Protein AF-0000000075208944 (afdb_homodimer)

Structure (mmCIF, N/CA/C/O backbone):
data_AF-0000000075208944-model_v1
#
loop_
_entity.id
_entity.type
_entity.pdbx_description
1 polymer 'Probable nitronate monooxygenase'
#
loop_
_atom_site.group_PDB
_atom_site.id
_atom_site.type_symbol
_atom_site.label_atom_id
_atom_site.label_alt_id
_atom_site.label_comp_id
_atom_site.label_asym_id
_atom_site.label_entity_id
_atom_site.label_seq_id
_atom_site.pdbx_PDB_ins_code
_atom_site.Cartn_x
_atom_site.Cartn_y
_atom_site.Cartn_z
_atom_site.occupancy
_atom_site.B_iso_or_equiv
_atom_site.auth_seq_id
_atom_site.auth_comp_id
_atom_site.auth_asym_id
_atom_site.auth_atom_id
_atom_site.pdbx_PDB_model_num
ATOM 1 N N . MET A 1 1 ? 24.641 7.109 12.969 1 78.06 1 MET A N 1
ATOM 2 C CA . MET A 1 1 ? 24.5 7.164 11.516 1 78.06 1 MET A CA 1
ATOM 3 C C . MET A 1 1 ? 23.312 8.039 11.125 1 78.06 1 MET A C 1
ATOM 5 O O . MET A 1 1 ? 22.25 7.973 11.75 1 78.06 1 MET A O 1
ATOM 9 N N . ARG A 1 2 ? 23.594 9.031 10.32 1 89.81 2 ARG A N 1
ATOM 10 C CA . ARG A 1 2 ? 22.594 9.977 9.844 1 89.81 2 ARG A CA 1
ATOM 11 C C . ARG A 1 2 ? 22.109 9.609 8.445 1 89.81 2 ARG A C 1
ATOM 13 O O . ARG A 1 2 ? 22.906 9.18 7.605 1 89.81 2 ARG A O 1
ATOM 20 N N . ILE A 1 3 ? 20.812 9.68 8.211 1 97.31 3 ILE A N 1
ATOM 21 C CA . ILE A 1 3 ? 20.219 9.469 6.887 1 97.31 3 ILE A CA 1
ATOM 22 C C . ILE A 1 3 ? 20.078 10.812 6.168 1 97.31 3 ILE A C 1
ATOM 24 O O . ILE A 1 3 ? 19.297 11.664 6.582 1 97.31 3 ILE A O 1
ATOM 28 N N . VAL A 1 4 ? 20.812 11.055 5.105 1 97.5 4 VAL A N 1
ATOM 29 C CA . VAL A 1 4 ? 20.828 12.328 4.402 1 97.5 4 VAL A CA 1
ATOM 30 C C . VAL A 1 4 ? 19.953 12.234 3.15 1 97.5 4 VAL A C 1
ATOM 32 O O . VAL A 1 4 ? 20.172 11.359 2.307 1 97.5 4 VAL A O 1
ATOM 35 N N . THR A 1 5 ? 18.984 13.047 3.039 1 98.25 5 THR A N 1
ATOM 36 C CA . THR A 1 5 ? 18.094 13.141 1.894 1 98.25 5 THR A CA 1
ATOM 37 C C . THR A 1 5 ? 17.812 14.602 1.541 1 98.25 5 THR A C 1
ATOM 39 O O . THR A 1 5 ? 18.234 15.508 2.262 1 98.25 5 THR A O 1
ATOM 42 N N . LYS A 1 6 ? 17.078 14.875 0.447 1 98.56 6 LYS A N 1
ATOM 43 C CA . LYS A 1 6 ? 16.672 16.219 0.082 1 98.56 6 LYS A CA 1
ATOM 44 C C . LYS A 1 6 ? 15.734 16.812 1.136 1 98.56 6 LYS A C 1
ATOM 46 O O . LYS A 1 6 ? 15.68 18.031 1.305 1 98.56 6 LYS A O 1
ATOM 51 N N . VAL A 1 7 ? 15.039 15.945 1.846 1 98.75 7 VAL A N 1
ATOM 52 C CA . VAL A 1 7 ? 14.117 16.391 2.885 1 98.75 7 VAL A CA 1
ATOM 53 C C . VAL A 1 7 ? 14.914 16.859 4.105 1 98.75 7 VAL A C 1
ATOM 55 O O . VAL A 1 7 ? 14.633 17.922 4.668 1 98.75 7 VAL A O 1
ATOM 58 N N . THR A 1 8 ? 15.898 16.047 4.516 1 98.5 8 THR A N 1
ATOM 59 C CA . THR A 1 8 ? 16.688 16.453 5.664 1 98.5 8 THR A CA 1
ATOM 60 C C . THR A 1 8 ? 17.469 17.734 5.348 1 98.5 8 THR A C 1
ATOM 62 O O . THR A 1 8 ? 17.516 18.656 6.164 1 98.5 8 THR A O 1
ATOM 65 N N . GLU A 1 9 ? 18 17.859 4.152 1 98.06 9 GLU A N 1
ATOM 66 C CA . GLU A 1 9 ? 18.766 19.047 3.75 1 98.06 9 GLU A CA 1
ATOM 67 C C . GLU A 1 9 ? 17.844 20.234 3.535 1 98.06 9 GLU A C 1
ATOM 69 O O . GLU A 1 9 ? 18.141 21.344 4.023 1 98.06 9 GLU A O 1
ATOM 74 N N . GLY A 1 10 ? 16.766 20.016 2.867 1 98.5 10 GLY A N 1
ATOM 75 C CA . GLY A 1 10 ? 15.875 21.094 2.479 1 98.5 10 GLY A CA 1
ATOM 76 C C . GLY A 1 10 ? 15.117 21.688 3.648 1 98.5 10 GLY A C 1
ATOM 77 O O . GLY A 1 10 ? 14.805 22.891 3.65 1 98.5 10 GLY A O 1
ATOM 78 N N . LEU A 1 11 ? 14.812 20.844 4.652 1 98.75 11 LEU A N 1
ATOM 79 C CA . LEU A 1 11 ? 14 21.312 5.773 1 98.75 11 LEU A CA 1
ATOM 80 C C . LEU A 1 11 ? 14.859 21.531 7.012 1 98.75 11 LEU A C 1
ATOM 82 O O . LEU A 1 11 ? 14.375 22.047 8.023 1 98.75 11 LEU A O 1
ATOM 86 N N . GLY A 1 12 ? 16.125 21.156 6.934 1 98.31 12 GLY A N 1
ATOM 87 C CA . GLY A 1 12 ? 17.047 21.344 8.047 1 98.31 12 GLY A CA 1
ATOM 88 C C . GLY A 1 12 ? 16.75 20.438 9.227 1 98.31 12 GLY A C 1
ATOM 89 O O . GLY A 1 12 ? 16.844 20.875 10.383 1 98.31 12 GLY A O 1
ATOM 90 N N . ILE A 1 13 ? 16.391 19.203 8.953 1 98.56 13 ILE A N 1
ATOM 91 C CA . ILE A 1 13 ? 16.078 18.281 10.031 1 98.56 13 ILE A CA 1
ATOM 92 C C . ILE A 1 13 ? 17.047 17.094 9.992 1 98.56 13 ILE A C 1
ATOM 94 O O . ILE A 1 13 ? 17.766 16.922 9.008 1 98.56 13 ILE A O 1
ATOM 98 N N . GLN A 1 14 ? 17.047 16.344 11.039 1 97.56 14 GLN A N 1
ATOM 99 C CA . GLN A 1 14 ? 18.016 15.273 11.188 1 97.56 14 GLN A CA 1
ATOM 100 C C . GLN A 1 14 ? 17.484 13.961 10.633 1 97.56 14 GLN A C 1
ATOM 102 O O . GLN A 1 14 ? 18.203 13.219 9.961 1 97.56 14 GLN A O 1
ATOM 107 N N . VAL A 1 15 ? 16.281 13.625 11.016 1 98.25 15 VAL A N 1
ATOM 108 C CA . VAL A 1 15 ? 15.594 12.414 10.562 1 98.25 15 VAL A CA 1
ATOM 109 C C . VAL A 1 15 ? 14.516 12.789 9.547 1 98.25 15 VAL A C 1
ATOM 111 O O . VAL A 1 15 ? 13.711 13.695 9.789 1 98.25 15 VAL A O 1
ATOM 114 N N . PRO A 1 16 ? 14.5 12.164 8.367 1 98.81 16 PRO A N 1
ATOM 115 C CA . PRO A 1 16 ? 13.516 12.555 7.352 1 98.81 16 PRO A CA 1
ATOM 116 C C . PRO A 1 16 ? 12.102 12.086 7.691 1 98.81 16 PRO A C 1
ATOM 118 O O . PRO A 1 16 ? 11.484 11.367 6.902 1 98.81 16 PRO A O 1
ATOM 121 N N . VAL A 1 17 ? 11.641 12.531 8.836 1 98.94 17 VAL A N 1
ATOM 122 C CA . VAL A 1 17 ? 10.32 12.195 9.352 1 98.94 17 VAL A CA 1
ATOM 123 C C . VAL A 1 17 ? 9.539 13.477 9.648 1 98.94 17 VAL A C 1
ATOM 125 O O . VAL A 1 17 ? 10.016 14.359 10.367 1 98.94 17 VAL A O 1
ATOM 128 N N . ILE A 1 18 ? 8.359 13.555 9.055 1 98.94 18 ILE A N 1
ATOM 129 C CA . ILE A 1 18 ? 7.461 14.688 9.242 1 98.94 18 ILE A CA 1
ATOM 130 C C . ILE A 1 18 ? 6.234 14.25 10.039 1 98.94 18 ILE A C 1
ATOM 132 O O . ILE A 1 18 ? 5.598 13.25 9.711 1 98.94 18 ILE A O 1
ATOM 136 N N . GLN A 1 19 ? 5.992 14.953 11.133 1 98.88 19 GLN A N 1
ATOM 137 C CA . GLN A 1 19 ? 4.723 14.805 11.836 1 98.88 19 GLN A CA 1
ATOM 138 C C . GLN A 1 19 ? 3.578 15.438 11.039 1 98.88 19 GLN A C 1
ATOM 140 O O . GLN A 1 19 ? 3.572 16.641 10.805 1 98.88 19 GLN A O 1
ATOM 145 N N . GLY A 1 20 ? 2.672 14.617 10.586 1 97.62 20 GLY A N 1
ATOM 146 C CA . GLY A 1 20 ? 1.553 15.117 9.805 1 97.62 20 GLY A CA 1
ATOM 147 C C . GLY A 1 20 ? 0.617 16 10.602 1 97.62 20 GLY A C 1
ATOM 148 O O . GLY A 1 20 ? 0.708 16.062 11.828 1 97.62 20 GLY A O 1
ATOM 149 N N . GLY A 1 21 ? -0.213 16.75 9.867 1 95 21 GLY A N 1
ATOM 150 C CA . GLY A 1 21 ? -1.278 17.453 10.547 1 95 21 GLY A CA 1
ATOM 151 C C . GLY A 1 21 ? -2.234 16.547 11.289 1 95 21 GLY A C 1
ATOM 152 O O . GLY A 1 21 ? -2.67 15.523 10.742 1 95 21 GLY A O 1
ATOM 153 N N . LEU A 1 22 ? -2.447 16.844 12.5 1 97.31 22 LEU A N 1
ATOM 154 C CA . LEU A 1 22 ? -3.389 16.125 13.336 1 97.31 22 LEU A CA 1
ATOM 155 C C . LEU A 1 22 ? -4.484 17.047 13.859 1 97.31 22 LEU A C 1
ATOM 157 O O . LEU A 1 22 ? -4.312 17.703 14.891 1 97.31 22 LEU A O 1
ATOM 161 N N . ALA A 1 23 ? -5.602 17.016 13.18 1 95.69 23 ALA A N 1
ATOM 162 C CA . ALA A 1 23 ? -6.703 17.906 13.539 1 95.69 23 ALA A CA 1
ATOM 163 C C . ALA A 1 23 ? -7.02 17.797 15.031 1 95.69 23 ALA A C 1
ATOM 165 O O . ALA A 1 23 ? -7.211 16.703 15.555 1 95.69 23 ALA A O 1
ATOM 166 N N . TYR A 1 24 ? -6.977 18.922 15.703 1 97.62 24 TYR A N 1
ATOM 167 C CA . TYR A 1 24 ? -7.391 19.094 17.094 1 97.62 24 TYR A CA 1
ATOM 168 C C . TYR A 1 24 ? -6.371 18.5 18.047 1 97.62 24 TYR A C 1
ATOM 170 O O . TYR A 1 24 ? -6.574 18.484 19.266 1 97.62 24 TYR A O 1
ATOM 178 N N . LEU A 1 25 ? -5.227 17.969 17.484 1 98.62 25 LEU A N 1
ATOM 179 C CA . LEU A 1 25 ? -4.359 17.219 18.375 1 98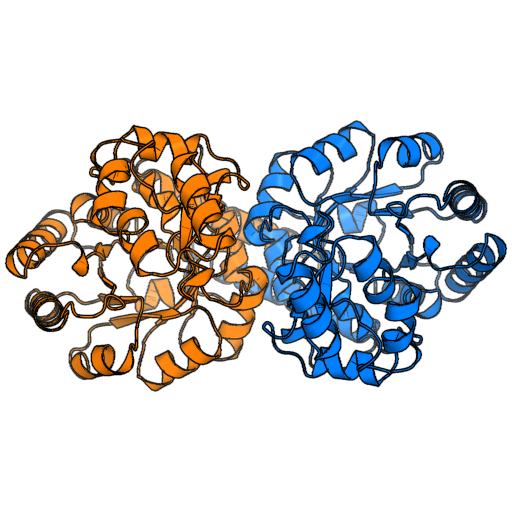.62 25 LEU A CA 1
ATOM 180 C C . LEU A 1 25 ? -2.936 17.766 18.344 1 98.62 25 LEU A C 1
ATOM 182 O O . LEU A 1 25 ? -2.174 17.562 19.297 1 98.62 25 LEU A O 1
ATOM 186 N N . ALA A 1 26 ? -2.492 18.344 17.266 1 98.38 26 ALA A N 1
ATOM 187 C CA . ALA A 1 26 ? -1.089 18.703 17.094 1 98.38 26 ALA A CA 1
ATOM 188 C C . ALA A 1 26 ? -0.86 20.172 17.469 1 98.38 26 ALA A C 1
ATOM 190 O O . ALA A 1 26 ? -1.249 21.078 16.719 1 98.38 26 ALA A O 1
ATOM 191 N N . TYR A 1 27 ? -0.219 20.422 18.562 1 98.38 27 TYR A N 1
ATOM 192 C CA . TYR A 1 27 ? 0.09 21.766 19.047 1 98.38 27 TYR A CA 1
ATOM 193 C C . TYR A 1 27 ? 1.53 21.844 19.547 1 98.38 27 TYR A C 1
ATOM 195 O O . TYR A 1 27 ? 2.393 21.094 19.094 1 98.38 27 TYR A O 1
ATOM 203 N N . SER A 1 28 ? 1.846 22.875 20.328 1 98.62 28 SER A N 1
ATOM 204 C CA . SER A 1 28 ? 3.221 23.281 20.609 1 98.62 28 SER A CA 1
ATOM 205 C C . SER A 1 28 ? 4.012 22.141 21.25 1 98.62 28 SER A C 1
ATOM 207 O O . SER A 1 28 ? 5.156 21.875 20.859 1 98.62 28 SER A O 1
ATOM 209 N N . ARG A 1 29 ? 3.479 21.391 22.188 1 98.56 29 ARG A N 1
ATOM 210 C CA . ARG A 1 29 ? 4.227 20.391 22.922 1 98.56 29 ARG A CA 1
ATOM 211 C C . ARG A 1 29 ? 4.621 19.219 22.016 1 98.56 29 ARG A C 1
ATOM 213 O O . ARG A 1 29 ? 5.77 18.781 22.031 1 98.56 29 ARG A O 1
ATOM 220 N N . LEU A 1 30 ? 3.68 18.734 21.266 1 98.88 30 LEU A N 1
ATOM 221 C CA . LEU A 1 30 ? 3.992 17.641 20.344 1 98.88 30 LEU A CA 1
ATOM 222 C C . LEU A 1 30 ? 4.957 18.109 19.25 1 98.88 30 LEU A C 1
ATOM 224 O O . LEU A 1 30 ? 5.953 17.453 18.969 1 98.88 30 LEU A O 1
ATOM 228 N N . ALA A 1 31 ? 4.668 19.234 18.625 1 98.88 31 ALA A N 1
ATOM 229 C CA . ALA A 1 31 ? 5.5 19.766 17.547 1 98.88 31 ALA A CA 1
ATOM 230 C C . ALA A 1 31 ? 6.945 19.938 18 1 98.88 31 ALA A C 1
ATOM 232 O O . ALA A 1 31 ? 7.875 19.5 17.328 1 98.88 31 ALA A O 1
ATOM 233 N N . ALA A 1 32 ? 7.062 20.562 19.172 1 98.94 32 ALA A N 1
ATOM 234 C CA . ALA A 1 32 ? 8.398 20.812 19.703 1 98.94 32 ALA A CA 1
ATOM 235 C C . ALA A 1 32 ? 9.117 19.5 20 1 98.94 32 ALA A C 1
ATOM 237 O O . ALA A 1 32 ? 10.312 19.359 19.75 1 98.94 32 ALA A O 1
ATOM 238 N N . ALA A 1 33 ? 8.406 18.516 20.594 1 98.94 33 ALA A N 1
ATOM 239 C CA . ALA A 1 33 ? 9 17.234 20.953 1 98.94 33 ALA A CA 1
ATOM 240 C C . ALA A 1 33 ? 9.516 16.516 19.703 1 98.94 33 ALA A C 1
ATOM 242 O O . ALA A 1 33 ? 10.617 15.953 19.719 1 98.94 33 ALA A O 1
ATOM 243 N N . VAL A 1 34 ? 8.773 16.516 18.609 1 98.94 34 VAL A N 1
ATOM 244 C CA . VAL A 1 34 ? 9.164 15.875 17.359 1 98.94 34 VAL A CA 1
ATOM 245 C C . VAL A 1 34 ? 10.383 16.594 16.766 1 98.94 34 VAL A C 1
ATOM 247 O O . VAL A 1 34 ? 11.344 15.953 16.344 1 98.94 34 VAL A O 1
ATOM 250 N N . SER A 1 35 ? 10.328 17.938 16.797 1 98.94 35 SER A N 1
ATOM 251 C CA . SER A 1 35 ? 11.445 18.719 16.281 1 98.94 35 SER A CA 1
ATOM 252 C C . SER A 1 35 ? 12.711 18.484 17.094 1 98.94 35 SER A C 1
ATOM 254 O O . SER A 1 35 ? 13.789 18.297 16.531 1 98.94 35 SER A O 1
ATOM 256 N N . ASN A 1 36 ? 12.531 18.5 18.391 1 98.88 36 ASN A N 1
ATOM 257 C CA . ASN A 1 36 ? 13.68 18.25 19.266 1 98.88 36 ASN A CA 1
ATOM 258 C C . ASN A 1 36 ? 14.281 16.875 19 1 98.88 36 ASN A C 1
ATOM 260 O O . ASN A 1 36 ? 15.492 16.688 19.125 1 98.88 36 ASN A O 1
ATOM 264 N N . ALA A 1 37 ? 13.461 15.914 18.609 1 98.75 37 ALA A N 1
ATOM 265 C CA . ALA A 1 37 ? 13.906 14.547 18.344 1 98.75 37 ALA A CA 1
ATOM 266 C C . ALA A 1 37 ? 14.547 14.438 16.953 1 98.75 37 ALA A C 1
ATOM 268 O O . ALA A 1 37 ? 15.07 13.383 16.594 1 98.75 37 ALA A O 1
ATOM 269 N N . GLY A 1 38 ? 14.523 15.508 16.188 1 98.62 38 GLY A N 1
ATOM 270 C CA . GLY A 1 38 ? 15.242 15.539 14.922 1 98.62 38 GLY A CA 1
ATOM 271 C C . GLY A 1 38 ? 14.328 15.5 13.711 1 98.62 38 GLY A C 1
ATOM 272 O O . GLY A 1 38 ? 14.797 15.594 12.578 1 98.62 38 GLY A O 1
ATOM 273 N N . GLY A 1 39 ? 13 15.312 13.914 1 98.88 39 GLY A N 1
ATOM 274 C CA . GLY A 1 39 ? 12.039 15.375 12.828 1 98.88 39 GLY A CA 1
ATOM 275 C C . GLY A 1 39 ? 11.461 16.766 12.617 1 98.88 39 GLY A C 1
ATOM 276 O O . GLY A 1 39 ? 12.008 17.75 13.109 1 98.88 39 GLY A O 1
ATOM 277 N N . LEU A 1 40 ? 10.453 16.859 11.805 1 98.94 40 LEU A N 1
ATOM 278 C CA . LEU A 1 40 ? 9.711 18.109 11.625 1 98.94 40 LEU A CA 1
ATOM 279 C C . LEU A 1 40 ? 8.375 18.062 12.352 1 98.94 40 LEU A C 1
ATOM 281 O O . LEU A 1 40 ? 7.41 17.484 11.852 1 98.94 40 LEU A O 1
ATOM 285 N N . GLY A 1 41 ? 8.336 18.672 13.484 1 98.94 41 GLY A N 1
ATOM 286 C CA . GLY A 1 41 ? 7.059 18.844 14.156 1 98.94 41 GLY A CA 1
ATOM 287 C C . GLY A 1 41 ? 6.184 19.906 13.516 1 98.94 41 GLY A C 1
ATOM 288 O O . GLY A 1 41 ? 6.691 20.875 12.938 1 98.94 41 GLY A O 1
ATOM 289 N N . GLN A 1 42 ? 4.844 19.719 13.641 1 98.88 42 GLN A N 1
ATOM 290 C CA . GLN A 1 42 ? 3.93 20.688 13.055 1 98.88 42 GLN A CA 1
ATOM 291 C C . GLN A 1 42 ? 2.789 21.016 14.016 1 98.88 42 GLN A C 1
ATOM 293 O O . GLN A 1 42 ? 2.277 20.141 14.703 1 98.88 42 GLN A O 1
ATOM 298 N N . ILE A 1 43 ? 2.389 22.281 13.992 1 98.56 43 ILE A N 1
ATOM 299 C CA . ILE A 1 43 ? 1.139 22.719 14.602 1 98.56 43 ILE A CA 1
ATOM 300 C C . ILE A 1 43 ? 0.018 22.688 13.562 1 98.56 43 ILE A C 1
ATOM 302 O O . ILE A 1 43 ? 0.225 23.047 12.406 1 98.56 43 ILE A O 1
ATOM 306 N N . THR A 1 44 ? -1.121 22.266 13.992 1 98 44 THR A N 1
ATOM 307 C CA . THR A 1 44 ? -2.277 22.359 13.109 1 98 44 THR A CA 1
ATOM 308 C C . THR A 1 44 ? -3.027 23.656 13.336 1 98 44 THR A C 1
ATOM 310 O O . THR A 1 44 ? -3.656 23.859 14.375 1 98 44 THR A O 1
ATOM 313 N N . ALA A 1 45 ? -3.131 24.484 12.367 1 98 45 ALA A N 1
ATOM 314 C CA . ALA A 1 45 ? -3.596 25.859 12.516 1 98 45 ALA A CA 1
ATOM 315 C C . ALA A 1 45 ? -5.121 25.922 12.523 1 98 45 ALA A C 1
ATOM 317 O O . ALA A 1 45 ? -5.711 26.641 13.336 1 98 45 ALA A O 1
ATOM 318 N N . MET A 1 46 ? -5.746 25.094 11.672 1 96 46 MET A N 1
ATOM 319 C CA . MET A 1 46 ? -7.16 25.328 11.375 1 96 46 MET A CA 1
ATOM 320 C C . MET A 1 46 ? -8.047 24.719 12.461 1 96 46 MET A C 1
ATOM 322 O O . MET A 1 46 ? -9.258 24.922 12.461 1 96 46 MET A O 1
ATOM 326 N N . SER A 1 47 ? -7.434 24.016 13.414 1 95.31 47 SER A N 1
ATOM 327 C CA . SER A 1 47 ? -8.172 23.531 14.57 1 95.31 47 SER A CA 1
ATOM 328 C C . SER A 1 47 ? -8.188 24.562 15.695 1 95.31 47 SER A C 1
ATOM 330 O O . SER A 1 47 ? -8.914 24.391 16.688 1 95.31 47 SER A O 1
ATOM 332 N N . LEU A 1 48 ? -7.367 25.625 15.578 1 97 48 LEU A N 1
ATOM 333 C CA . LEU A 1 48 ? -7.328 26.703 16.547 1 97 48 LEU A CA 1
ATOM 334 C C . LEU A 1 48 ? -8.438 27.719 16.281 1 97 48 LEU A C 1
ATOM 336 O O . LEU A 1 48 ? -8.844 27.906 15.133 1 97 48 LEU A O 1
ATOM 340 N N . PRO A 1 49 ? -8.898 28.375 17.281 1 95.81 49 PRO A N 1
ATOM 341 C CA . PRO A 1 49 ? -10.078 29.234 17.125 1 95.81 49 PRO A CA 1
ATOM 342 C C . PRO A 1 49 ? -9.773 30.516 16.359 1 95.81 49 PRO A C 1
ATOM 344 O O . PRO A 1 49 ? -10.656 31.078 15.695 1 95.81 49 PRO A O 1
ATOM 347 N N . ASP A 1 50 ? -8.508 31.016 16.5 1 97.12 50 ASP A N 1
ATOM 348 C CA . ASP A 1 50 ? -8.219 32.312 15.898 1 97.12 50 ASP A CA 1
ATOM 349 C C . ASP A 1 50 ? -6.711 32.562 15.797 1 97.12 50 ASP A C 1
ATOM 351 O O . ASP A 1 50 ? -5.914 31.672 16.141 1 97.12 50 ASP A O 1
ATOM 355 N N . GLU A 1 51 ? -6.375 33.688 15.305 1 98.06 51 GLU A N 1
ATOM 356 C CA . GLU A 1 51 ? -4.988 34.094 15.062 1 98.06 51 GLU A CA 1
ATOM 357 C C . GLU A 1 51 ? -4.195 34.156 16.359 1 98.06 51 GLU A C 1
ATOM 359 O O . GLU A 1 51 ? -3.027 33.75 16.406 1 98.06 51 GLU A O 1
ATOM 364 N N . GLU A 1 52 ? -4.852 34.625 17.375 1 98.62 52 GLU A N 1
ATOM 365 C CA . GLU A 1 52 ? -4.152 34.781 18.656 1 98.62 52 GLU A CA 1
ATOM 366 C C . GLU A 1 52 ? -3.764 33.438 19.234 1 98.62 52 GLU A C 1
ATOM 368 O O . GLU A 1 52 ? -2.682 33.281 19.812 1 98.62 52 GLU A O 1
ATOM 373 N N . ALA A 1 53 ? -4.637 32.5 19.109 1 98.62 53 ALA A N 1
ATOM 374 C CA . ALA A 1 53 ? -4.32 31.156 19.547 1 98.62 53 ALA A CA 1
ATOM 375 C C . ALA A 1 53 ? -3.158 30.562 18.75 1 98.62 53 ALA A C 1
ATOM 377 O O . ALA A 1 53 ? -2.285 29.906 19.312 1 98.62 53 ALA A O 1
ATOM 378 N N . LEU A 1 54 ? -3.143 30.828 17.469 1 98.81 54 LEU A N 1
ATOM 379 C CA . LEU A 1 54 ? -2.051 30.344 16.625 1 98.81 54 LEU A CA 1
ATOM 380 C C . LEU A 1 54 ? -0.732 31 17.016 1 98.81 54 LEU A C 1
ATOM 382 O O . LEU A 1 54 ? 0.29 30.328 17.156 1 98.81 54 LEU A O 1
ATOM 386 N N . ARG A 1 55 ? -0.8 32.312 17.234 1 98.75 55 ARG A N 1
ATOM 387 C CA . ARG A 1 55 ? 0.383 33.062 17.672 1 98.75 55 ARG A CA 1
ATOM 388 C C . ARG A 1 55 ? 0.942 32.469 18.953 1 98.75 55 ARG A C 1
ATOM 390 O O . ARG A 1 55 ? 2.152 32.281 19.078 1 98.75 55 ARG A O 1
ATOM 397 N N . SER A 1 56 ? 0.052 32.219 19.859 1 98.75 56 SER A N 1
ATOM 398 C CA . SER A 1 56 ? 0.453 31.688 21.156 1 98.75 56 SER A CA 1
ATOM 399 C C . SER A 1 56 ? 1.12 30.312 20.984 1 98.75 56 SER A C 1
ATOM 401 O O . SER A 1 56 ? 2.146 30.047 21.609 1 98.75 56 SER A O 1
ATOM 403 N N . GLU A 1 57 ? 0.563 29.469 20.188 1 98.75 57 GLU A N 1
ATOM 404 C CA . GLU A 1 57 ? 1.133 28.141 19.953 1 98.75 57 GLU A CA 1
ATOM 405 C C . GLU A 1 57 ? 2.508 28.25 19.297 1 98.75 57 GLU A C 1
ATOM 407 O O . GLU A 1 57 ? 3.434 27.531 19.672 1 98.75 57 GLU A O 1
ATOM 412 N N . ILE A 1 58 ? 2.652 29.109 18.312 1 98.88 58 ILE A N 1
ATOM 413 C CA . ILE A 1 58 ? 3.92 29.297 17.609 1 98.88 58 ILE A CA 1
ATOM 414 C C . ILE A 1 58 ? 4.988 29.781 18.578 1 98.88 58 ILE A C 1
ATOM 416 O O . ILE A 1 58 ? 6.102 29.25 18.609 1 98.88 58 ILE A O 1
ATOM 420 N N . ARG A 1 59 ? 4.652 30.75 19.391 1 98.81 59 ARG A N 1
ATOM 421 C CA . ARG A 1 59 ? 5.594 31.297 20.375 1 98.81 59 ARG A CA 1
ATOM 422 C C . ARG A 1 59 ? 5.98 30.266 21.406 1 98.81 59 ARG A C 1
ATOM 424 O O . ARG A 1 59 ? 7.129 30.219 21.859 1 98.81 59 ARG A O 1
ATOM 431 N N . GLU A 1 60 ? 4.98 29.469 21.781 1 98.75 60 GLU A N 1
ATOM 432 C CA . GLU A 1 60 ? 5.285 28.391 22.719 1 98.75 60 GLU A CA 1
ATOM 433 C C . GLU A 1 60 ? 6.277 27.406 22.109 1 98.75 60 GLU A C 1
ATOM 435 O O . GLU A 1 60 ? 7.176 26.922 22.797 1 98.75 60 GLU A O 1
ATOM 440 N N . VAL A 1 61 ? 6.16 27.031 20.828 1 98.81 61 VAL A N 1
ATOM 441 C CA . VAL A 1 61 ? 7.113 26.141 20.172 1 98.81 61 VAL A CA 1
ATOM 442 C C . VAL A 1 61 ? 8.508 26.75 20.203 1 98.81 61 VAL A C 1
ATOM 444 O O . VAL A 1 61 ? 9.484 26.062 20.516 1 98.81 61 VAL A O 1
ATOM 447 N N . HIS A 1 62 ? 8.594 28.062 19.953 1 98.38 62 HIS A N 1
ATOM 448 C CA . HIS A 1 62 ? 9.883 28.75 19.938 1 98.38 62 HIS A CA 1
ATOM 449 C C . HIS A 1 62 ? 10.547 28.672 21.312 1 98.38 62 HIS A C 1
ATOM 451 O O . HIS A 1 62 ? 11.773 28.625 21.406 1 98.38 62 HIS A O 1
ATOM 457 N N . LYS A 1 63 ? 9.734 28.656 22.328 1 98.56 63 LYS A N 1
ATOM 458 C CA . LYS A 1 63 ? 10.273 28.547 23.672 1 98.56 63 LYS A CA 1
ATOM 459 C C . LYS A 1 63 ? 10.812 27.141 23.922 1 98.56 63 LYS A C 1
ATOM 461 O O . LYS A 1 63 ? 11.766 26.953 24.688 1 98.56 63 LYS A O 1
ATOM 466 N N . LEU A 1 64 ? 10.234 26.172 23.281 1 98.62 64 LEU A N 1
ATOM 467 C CA . LEU A 1 64 ? 10.492 24.781 23.609 1 98.62 64 LEU A CA 1
ATOM 468 C C . LEU A 1 64 ? 11.586 24.203 22.719 1 98.62 64 LEU A C 1
ATOM 470 O O . LEU A 1 64 ? 12.156 23.156 23.016 1 98.62 64 LEU A O 1
ATOM 474 N N . THR A 1 65 ? 11.875 24.891 21.594 1 98.5 65 THR A N 1
ATOM 475 C CA . THR A 1 65 ? 12.867 24.344 20.672 1 98.5 65 THR A CA 1
ATOM 476 C C . THR A 1 65 ? 13.438 25.438 19.781 1 98.5 65 THR A C 1
ATOM 478 O O . THR A 1 65 ? 12.766 26.422 19.484 1 98.5 65 THR A O 1
ATOM 481 N N . GLU A 1 66 ? 14.617 25.281 19.312 1 98.12 66 GLU A N 1
ATOM 482 C CA . GLU A 1 66 ? 15.25 26.125 18.312 1 98.12 66 GLU A CA 1
ATOM 483 C C . GLU A 1 66 ? 15.305 25.422 16.953 1 98.12 66 GLU A C 1
ATOM 485 O O . GLU A 1 66 ? 15.797 25.969 15.977 1 98.12 66 GLU A O 1
ATOM 490 N N . LYS A 1 67 ? 14.82 24.172 16.969 1 98.62 67 LYS A N 1
ATOM 491 C CA . LYS A 1 67 ? 14.844 23.359 15.75 1 98.62 67 LYS A CA 1
ATOM 492 C C . LYS A 1 67 ? 13.703 23.75 14.812 1 98.62 67 LYS A C 1
ATOM 494 O O . LYS A 1 67 ? 12.734 24.375 15.227 1 98.62 67 LYS A O 1
ATOM 499 N N . PRO A 1 68 ? 13.859 23.391 13.531 1 98.75 68 PRO A N 1
ATOM 500 C CA . PRO A 1 68 ? 12.789 23.703 12.578 1 98.75 68 PRO A CA 1
ATOM 501 C C . PRO A 1 68 ? 11.469 23.047 12.945 1 98.75 68 PRO A C 1
ATOM 503 O O . PRO A 1 68 ? 11.453 21.906 13.414 1 98.75 68 PRO A O 1
ATOM 506 N N . PHE A 1 69 ? 10.398 23.734 12.727 1 98.88 69 PHE A N 1
ATOM 507 C CA . PHE A 1 69 ? 9.039 23.219 12.828 1 98.88 69 PHE A CA 1
ATOM 508 C C . PHE A 1 69 ? 8.141 23.844 11.758 1 98.88 69 PHE A C 1
ATOM 510 O O . PHE A 1 69 ? 8.539 24.797 11.094 1 98.88 69 PHE A O 1
ATOM 517 N N . GLY A 1 70 ? 6.988 23.188 11.531 1 98.88 70 GLY A N 1
ATOM 518 C CA . GLY A 1 70 ? 6.055 23.688 10.539 1 98.88 70 GLY A CA 1
ATOM 519 C C . GLY A 1 70 ? 4.684 24 11.117 1 98.88 70 GLY A C 1
ATOM 520 O O . GLY A 1 70 ? 4.426 23.75 12.297 1 98.88 70 GLY A O 1
ATOM 521 N N . VAL A 1 71 ? 3.891 24.656 10.305 1 98.88 71 VAL A N 1
ATOM 522 C CA . VAL A 1 71 ? 2.473 24.875 10.586 1 98.88 71 VAL A CA 1
ATOM 523 C C . VAL A 1 71 ? 1.636 24.297 9.445 1 98.88 71 VAL A C 1
ATOM 525 O O . VAL A 1 71 ? 1.846 24.641 8.273 1 98.88 71 VAL A O 1
ATOM 528 N N . ASN A 1 72 ? 0.756 23.406 9.805 1 98.69 72 ASN A N 1
ATOM 529 C CA . ASN A 1 72 ? -0.123 22.766 8.828 1 98.69 72 ASN A CA 1
ATOM 530 C C . ASN A 1 72 ? -1.451 23.516 8.703 1 98.69 72 ASN A C 1
ATOM 532 O O . ASN A 1 72 ? -2.041 23.922 9.703 1 98.69 72 ASN A O 1
ATOM 536 N N . PHE A 1 73 ? -1.897 23.672 7.457 1 98.06 73 PHE A N 1
ATOM 537 C CA . PHE A 1 73 ? -3.178 24.297 7.156 1 98.06 73 PHE A CA 1
ATOM 538 C C . PHE A 1 73 ? -4.082 23.344 6.383 1 98.06 73 PHE A C 1
ATOM 540 O O . PHE A 1 73 ? -3.91 23.156 5.176 1 98.06 73 PHE A O 1
ATOM 547 N N . ALA A 1 74 ? -5.082 22.766 7.055 1 95.44 74 ALA A N 1
ATOM 548 C CA . ALA A 1 74 ? -6.125 22 6.383 1 95.44 74 ALA A CA 1
ATOM 549 C C . ALA A 1 74 ? -7.207 22.906 5.82 1 95.44 74 ALA A C 1
ATOM 551 O O . ALA A 1 74 ? -8.094 23.359 6.555 1 95.44 74 ALA A O 1
ATOM 552 N N . ILE A 1 75 ? -7.262 23.156 4.523 1 92.44 75 ILE A N 1
ATOM 553 C CA . ILE A 1 75 ? -8.086 24.234 3.99 1 92.44 75 ILE A CA 1
ATOM 554 C C . ILE A 1 75 ? -9.289 23.641 3.256 1 92.44 75 ILE A C 1
ATOM 556 O O . ILE A 1 75 ? -10.008 24.359 2.549 1 92.44 75 ILE A O 1
ATOM 560 N N . GLY A 1 76 ? -9.547 22.375 3.318 1 79.56 76 GLY A N 1
ATOM 561 C CA . GLY A 1 76 ? -10.641 21.734 2.6 1 79.56 76 GLY A CA 1
ATOM 562 C C . GLY A 1 76 ? -12 22.031 3.207 1 79.56 76 GLY A C 1
ATOM 563 O O . GLY A 1 76 ? -13.031 21.672 2.629 1 79.56 76 GLY A O 1
ATOM 564 N N . GLN A 1 77 ? -12.039 22.688 4.297 1 66.06 77 GLN A N 1
ATOM 565 C CA . GLN A 1 77 ? -13.312 22.953 4.949 1 66.06 77 GLN A CA 1
ATOM 566 C C . GLN A 1 77 ? -14 24.172 4.324 1 66.06 77 GLN A C 1
ATOM 568 O O . GLN A 1 77 ? -13.469 25.281 4.367 1 66.06 77 GLN A O 1
ATOM 573 N N . HIS A 1 78 ? -15 23.859 3.652 1 63.94 78 HIS A N 1
ATOM 574 C CA . HIS A 1 78 ? -15.742 24.922 2.98 1 63.94 78 HIS A CA 1
ATOM 575 C C . HIS A 1 78 ? -16.156 26.016 3.963 1 63.94 78 HIS A C 1
ATOM 577 O O . HIS A 1 78 ? -16.656 25.719 5.047 1 63.94 78 HIS A O 1
ATOM 583 N N . GLY A 1 79 ? -15.758 27.094 3.578 1 67.56 79 GLY A N 1
ATOM 584 C CA . GLY A 1 79 ? -16.281 28.266 4.27 1 67.56 79 GLY A CA 1
ATOM 585 C C . GLY A 1 79 ? -15.344 28.797 5.336 1 67.56 79 GLY A C 1
ATOM 586 O O . GLY A 1 79 ? -15.547 29.906 5.852 1 67.56 79 GLY A O 1
ATOM 587 N N . ARG A 1 80 ? -14.367 27.922 5.707 1 82.44 80 ARG A N 1
ATOM 588 C CA . ARG A 1 80 ? -13.461 28.453 6.719 1 82.44 80 ARG A CA 1
ATOM 589 C C . ARG A 1 80 ? -12.266 29.141 6.074 1 82.44 80 ARG A C 1
ATOM 591 O O . ARG A 1 80 ? -11.438 28.5 5.438 1 82.44 80 ARG A O 1
ATOM 598 N N . GLN A 1 81 ? -12.18 30.391 6.34 1 91.31 81 GLN A N 1
ATOM 599 C CA . GLN A 1 81 ? -11.086 31.172 5.793 1 91.31 81 GLN A CA 1
ATOM 600 C C . GLN A 1 81 ? -9.766 30.844 6.492 1 91.31 81 GLN A C 1
ATOM 602 O O . GLN A 1 81 ? -9.742 30.625 7.703 1 91.31 81 GLN A O 1
ATOM 607 N N . TYR A 1 82 ? -8.672 30.734 5.781 1 95.81 82 TYR A N 1
ATOM 608 C CA . TYR A 1 82 ? -7.379 30.375 6.348 1 95.81 82 TYR A CA 1
ATOM 609 C C . TYR A 1 82 ? -6.383 31.516 6.219 1 95.81 82 TYR A C 1
ATOM 611 O O . TYR A 1 82 ? -5.309 31.484 6.824 1 95.81 82 TYR A O 1
ATOM 619 N N . GLU A 1 83 ? -6.742 32.562 5.418 1 96.38 83 GLU A N 1
ATOM 620 C CA . GLU A 1 83 ? -5.797 33.625 5.035 1 96.38 83 GLU A CA 1
ATOM 621 C C . GLU A 1 83 ? -5.238 34.344 6.262 1 96.38 83 GLU A C 1
ATOM 623 O O . GLU A 1 83 ? -4.031 34.562 6.363 1 96.38 83 GLU A O 1
ATOM 628 N N . HIS A 1 84 ? -6.141 34.688 7.168 1 97.31 84 HIS A N 1
ATOM 629 C CA . HIS A 1 84 ? -5.719 35.406 8.367 1 97.31 84 HIS A CA 1
ATOM 630 C C . HIS A 1 84 ? -4.797 34.562 9.227 1 97.31 84 HIS A C 1
ATOM 632 O O . HIS A 1 84 ? -3.861 35.062 9.844 1 97.31 84 HIS A O 1
ATOM 638 N N . MET A 1 85 ? -5.008 33.25 9.25 1 98.12 85 MET A N 1
ATOM 639 C CA . MET A 1 85 ? -4.152 32.312 9.977 1 98.12 85 MET A CA 1
ATOM 640 C C . MET A 1 85 ? -2.781 32.188 9.32 1 98.12 85 MET A C 1
ATOM 642 O O . MET A 1 85 ? -1.76 32.188 10.008 1 98.12 85 MET A O 1
ATOM 646 N N . LEU A 1 86 ? -2.799 32.125 7.996 1 98.25 86 LEU A N 1
ATOM 647 C CA . LEU A 1 86 ? -1.554 32.031 7.242 1 98.25 86 LEU A CA 1
ATOM 648 C C . LEU A 1 86 ? -0.696 33.281 7.438 1 98.25 86 LEU A C 1
ATOM 650 O O . LEU A 1 86 ? 0.514 33.156 7.652 1 98.25 86 LEU A O 1
ATOM 654 N N . GLU A 1 87 ? -1.343 34.406 7.355 1 97.81 87 GLU A N 1
ATOM 655 C CA . GLU A 1 87 ? -0.639 35.688 7.57 1 97.81 87 GLU A CA 1
ATOM 656 C C . GLU A 1 87 ? -0.011 35.719 8.961 1 97.81 87 GLU A C 1
ATOM 658 O O . GLU A 1 87 ? 1.121 36.188 9.117 1 97.81 87 GLU A O 1
ATOM 663 N N . THR A 1 88 ? -0.741 35.25 9.922 1 98.5 88 THR A N 1
ATOM 664 C CA . THR A 1 88 ? -0.248 35.219 11.297 1 98.5 88 THR A CA 1
ATOM 665 C C . THR A 1 88 ? 1 34.344 11.391 1 98.5 88 THR A C 1
ATOM 667 O O . THR A 1 88 ? 1.979 34.719 12.039 1 98.5 88 THR A O 1
ATOM 670 N N . ALA A 1 89 ? 0.991 33.156 10.758 1 98.69 89 ALA A N 1
ATOM 671 C CA . ALA A 1 89 ? 2.139 32.25 10.781 1 98.69 89 ALA A CA 1
ATOM 672 C C . ALA A 1 89 ? 3.371 32.906 10.172 1 98.69 89 ALA A C 1
ATOM 674 O O . ALA A 1 89 ? 4.465 32.844 10.734 1 98.69 89 ALA A O 1
ATOM 675 N N . VAL A 1 90 ? 3.186 33.594 9.055 1 98.12 90 VAL A N 1
ATOM 676 C CA . VAL A 1 90 ? 4.285 34.25 8.359 1 98.12 90 VAL A CA 1
ATOM 677 C C . VAL A 1 90 ? 4.836 35.375 9.234 1 98.12 90 VAL A C 1
ATOM 679 O O . VAL A 1 90 ? 6.055 35.531 9.367 1 98.12 90 VAL A O 1
ATOM 682 N N . GLU A 1 91 ? 3.936 36.125 9.828 1 97.81 91 GLU A N 1
ATOM 683 C CA . GLU A 1 91 ? 4.324 37.25 10.695 1 97.81 91 GLU A CA 1
ATOM 684 C C . GLU A 1 91 ? 5.145 36.75 11.883 1 97.81 91 GLU A C 1
ATOM 686 O O . GLU A 1 91 ? 6.059 37.438 12.344 1 97.81 91 GLU A O 1
ATOM 691 N N . GLU A 1 92 ? 4.812 35.594 12.383 1 98.19 92 GLU A N 1
ATOM 692 C CA . GLU A 1 92 ? 5.477 35.031 13.562 1 98.19 92 GLU A CA 1
ATOM 693 C C . GLU A 1 92 ? 6.777 34.312 13.18 1 98.19 92 GLU A C 1
ATOM 695 O O . GLU A 1 92 ? 7.445 33.75 14.031 1 98.19 92 GLU A O 1
ATOM 700 N N . GLY A 1 93 ? 7.098 34.344 11.875 1 96.88 93 GLY A N 1
ATOM 701 C CA . GLY A 1 93 ? 8.406 33.875 11.445 1 96.88 93 GLY A CA 1
ATOM 702 C C . GLY A 1 93 ? 8.453 32.406 11.117 1 96.88 93 GLY A C 1
ATOM 703 O O . GLY A 1 93 ? 9.523 31.797 11.086 1 96.88 93 GLY A O 1
ATOM 704 N N . VAL A 1 94 ? 7.328 31.797 10.945 1 98.56 94 VAL A N 1
ATOM 705 C CA . VAL A 1 94 ? 7.289 30.391 10.547 1 98.56 94 VAL A CA 1
ATOM 706 C C . VAL A 1 94 ? 7.961 30.219 9.188 1 98.56 94 VAL A C 1
ATOM 708 O O . VAL A 1 94 ? 7.684 30.984 8.25 1 98.56 94 VAL A O 1
ATOM 711 N N . LYS A 1 95 ? 8.789 29.188 9.07 1 98.56 95 LYS A N 1
ATOM 712 C CA . LYS A 1 95 ? 9.602 29.047 7.867 1 98.56 95 LYS A CA 1
ATOM 713 C C . LYS A 1 95 ? 9.117 27.891 7.008 1 98.56 95 LYS A C 1
ATOM 715 O O . LYS A 1 95 ? 9.516 27.766 5.848 1 98.56 95 LYS A O 1
ATOM 720 N N . ILE A 1 96 ? 8.328 27.031 7.531 1 98.94 96 ILE A N 1
ATOM 721 C CA . ILE A 1 96 ? 7.82 25.859 6.836 1 98.94 96 ILE A CA 1
ATOM 722 C C . ILE A 1 96 ? 6.309 25.75 7.035 1 98.94 96 ILE A C 1
ATOM 724 O O . ILE A 1 96 ? 5.82 25.828 8.164 1 98.94 96 ILE A O 1
ATOM 728 N N . VAL A 1 97 ? 5.547 25.641 5.957 1 98.81 97 VAL A N 1
ATOM 729 C CA . VAL A 1 97 ? 4.102 25.469 6.039 1 98.81 97 VAL A CA 1
ATOM 730 C C . VAL A 1 97 ? 3.668 24.281 5.172 1 98.81 97 VAL A C 1
ATOM 732 O O . VAL A 1 97 ? 4.246 24.047 4.109 1 98.81 97 VAL A O 1
ATOM 735 N N . SER A 1 98 ? 2.73 23.531 5.656 1 98.75 98 SER A N 1
ATOM 736 C CA . SER A 1 98 ? 2.107 22.484 4.852 1 98.75 98 SER A CA 1
ATOM 737 C C . SER A 1 98 ? 0.619 22.75 4.652 1 98.75 98 SER A C 1
ATOM 739 O O . SER A 1 98 ? -0.02 23.391 5.496 1 98.75 98 SER A O 1
ATOM 741 N N . VAL A 1 99 ? 0.125 22.359 3.486 1 98.06 99 VAL A N 1
ATOM 742 C CA . VAL A 1 99 ? -1.295 22.547 3.205 1 98.06 99 VAL A CA 1
ATOM 743 C C . VAL A 1 99 ? -1.918 21.219 2.793 1 98.06 99 VAL A C 1
ATOM 745 O O . VAL A 1 99 ? -1.297 20.438 2.074 1 98.06 99 VAL A O 1
ATOM 748 N N . THR A 1 100 ? -3.031 20.922 3.35 1 95.75 100 THR A N 1
ATOM 749 C CA . THR A 1 100 ? -3.807 19.734 3.059 1 95.75 100 THR A CA 1
ATOM 750 C C . THR A 1 100 ? -5.246 20.094 2.695 1 95.75 100 THR A C 1
ATOM 752 O O . THR A 1 100 ? -5.762 21.109 3.137 1 95.75 100 THR A O 1
ATOM 755 N N . GLY A 1 101 ? -5.711 19.281 1.871 1 90.31 101 GLY A N 1
ATOM 756 C CA . GLY A 1 101 ? -7.086 19.5 1.452 1 90.31 101 GLY A CA 1
ATOM 757 C C . GLY A 1 101 ? -7.234 20.672 0.499 1 90.31 101 GLY A C 1
ATOM 758 O O . GLY A 1 101 ? -6.336 21.516 0.386 1 90.31 101 GLY A O 1
ATOM 759 N N . GLY A 1 102 ? -8.188 20.719 -0.371 1 86.69 102 GLY A N 1
ATOM 760 C CA . GLY A 1 102 ? -8.562 21.844 -1.215 1 86.69 102 GLY A CA 1
ATOM 761 C C . GLY A 1 102 ? -7.57 22.109 -2.324 1 86.69 102 GLY A C 1
ATOM 762 O O . GLY A 1 102 ? -6.664 21.312 -2.564 1 86.69 102 GLY A O 1
ATOM 763 N N . ASN A 1 103 ? -7.742 23.281 -2.924 1 91.56 103 ASN A N 1
ATOM 764 C CA . ASN A 1 103 ? -6.855 23.766 -3.977 1 91.56 103 ASN A CA 1
ATOM 765 C C . ASN A 1 103 ? -5.668 24.531 -3.4 1 91.56 103 ASN A C 1
ATOM 767 O O . ASN A 1 103 ? -5.84 25.578 -2.797 1 91.56 103 ASN A O 1
ATOM 771 N N . PRO A 1 104 ? -4.473 24 -3.678 1 95.38 104 PRO A N 1
ATOM 772 C CA . PRO A 1 104 ? -3.312 24.625 -3.051 1 95.38 104 PRO A CA 1
ATOM 773 C C . PRO A 1 104 ? -2.889 25.922 -3.76 1 95.38 104 PRO A C 1
ATOM 775 O O . PRO A 1 104 ? -2.064 26.672 -3.238 1 95.38 104 PRO A O 1
ATOM 778 N N . ALA A 1 105 ? -3.381 26.203 -4.93 1 96.56 105 ALA A N 1
ATOM 779 C CA . ALA A 1 105 ? -2.877 27.281 -5.777 1 96.56 105 ALA A CA 1
ATOM 780 C C . ALA A 1 105 ? -2.984 28.625 -5.074 1 96.56 105 ALA A C 1
ATOM 782 O O . ALA A 1 105 ? -1.992 29.344 -4.945 1 96.56 105 ALA A O 1
ATOM 783 N N . PRO A 1 106 ? -4.203 29.031 -4.594 1 96 106 PRO A N 1
ATOM 784 C CA . PRO A 1 106 ? -4.277 30.328 -3.906 1 96 106 PRO A CA 1
ATOM 785 C C . PRO A 1 106 ? -3.408 30.375 -2.65 1 96 106 PRO A C 1
ATOM 787 O O . PRO A 1 106 ? -2.867 31.438 -2.312 1 96 106 PRO A O 1
ATOM 790 N N . PHE A 1 107 ? -3.303 29.297 -1.996 1 97.06 107 PHE A N 1
ATOM 791 C CA . PHE A 1 107 ? -2.496 29.188 -0.786 1 97.06 107 PHE A CA 1
ATOM 792 C C . PHE A 1 107 ? -1.026 29.453 -1.088 1 97.06 107 PHE A C 1
ATOM 794 O O . PHE A 1 107 ? -0.385 30.266 -0.414 1 97.06 107 PHE A O 1
ATOM 801 N N . LEU A 1 108 ? -0.511 28.812 -2.105 1 98.12 108 LEU A N 1
ATOM 802 C CA . LEU A 1 108 ? 0.889 28.922 -2.496 1 98.12 108 LEU A CA 1
ATOM 803 C C . LEU A 1 108 ? 1.177 30.312 -3.057 1 98.12 108 LEU A C 1
ATOM 805 O O . LEU A 1 108 ? 2.256 30.875 -2.83 1 98.12 108 LEU A O 1
ATOM 809 N N . LYS A 1 109 ? 0.229 30.859 -3.76 1 97.62 109 LYS A N 1
ATOM 810 C CA . LYS A 1 109 ? 0.389 32.188 -4.316 1 97.62 109 LYS A CA 1
ATOM 811 C C . LYS A 1 109 ? 0.626 33.219 -3.217 1 97.62 109 LYS A C 1
ATOM 813 O O . LYS A 1 109 ? 1.438 34.125 -3.379 1 97.62 109 LYS A O 1
ATOM 818 N N . ARG A 1 110 ? -0.022 33.062 -2.104 1 97 110 ARG A N 1
ATOM 819 C CA . ARG A 1 110 ? 0.081 34 -0.987 1 97 110 ARG A CA 1
ATOM 820 C C . ARG A 1 110 ? 1.465 33.938 -0.349 1 97 110 ARG A C 1
ATOM 822 O O . ARG A 1 110 ? 1.879 34.875 0.337 1 97 110 ARG A O 1
ATOM 829 N N . LEU A 1 111 ? 2.139 32.875 -0.595 1 98.19 111 LEU A N 1
ATOM 830 C CA . LEU A 1 111 ? 3.428 32.656 0.056 1 98.19 111 LEU A CA 1
ATOM 831 C C . LEU A 1 111 ? 4.574 33.031 -0.885 1 98.19 111 LEU A C 1
ATOM 833 O O . LEU A 1 111 ? 5.746 32.938 -0.511 1 98.19 111 LEU A O 1
ATOM 837 N N . GLU A 1 112 ? 4.238 33.406 -2.117 1 96.5 112 GLU A N 1
ATOM 838 C CA . GLU A 1 112 ? 5.273 33.812 -3.064 1 96.5 112 GLU A CA 1
ATOM 839 C C . GLU A 1 112 ? 6.109 34.969 -2.514 1 96.5 112 GLU A C 1
ATOM 841 O O . GLU A 1 112 ? 5.566 35.938 -1.991 1 96.5 112 GLU A O 1
ATOM 846 N N . GLY A 1 113 ? 7.449 34.781 -2.596 1 94.56 113 GLY A N 1
ATOM 847 C CA . GLY A 1 113 ? 8.352 35.844 -2.203 1 94.56 113 GLY A CA 1
ATOM 848 C C . GLY A 1 113 ? 8.641 35.875 -0.714 1 94.56 113 GLY A C 1
ATOM 849 O O . GLY A 1 113 ? 9.453 36.656 -0.245 1 94.56 113 GLY A O 1
ATOM 850 N N . THR A 1 114 ? 7.988 35.031 0.108 1 96.06 114 THR A N 1
ATOM 851 C CA . THR A 1 114 ? 8.164 35.062 1.557 1 96.06 114 THR A CA 1
ATOM 852 C C . THR A 1 114 ? 9.375 34.219 1.964 1 96.06 114 THR A C 1
ATOM 854 O O . THR A 1 114 ? 9.883 34.344 3.08 1 96.06 114 THR A O 1
ATOM 857 N N . GLY A 1 115 ? 9.781 33.281 1.089 1 96.38 115 GLY A N 1
ATOM 858 C CA . GLY A 1 115 ? 10.875 32.375 1.433 1 96.38 115 GLY A 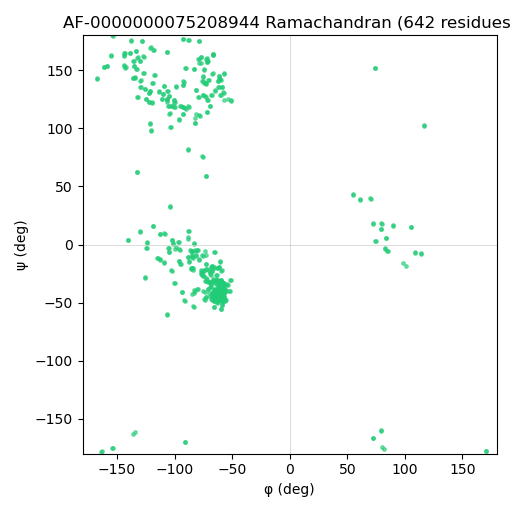CA 1
ATOM 859 C C . GLY A 1 115 ? 10.43 31.188 2.275 1 96.38 115 GLY A C 1
ATOM 860 O O . GLY A 1 115 ? 11.227 30.312 2.6 1 96.38 115 GLY A O 1
ATOM 861 N N . VAL A 1 116 ? 9.188 31.125 2.656 1 98.5 116 VAL A N 1
ATOM 862 C CA . VAL A 1 116 ? 8.633 30.031 3.428 1 98.5 116 VAL A CA 1
ATOM 863 C C . VAL A 1 116 ? 8.609 28.766 2.572 1 98.5 116 VAL A C 1
ATOM 865 O O . VAL A 1 116 ? 8.172 28.797 1.419 1 98.5 116 VAL A O 1
ATOM 868 N N . LYS A 1 117 ? 9.156 27.641 3.107 1 98.75 117 LYS A N 1
ATOM 869 C CA . LYS A 1 117 ? 9.094 26.359 2.42 1 98.75 117 LYS A CA 1
ATOM 870 C C . LYS A 1 117 ? 7.695 25.75 2.508 1 98.75 117 LYS A C 1
ATOM 872 O O . LYS A 1 117 ? 7.043 25.828 3.553 1 98.75 117 LYS A O 1
ATOM 877 N N . THR A 1 118 ? 7.258 25.172 1.387 1 98.88 118 THR A N 1
ATOM 878 C CA . THR A 1 118 ? 5.875 24.719 1.317 1 98.88 118 THR A CA 1
ATOM 879 C C . THR A 1 118 ? 5.812 23.219 1.026 1 98.88 118 THR A C 1
ATOM 881 O O . THR A 1 118 ? 6.547 22.719 0.17 1 98.88 118 THR A O 1
ATOM 884 N N . LEU A 1 119 ? 5.016 22.531 1.796 1 98.88 119 LEU A N 1
ATOM 885 C CA . LEU A 1 119 ? 4.676 21.125 1.582 1 98.88 119 LEU A CA 1
ATOM 886 C C . LEU A 1 119 ? 3.199 20.969 1.231 1 98.88 119 LEU A C 1
ATOM 888 O O . LEU A 1 119 ? 2.336 21.547 1.901 1 98.88 119 LEU A O 1
ATOM 892 N N . VAL A 1 120 ? 2.854 20.203 0.163 1 98.88 120 VAL A N 1
ATOM 893 C CA . VAL A 1 120 ? 1.466 20.016 -0.241 1 98.88 120 VAL A CA 1
ATOM 894 C C . VAL A 1 120 ? 1.11 18.531 -0.17 1 98.88 120 VAL A C 1
ATOM 896 O O . VAL A 1 120 ? 1.79 17.688 -0.771 1 98.88 120 VAL A O 1
ATOM 899 N N . LEU A 1 121 ? 0.119 18.25 0.602 1 98.62 121 LEU A N 1
ATOM 900 C CA . LEU A 1 121 ? -0.374 16.875 0.625 1 98.62 121 LEU A CA 1
ATOM 901 C C . LEU A 1 121 ? -1.184 16.562 -0.629 1 98.62 121 LEU A C 1
ATOM 903 O O . LEU A 1 121 ? -2.082 17.328 -0.996 1 98.62 121 LEU A O 1
ATOM 907 N N . VAL A 1 122 ? -0.876 15.508 -1.303 1 98.56 122 VAL A N 1
ATOM 908 C CA . VAL A 1 122 ? -1.542 15.078 -2.527 1 98.56 122 VAL A CA 1
ATOM 909 C C . VAL A 1 122 ? -1.884 13.586 -2.436 1 98.56 122 VAL A C 1
ATOM 911 O O . VAL A 1 122 ? -1.331 12.867 -1.601 1 98.56 122 VAL A O 1
ATOM 914 N N . ALA A 1 123 ? -2.832 13.117 -3.289 1 98.19 123 ALA A N 1
ATOM 915 C CA . ALA A 1 123 ? -3.217 11.711 -3.275 1 98.19 123 ALA A CA 1
ATOM 916 C C . ALA A 1 123 ? -3.193 11.125 -4.684 1 98.19 123 ALA A C 1
ATOM 918 O O . ALA A 1 123 ? -3.736 10.047 -4.922 1 98.19 123 ALA A O 1
ATOM 919 N N . SER A 1 124 ? -2.613 11.891 -5.652 1 98.19 124 SER A N 1
ATOM 920 C CA . SER A 1 124 ? -2.523 11.422 -7.031 1 98.19 124 SER A CA 1
ATOM 921 C C . SER A 1 124 ? -1.367 12.094 -7.766 1 98.19 124 SER A C 1
ATOM 923 O O . SER A 1 124 ? -0.855 13.125 -7.324 1 98.19 124 SER A O 1
ATOM 925 N N . VAL A 1 125 ? -0.992 11.516 -8.852 1 98.62 125 VAL A N 1
ATOM 926 C CA . VAL A 1 125 ? 0.057 12.055 -9.711 1 98.62 125 VAL A CA 1
ATOM 927 C C . VAL A 1 125 ? -0.348 13.438 -10.219 1 98.62 125 VAL A C 1
ATOM 929 O O . VAL A 1 125 ? 0.447 14.375 -10.172 1 98.62 125 VAL A O 1
ATOM 932 N N . ARG A 1 126 ? -1.57 13.555 -10.656 1 98.12 126 ARG A N 1
ATOM 933 C CA . ARG A 1 126 ? -2.053 14.82 -11.195 1 98.12 126 ARG A CA 1
ATOM 934 C C . ARG A 1 126 ? -1.988 15.922 -10.141 1 98.12 126 ARG A C 1
ATOM 936 O O . ARG A 1 126 ? -1.57 17.047 -10.438 1 98.12 126 ARG A O 1
ATOM 943 N N . GLN A 1 127 ? -2.402 15.617 -8.938 1 98.44 127 GLN A N 1
ATOM 944 C CA . GLN A 1 127 ? -2.346 16.594 -7.852 1 98.44 127 GLN A CA 1
ATOM 945 C C . GLN A 1 127 ? -0.905 17 -7.547 1 98.44 127 GLN A C 1
ATOM 947 O O . GLN A 1 127 ? -0.63 18.156 -7.258 1 98.44 127 GLN A O 1
ATOM 952 N N . ALA A 1 128 ? -0.021 16.031 -7.59 1 98.81 128 ALA A N 1
ATOM 953 C CA . ALA A 1 128 ? 1.391 16.312 -7.352 1 98.81 128 ALA A CA 1
ATOM 954 C C . ALA A 1 128 ? 1.948 17.25 -8.422 1 98.81 128 ALA A C 1
ATOM 956 O O . ALA A 1 128 ? 2.66 18.219 -8.109 1 98.81 128 ALA A O 1
ATOM 957 N N . GLN A 1 129 ? 1.64 16.938 -9.648 1 98.81 129 GLN A N 1
ATOM 958 C CA . GLN A 1 129 ? 2.078 17.781 -10.758 1 98.81 129 GLN A CA 1
ATOM 959 C C . GLN A 1 129 ? 1.536 19.188 -10.617 1 98.81 129 GLN A C 1
ATOM 961 O O . GLN A 1 129 ? 2.264 20.172 -10.828 1 98.81 129 GLN A O 1
ATOM 966 N N . LYS A 1 130 ? 0.282 19.328 -10.258 1 98.44 130 LYS A N 1
ATOM 967 C CA . LYS A 1 130 ? -0.329 20.641 -10.062 1 98.44 130 LYS A CA 1
ATOM 968 C C . LYS A 1 130 ? 0.354 21.391 -8.93 1 98.44 130 LYS A C 1
ATOM 970 O O . LYS A 1 130 ? 0.602 22.594 -9.039 1 98.44 130 LYS A O 1
ATOM 975 N N . ALA A 1 131 ? 0.603 20.703 -7.832 1 98.69 131 ALA A N 1
ATOM 976 C CA . ALA A 1 131 ? 1.293 21.312 -6.703 1 98.69 131 ALA A CA 1
ATOM 977 C C . ALA A 1 131 ? 2.652 21.859 -7.129 1 98.69 131 ALA A C 1
ATOM 979 O O . ALA A 1 131 ? 3.014 22.984 -6.773 1 98.69 131 ALA A O 1
ATOM 980 N N . GLU A 1 132 ? 3.414 21.078 -7.863 1 98.75 132 GLU A N 1
ATOM 981 C CA . GLU A 1 132 ? 4.715 21.531 -8.359 1 98.75 132 GLU A CA 1
ATOM 982 C C . GLU A 1 132 ? 4.574 22.75 -9.266 1 98.75 132 GLU A C 1
ATOM 984 O O . GLU A 1 132 ? 5.332 23.719 -9.141 1 98.75 132 GLU A O 1
ATOM 989 N N . GLU A 1 133 ? 3.564 22.672 -10.133 1 98.31 133 GLU A N 1
ATOM 990 C CA . GLU A 1 133 ? 3.307 23.781 -11.047 1 98.31 133 GLU A CA 1
ATOM 991 C C . GLU A 1 133 ? 3 25.062 -10.281 1 98.31 133 GLU A C 1
ATOM 993 O O . GLU A 1 133 ? 3.357 26.156 -10.719 1 98.31 133 GLU A O 1
ATOM 998 N N . CYS A 1 134 ? 2.389 24.906 -9.148 1 98.06 134 CYS A N 1
ATOM 999 C CA . CYS A 1 134 ? 1.979 26.047 -8.336 1 98.06 134 CYS A CA 1
ATOM 1000 C C . CYS A 1 134 ? 3.121 26.531 -7.453 1 98.06 134 CYS A C 1
ATOM 1002 O O . CYS A 1 134 ? 2.973 27.516 -6.715 1 98.06 134 CYS A O 1
ATOM 1004 N N . GLY A 1 135 ? 4.238 25.797 -7.457 1 98.12 135 GLY A N 1
ATOM 1005 C CA . GLY A 1 135 ? 5.422 26.312 -6.789 1 98.12 135 GLY A CA 1
ATOM 1006 C C . GLY A 1 135 ? 5.707 25.625 -5.465 1 98.12 135 GLY A C 1
ATOM 1007 O O . GLY A 1 135 ? 6.5 26.125 -4.664 1 98.12 135 GLY A O 1
ATOM 1008 N N . ALA A 1 136 ? 5.082 24.484 -5.219 1 98.81 136 ALA A N 1
ATOM 1009 C CA . ALA A 1 136 ? 5.363 23.766 -3.986 1 98.81 136 ALA A CA 1
ATOM 1010 C C . ALA A 1 136 ? 6.828 23.344 -3.916 1 98.81 136 ALA A C 1
ATOM 1012 O O . ALA A 1 136 ? 7.418 22.953 -4.926 1 98.81 136 ALA A O 1
ATOM 1013 N N . ASP A 1 137 ? 7.43 23.406 -2.727 1 98.88 137 ASP A N 1
ATOM 1014 C CA . ASP A 1 137 ? 8.805 22.953 -2.535 1 98.88 137 ASP A CA 1
ATOM 1015 C C . ASP A 1 137 ? 8.867 21.438 -2.398 1 98.88 137 ASP A C 1
ATOM 1017 O O . ASP A 1 137 ? 9.844 20.812 -2.818 1 98.88 137 ASP A O 1
ATOM 1021 N N . PHE A 1 138 ? 7.887 20.812 -1.708 1 98.88 138 PHE A N 1
ATOM 1022 C CA . PHE A 1 138 ? 7.754 19.375 -1.473 1 98.88 138 PHE A CA 1
ATOM 1023 C C . PHE A 1 138 ? 6.316 18.922 -1.702 1 98.88 138 PHE A C 1
ATOM 1025 O O . PHE A 1 138 ? 5.383 19.719 -1.574 1 98.88 138 PHE A O 1
ATOM 1032 N N . VAL A 1 139 ? 6.133 17.672 -2.059 1 98.94 139 VAL A N 1
ATOM 1033 C CA . VAL A 1 139 ? 4.805 17.062 -1.996 1 98.94 139 VAL A CA 1
ATOM 1034 C C . VAL A 1 139 ? 4.828 15.875 -1.037 1 98.94 139 VAL A C 1
ATOM 1036 O O . VAL A 1 139 ? 5.836 15.172 -0.931 1 98.94 139 VAL A O 1
ATOM 1039 N N . MET A 1 140 ? 3.85 15.719 -0.267 1 98.88 140 MET A N 1
ATOM 1040 C CA . MET A 1 140 ? 3.572 14.547 0.561 1 98.88 140 MET A CA 1
ATOM 1041 C C . MET A 1 140 ? 2.461 13.703 -0.051 1 98.88 140 MET A C 1
ATOM 1043 O O . MET A 1 140 ? 1.311 14.133 -0.122 1 98.88 140 MET A O 1
ATOM 1047 N N . ALA A 1 141 ? 2.75 12.523 -0.491 1 98.88 141 ALA A N 1
ATOM 1048 C CA . ALA A 1 141 ? 1.776 11.688 -1.189 1 98.88 141 ALA A CA 1
ATOM 1049 C C . ALA A 1 141 ? 1.183 10.641 -0.253 1 98.88 141 ALA A C 1
ATOM 1051 O O . ALA A 1 141 ? 1.899 9.773 0.256 1 98.88 141 ALA A O 1
ATOM 1052 N N . VAL A 1 142 ? -0.112 10.719 -0.059 1 98.81 142 VAL A N 1
ATOM 1053 C CA . VAL A 1 142 ? -0.755 9.852 0.926 1 98.81 142 VAL A CA 1
ATOM 1054 C C . VAL A 1 142 ? -1.464 8.703 0.219 1 98.81 142 VAL A C 1
ATOM 1056 O O . VAL A 1 142 ? -2.344 8.922 -0.617 1 98.81 142 VAL A O 1
ATOM 1059 N N . GLY A 1 143 ? -1.053 7.496 0.524 1 98.69 143 GLY A N 1
ATOM 1060 C CA . GLY A 1 143 ? -1.728 6.309 0.03 1 98.69 143 GLY A CA 1
ATOM 1061 C C . GLY A 1 143 ? -2.992 5.977 0.799 1 98.69 143 GLY A C 1
ATOM 1062 O O . GLY A 1 143 ? -3.281 6.594 1.825 1 98.69 143 GLY A O 1
ATOM 1063 N N . GLN A 1 144 ? -3.688 5.004 0.354 1 98.12 144 GLN A N 1
ATOM 1064 C CA . GLN A 1 144 ? -5.004 4.66 0.883 1 98.12 144 GLN A CA 1
ATOM 1065 C C . GLN A 1 144 ? -4.906 4.176 2.328 1 98.12 144 GLN A C 1
ATOM 1067 O O . GLN A 1 144 ? -5.895 4.203 3.064 1 98.12 144 GLN A O 1
ATOM 1072 N N . GLU A 1 145 ? -3.686 3.74 2.76 1 98.75 145 GLU A N 1
ATOM 1073 C CA . GLU A 1 145 ? -3.488 3.176 4.094 1 98.75 145 GLU A CA 1
ATOM 1074 C C . GLU A 1 145 ? -3.477 4.27 5.156 1 98.75 145 GLU A C 1
ATOM 1076 O O . GLU A 1 145 ? -3.479 3.977 6.355 1 98.75 145 GLU A O 1
ATOM 1081 N N . GLY A 1 146 ? -3.447 5.504 4.754 1 98.62 146 GLY A N 1
ATOM 1082 C CA . GLY A 1 146 ? -3.279 6.625 5.664 1 98.62 146 GLY A CA 1
ATOM 1083 C C . GLY A 1 146 ? -4.504 6.887 6.52 1 98.62 146 GLY A C 1
ATOM 1084 O O . GLY A 1 146 ? -5.602 6.422 6.203 1 98.62 146 GLY A O 1
ATOM 1085 N N . GLY A 1 147 ? -4.305 7.57 7.574 1 98.44 147 GLY A N 1
ATOM 1086 C CA . GLY A 1 147 ? -5.375 8.039 8.438 1 98.44 147 GLY A CA 1
ATOM 1087 C C . GLY A 1 147 ? -5.875 9.422 8.062 1 98.44 147 GLY A C 1
ATOM 1088 O O . GLY A 1 147 ? -5.102 10.266 7.602 1 98.44 147 GLY A O 1
ATOM 1089 N N . GLY A 1 148 ? -7.152 9.656 8.375 1 97.5 148 GLY A N 1
ATOM 1090 C CA . GLY A 1 148 ? -7.727 10.922 7.926 1 97.5 148 GLY A CA 1
ATOM 1091 C C . GLY A 1 148 ? -8.125 10.906 6.465 1 97.5 148 GLY A C 1
ATOM 1092 O O . GLY A 1 148 ? -8.398 9.844 5.902 1 97.5 148 GLY A O 1
ATOM 1093 N N . HIS A 1 149 ? -8.266 12.016 5.883 1 96.25 149 HIS A N 1
ATOM 1094 C CA . HIS A 1 149 ? -8.711 12.109 4.496 1 96.25 149 HIS A CA 1
ATOM 1095 C C . HIS A 1 149 ? -7.688 11.492 3.547 1 96.25 149 HIS A C 1
ATOM 1097 O O . HIS A 1 149 ? -6.488 11.734 3.674 1 96.25 149 HIS A O 1
ATOM 1103 N N . ILE A 1 150 ? -8.141 10.656 2.629 1 97.19 150 ILE A N 1
ATOM 1104 C CA . ILE A 1 150 ? -7.32 9.969 1.646 1 97.19 150 ILE A CA 1
ATOM 1105 C C . ILE A 1 150 ? -7.891 10.188 0.247 1 97.19 150 ILE A C 1
ATOM 1107 O O . ILE A 1 150 ? -8.914 10.859 0.085 1 97.19 150 ILE A O 1
ATOM 1111 N N . GLY A 1 151 ? -7.152 9.68 -0.699 1 96.38 151 GLY A N 1
ATOM 1112 C CA . GLY A 1 151 ? -7.586 9.859 -2.076 1 96.38 151 GLY A CA 1
ATOM 1113 C C . GLY A 1 151 ? -8.805 9.031 -2.432 1 96.38 151 GLY A C 1
ATOM 1114 O O . GLY A 1 151 ? -9.047 7.977 -1.838 1 96.38 151 GLY A O 1
ATOM 1115 N N . ARG A 1 152 ? -9.523 9.445 -3.467 1 95.25 152 ARG A N 1
ATOM 1116 C CA . ARG A 1 152 ? -10.766 8.812 -3.889 1 95.25 152 ARG A CA 1
ATOM 1117 C C . ARG A 1 152 ? -10.492 7.488 -4.594 1 95.25 152 ARG A C 1
ATOM 1119 O O . ARG A 1 152 ? -11.344 6.594 -4.598 1 95.25 152 ARG A O 1
ATOM 1126 N N . ASP A 1 153 ? -9.297 7.352 -5.125 1 95.25 153 ASP A N 1
ATOM 1127 C CA . ASP A 1 153 ? -9.047 6.23 -6.023 1 95.25 153 ASP A CA 1
ATOM 1128 C C . ASP A 1 153 ? -8.406 5.062 -5.281 1 95.25 153 ASP A C 1
ATOM 1130 O O . ASP A 1 153 ? -8.031 4.059 -5.891 1 95.25 153 ASP A O 1
ATOM 1134 N N . ASP A 1 154 ? -8.195 5.117 -4.027 1 96.19 154 ASP A N 1
ATOM 1135 C CA . ASP A 1 154 ? -7.703 4.047 -3.162 1 96.19 154 ASP A CA 1
ATOM 1136 C C . ASP A 1 154 ? -6.375 3.492 -3.678 1 96.19 154 ASP A C 1
ATOM 1138 O O . ASP A 1 154 ? -6.203 2.275 -3.768 1 96.19 154 ASP A O 1
ATOM 1142 N N . ILE A 1 155 ? -5.484 4.363 -4.102 1 98.62 155 ILE A N 1
ATOM 1143 C CA . ILE A 1 155 ? -4.176 3.912 -4.562 1 98.62 155 ILE A CA 1
ATOM 1144 C C . ILE A 1 155 ? -3.279 3.619 -3.361 1 98.62 155 ILE A C 1
ATOM 1146 O O . ILE A 1 155 ? -3.139 4.453 -2.465 1 98.62 155 ILE A O 1
ATOM 1150 N N . GLY A 1 156 ? -2.699 2.428 -3.318 1 98.69 156 GLY A N 1
ATOM 1151 C CA . GLY A 1 156 ? -1.818 2.068 -2.219 1 98.69 156 GLY A CA 1
ATOM 1152 C C . GLY A 1 156 ? -0.486 2.793 -2.258 1 98.69 156 GLY A C 1
ATOM 1153 O O . GLY A 1 156 ? -0.031 3.209 -3.326 1 98.69 156 GLY A O 1
ATOM 1154 N N . THR A 1 157 ? 0.126 2.881 -1.163 1 98.88 157 THR A N 1
ATOM 1155 C CA . THR A 1 157 ? 1.358 3.641 -0.989 1 98.88 157 THR A CA 1
ATOM 1156 C C . THR A 1 157 ? 2.473 3.072 -1.864 1 98.88 157 THR A C 1
ATOM 1158 O O . THR A 1 157 ? 3.215 3.824 -2.498 1 98.88 157 THR A O 1
ATOM 1161 N N . VAL A 1 158 ? 2.553 1.744 -2.031 1 98.81 158 VAL A N 1
ATOM 1162 C CA . VAL A 1 158 ? 3.656 1.104 -2.742 1 98.81 158 VAL A CA 1
ATOM 1163 C C . VAL A 1 158 ? 3.58 1.443 -4.227 1 98.81 158 VAL A C 1
ATOM 1165 O O . VAL A 1 158 ? 4.602 1.452 -4.922 1 98.81 158 VAL A O 1
ATOM 1168 N N . VAL A 1 159 ? 2.367 1.747 -4.699 1 98.94 159 VAL A N 1
ATOM 1169 C CA . VAL A 1 159 ? 2.156 2.078 -6.102 1 98.94 159 VAL A CA 1
ATOM 1170 C C . VAL A 1 159 ? 2.225 3.592 -6.293 1 98.94 159 VAL A C 1
ATOM 1172 O O . VAL A 1 159 ? 2.842 4.078 -7.242 1 98.94 159 VAL A O 1
ATOM 1175 N N . LEU A 1 160 ? 1.666 4.371 -5.402 1 98.94 160 LEU A N 1
ATOM 1176 C CA . LEU A 1 160 ? 1.518 5.816 -5.527 1 98.94 160 LEU A CA 1
ATOM 1177 C C . LEU A 1 160 ? 2.877 6.508 -5.492 1 98.94 160 LEU A C 1
ATOM 1179 O O . LEU A 1 160 ? 3.146 7.395 -6.305 1 98.94 160 LEU A O 1
ATOM 1183 N N . ILE A 1 161 ? 3.77 6.117 -4.602 1 98.94 161 ILE A N 1
ATOM 1184 C CA . ILE A 1 161 ? 4.992 6.855 -4.309 1 98.94 161 ILE A CA 1
ATOM 1185 C C . ILE A 1 161 ? 5.902 6.852 -5.535 1 98.94 161 ILE A C 1
ATOM 1187 O O . ILE A 1 161 ? 6.312 7.91 -6.016 1 98.94 161 ILE A O 1
ATOM 1191 N N . PRO A 1 162 ? 6.211 5.652 -6.078 1 98.88 162 PRO A N 1
ATOM 1192 C CA . PRO A 1 162 ? 7.102 5.719 -7.238 1 98.88 162 PRO A CA 1
ATOM 1193 C C . PRO A 1 162 ? 6.477 6.445 -8.43 1 98.88 162 PRO A C 1
ATOM 1195 O O . PRO A 1 162 ? 7.184 7.086 -9.203 1 98.88 162 PRO A O 1
ATOM 1198 N N . ARG A 1 163 ? 5.133 6.391 -8.586 1 98.81 163 ARG A N 1
ATOM 1199 C CA . ARG A 1 163 ? 4.473 7.102 -9.68 1 98.81 163 ARG A CA 1
ATOM 1200 C C . ARG A 1 163 ? 4.605 8.609 -9.516 1 98.81 163 ARG A C 1
ATOM 1202 O O . ARG A 1 163 ? 4.891 9.32 -10.477 1 98.81 163 ARG A O 1
ATOM 1209 N N . VAL A 1 164 ? 4.414 9.094 -8.297 1 98.94 164 VAL A N 1
ATOM 1210 C CA . VAL A 1 164 ? 4.535 10.523 -8.023 1 98.94 164 VAL A CA 1
ATOM 1211 C C . VAL A 1 164 ? 5.988 10.961 -8.195 1 98.94 164 VAL A C 1
ATOM 1213 O O . VAL A 1 164 ? 6.262 12.008 -8.789 1 98.94 164 VAL A O 1
ATOM 1216 N N . VAL A 1 165 ? 6.965 10.188 -7.684 1 98.94 165 VAL A N 1
ATOM 1217 C CA . VAL A 1 165 ? 8.383 10.5 -7.785 1 98.94 165 VAL A CA 1
ATOM 1218 C C . VAL A 1 165 ? 8.773 10.68 -9.25 1 98.94 165 VAL A C 1
ATOM 1220 O O . VAL A 1 165 ? 9.531 11.594 -9.594 1 98.94 165 VAL A O 1
ATOM 1223 N N . GLU A 1 166 ? 8.25 9.828 -10.109 1 98.62 166 GLU A N 1
ATOM 1224 C CA . GLU A 1 166 ? 8.57 9.883 -11.531 1 98.62 166 GLU A CA 1
ATOM 1225 C C . GLU A 1 166 ? 7.914 11.086 -12.203 1 98.62 166 GLU A C 1
ATOM 1227 O O . GLU A 1 166 ? 8.398 11.57 -13.227 1 98.62 166 GLU A O 1
ATOM 1232 N N . ALA A 1 167 ? 6.883 11.602 -11.602 1 98.75 167 ALA A N 1
ATOM 1233 C CA . ALA A 1 167 ? 6.02 12.562 -12.281 1 98.75 167 ALA A CA 1
ATOM 1234 C C . ALA A 1 167 ? 6.41 13.992 -11.93 1 98.75 167 ALA A C 1
ATOM 1236 O O . ALA A 1 167 ? 5.98 14.938 -12.594 1 98.75 167 ALA A O 1
ATOM 1237 N N . VAL A 1 168 ? 7.227 14.195 -10.891 1 98.88 168 VAL A N 1
ATOM 1238 C CA . VAL A 1 168 ? 7.582 15.547 -10.469 1 98.88 168 VAL A CA 1
ATOM 1239 C C . VAL A 1 168 ? 9.086 15.633 -10.234 1 98.88 168 VAL A C 1
ATOM 1241 O O . VAL A 1 168 ? 9.766 14.609 -10.109 1 98.88 168 VAL A O 1
ATOM 1244 N N . SER A 1 169 ? 9.625 16.844 -10.117 1 98.81 169 SER A N 1
ATOM 1245 C CA . SER A 1 169 ? 11.055 17.078 -9.898 1 98.81 169 SER A CA 1
ATOM 1246 C C . SER A 1 169 ? 11.336 17.438 -8.445 1 98.81 169 SER A C 1
ATOM 1248 O O . SER A 1 169 ? 12.469 17.297 -7.977 1 98.81 169 SER A O 1
ATOM 1250 N N . ILE A 1 170 ? 10.328 17.906 -7.75 1 98.88 170 ILE A N 1
ATOM 1251 C CA . ILE A 1 170 ? 10.508 18.297 -6.355 1 98.88 170 ILE A CA 1
ATOM 1252 C C . ILE A 1 170 ? 10.508 17.047 -5.473 1 98.88 170 ILE A C 1
ATOM 1254 O O . ILE A 1 170 ? 9.977 16 -5.867 1 98.88 170 ILE A O 1
ATOM 1258 N N . PRO A 1 171 ? 11.141 17.125 -4.254 1 98.94 171 PRO A N 1
ATOM 1259 C CA . PRO A 1 171 ? 11.203 15.945 -3.387 1 98.94 171 PRO A CA 1
ATOM 1260 C C . PRO A 1 171 ? 9.82 15.469 -2.943 1 98.94 171 PRO A C 1
ATOM 1262 O O . PRO A 1 171 ? 8.938 16.281 -2.664 1 98.94 171 PRO A O 1
ATOM 1265 N N . VAL A 1 172 ? 9.688 14.164 -2.924 1 99 172 VAL A N 1
ATOM 1266 C CA . VAL A 1 172 ? 8.445 13.5 -2.529 1 99 172 VAL A CA 1
ATOM 1267 C C . VAL A 1 172 ? 8.602 12.891 -1.141 1 99 172 VAL A C 1
ATOM 1269 O O . VAL A 1 172 ? 9.625 12.266 -0.844 1 99 172 VAL A O 1
ATOM 1272 N N . ILE A 1 173 ? 7.66 13.125 -0.283 1 98.94 173 ILE A N 1
ATOM 1273 C CA . ILE A 1 173 ? 7.543 12.523 1.041 1 98.94 173 ILE A CA 1
ATOM 1274 C C . ILE A 1 173 ? 6.41 11.5 1.044 1 98.94 173 ILE A C 1
ATOM 1276 O O . ILE A 1 173 ? 5.285 11.805 0.637 1 98.94 173 ILE A O 1
ATOM 1280 N N . ALA A 1 174 ? 6.723 10.266 1.446 1 98.94 174 ALA A N 1
ATOM 1281 C CA . ALA A 1 174 ? 5.723 9.203 1.453 1 98.94 174 ALA A CA 1
ATOM 1282 C C . ALA A 1 174 ? 4.848 9.281 2.701 1 98.94 174 ALA A C 1
ATOM 1284 O O . ALA A 1 174 ? 5.355 9.453 3.812 1 98.94 174 ALA A O 1
ATOM 1285 N N . SER A 1 175 ? 3.568 9.18 2.461 1 98.75 175 SER A N 1
ATOM 1286 C CA . SER A 1 175 ? 2.582 9.148 3.537 1 98.75 175 SER A CA 1
ATOM 1287 C C . SER A 1 175 ? 1.55 8.055 3.311 1 98.75 175 SER A C 1
ATOM 1289 O O . SER A 1 175 ? 1.177 7.77 2.17 1 98.75 175 SER A O 1
ATOM 1291 N N . GLY A 1 176 ? 1.109 7.41 4.434 1 98.56 176 GLY A N 1
ATOM 1292 C CA . GLY A 1 176 ? 0.094 6.371 4.379 1 98.56 176 GLY A CA 1
ATOM 1293 C C . GLY A 1 176 ? 0.598 5.016 4.84 1 98.56 176 GLY A C 1
ATOM 1294 O O . GLY A 1 176 ? 1.269 4.309 4.086 1 98.56 176 GLY A O 1
ATOM 1295 N N . GLY A 1 177 ? 0.246 4.652 6.035 1 98.69 177 GLY A N 1
ATOM 1296 C CA . GLY A 1 177 ? 0.515 3.316 6.543 1 98.69 177 GLY A CA 1
ATOM 1297 C C . GLY A 1 177 ? 1.915 3.16 7.105 1 98.69 177 GLY A C 1
ATOM 1298 O O . GLY A 1 177 ? 2.326 2.057 7.465 1 98.69 177 GLY A O 1
ATOM 1299 N N . ILE A 1 178 ? 2.689 4.207 7.184 1 98.88 178 ILE A N 1
ATOM 1300 C CA . ILE A 1 178 ? 4.082 4.145 7.617 1 98.88 178 ILE A CA 1
ATOM 1301 C C . ILE A 1 178 ? 4.184 4.586 9.078 1 98.88 178 ILE A C 1
ATOM 1303 O O . ILE A 1 178 ? 3.762 5.691 9.43 1 98.88 178 ILE A O 1
ATOM 1307 N N . VAL A 1 179 ? 4.777 3.688 9.938 1 98.88 179 VAL A N 1
ATOM 1308 C CA . VAL A 1 179 ? 4.77 4.027 11.352 1 98.88 179 VAL A CA 1
ATOM 1309 C C . VAL A 1 179 ? 6.105 3.637 11.984 1 98.88 179 VAL A C 1
ATOM 1311 O O . VAL A 1 179 ? 6.285 3.754 13.195 1 98.88 179 VAL A O 1
ATOM 1314 N N . ASP A 1 180 ? 7.109 3.137 11.172 1 98.81 180 ASP A N 1
ATOM 1315 C CA . ASP A 1 180 ? 8.352 2.643 11.75 1 98.81 180 ASP A CA 1
ATOM 1316 C C . ASP A 1 180 ? 9.508 2.748 10.75 1 98.81 180 ASP A C 1
ATOM 1318 O O . ASP A 1 180 ? 9.367 3.369 9.695 1 98.81 180 ASP A O 1
ATOM 1322 N N . GLY A 1 181 ? 10.648 2.23 11.172 1 98.88 181 GLY A N 1
ATOM 1323 C CA . GLY A 1 181 ? 11.852 2.328 10.359 1 98.88 181 GLY A CA 1
ATOM 1324 C C . GLY A 1 181 ? 11.789 1.487 9.094 1 98.88 181 GLY A C 1
ATOM 1325 O O . GLY A 1 181 ? 12.414 1.824 8.086 1 98.88 181 GLY A O 1
ATOM 1326 N N . LYS A 1 182 ? 11.094 0.331 9.133 1 98.88 182 LYS A N 1
ATOM 1327 C CA . LYS A 1 182 ? 10.891 -0.468 7.93 1 98.88 182 LYS A CA 1
ATOM 1328 C C . LYS A 1 182 ? 10.195 0.346 6.844 1 98.88 182 LYS A C 1
ATOM 1330 O O . LYS A 1 182 ? 10.602 0.31 5.68 1 98.88 182 LYS A O 1
ATOM 1335 N N . GLY A 1 183 ? 9.156 1.087 7.324 1 98.88 183 GLY A N 1
ATOM 1336 C CA . GLY A 1 183 ? 8.438 1.948 6.398 1 98.88 183 GLY A CA 1
ATOM 1337 C C . GLY A 1 183 ? 9.305 3.051 5.816 1 98.88 183 GLY A C 1
ATOM 1338 O O . GLY A 1 183 ? 9.188 3.375 4.633 1 98.88 183 GLY A O 1
ATOM 1339 N N . LEU A 1 184 ? 10.109 3.676 6.641 1 98.94 184 LEU A N 1
ATOM 1340 C CA . LEU A 1 184 ? 11 4.715 6.145 1 98.94 184 LEU A CA 1
ATOM 1341 C C . LEU A 1 184 ? 11.961 4.148 5.102 1 98.94 184 LEU A C 1
ATOM 1343 O O . LEU A 1 184 ? 12.109 4.711 4.016 1 98.94 184 LEU A O 1
ATOM 1347 N N . ALA A 1 185 ? 12.617 2.986 5.395 1 98.94 185 ALA A N 1
ATOM 1348 C CA . ALA A 1 185 ? 13.547 2.369 4.449 1 98.94 185 ALA A CA 1
ATOM 1349 C C . ALA A 1 185 ? 12.844 2.018 3.143 1 98.94 185 ALA A C 1
ATOM 1351 O O . ALA A 1 185 ? 13.383 2.246 2.057 1 98.94 185 ALA A O 1
ATOM 1352 N N . ALA A 1 186 ? 11.656 1.487 3.238 1 98.94 186 ALA A N 1
ATOM 1353 C CA . ALA A 1 186 ? 10.883 1.129 2.051 1 98.94 186 ALA A CA 1
ATOM 1354 C C . ALA A 1 186 ? 10.539 2.367 1.229 1 98.94 186 ALA A C 1
ATOM 1356 O O . ALA A 1 186 ? 10.617 2.346 -0 1 98.94 186 ALA A O 1
ATOM 1357 N N . ALA A 1 187 ? 10.109 3.439 1.925 1 98.94 187 ALA A N 1
ATOM 1358 C CA . ALA A 1 187 ? 9.773 4.684 1.237 1 98.94 187 ALA A CA 1
ATOM 1359 C C . ALA A 1 187 ? 10.977 5.227 0.466 1 98.94 187 ALA A C 1
ATOM 1361 O O . ALA A 1 187 ? 10.836 5.66 -0.681 1 98.94 187 ALA A O 1
ATOM 1362 N N . LEU A 1 188 ? 12.094 5.207 1.091 1 98.94 188 LEU A N 1
ATOM 1363 C CA . LEU A 1 188 ? 13.312 5.664 0.423 1 98.94 188 LEU A CA 1
ATOM 1364 C C . LEU A 1 188 ? 13.633 4.789 -0.784 1 98.94 188 LEU A C 1
ATOM 1366 O O . LEU A 1 188 ? 14.062 5.289 -1.823 1 98.94 188 LEU A O 1
ATOM 1370 N N . ALA A 1 189 ? 13.406 3.492 -0.658 1 98.94 189 ALA A N 1
ATOM 1371 C CA . ALA A 1 189 ? 13.633 2.57 -1.768 1 98.94 189 ALA A CA 1
ATOM 1372 C C . ALA A 1 189 ? 12.711 2.885 -2.939 1 98.94 189 ALA A C 1
ATOM 1374 O O . ALA A 1 189 ? 13.086 2.711 -4.102 1 98.94 189 ALA A O 1
ATOM 1375 N N . LEU A 1 190 ? 11.57 3.383 -2.666 1 98.94 190 LEU A N 1
ATOM 1376 C CA . LEU A 1 190 ? 10.586 3.695 -3.693 1 98.94 190 LEU A CA 1
ATOM 1377 C C . LEU A 1 190 ? 10.891 5.039 -4.348 1 98.94 190 LEU A C 1
ATOM 1379 O O . LEU A 1 190 ? 10.211 5.441 -5.297 1 98.94 190 LEU A O 1
ATOM 1383 N N . GLY A 1 191 ? 11.805 5.789 -3.816 1 98.88 191 GLY A N 1
ATOM 1384 C CA . GLY A 1 191 ? 12.25 7.031 -4.43 1 98.88 191 GLY A CA 1
ATOM 1385 C C . GLY A 1 191 ? 11.898 8.258 -3.613 1 98.88 191 GLY A C 1
ATOM 1386 O O . GLY A 1 191 ? 12.328 9.367 -3.936 1 98.88 191 GLY A O 1
ATOM 1387 N N . ALA A 1 192 ? 11.102 8.062 -2.537 1 98.94 192 ALA A N 1
ATOM 1388 C CA . ALA A 1 192 ? 10.789 9.188 -1.66 1 98.94 192 ALA A CA 1
ATOM 1389 C C . ALA A 1 192 ? 12.031 9.68 -0.926 1 98.94 192 ALA A C 1
ATOM 1391 O O . ALA A 1 192 ? 13.039 8.969 -0.862 1 98.94 192 ALA A O 1
ATOM 1392 N N . GLU A 1 193 ? 11.93 10.883 -0.395 1 98.88 193 GLU A N 1
ATOM 1393 C CA . GLU A 1 193 ? 13.047 11.5 0.31 1 98.88 193 GLU A CA 1
ATOM 1394 C C . GLU A 1 193 ? 12.75 11.656 1.799 1 98.88 193 GLU A C 1
ATOM 1396 O O . GLU A 1 193 ? 13.477 12.336 2.518 1 98.88 193 GLU A O 1
ATOM 1401 N N . GLY A 1 194 ? 11.703 11.102 2.271 1 98.88 194 GLY A N 1
ATOM 1402 C CA . GLY A 1 194 ? 11.242 11.086 3.65 1 98.88 194 GLY A CA 1
ATOM 1403 C C . GLY A 1 194 ? 9.844 10.523 3.809 1 98.88 194 GLY A C 1
ATOM 1404 O O . GLY A 1 194 ? 9.258 10.016 2.844 1 98.88 194 GLY A O 1
ATOM 1405 N N . ILE A 1 195 ? 9.352 10.539 5.082 1 99 195 ILE A N 1
ATOM 1406 C CA . ILE A 1 195 ? 8.016 10.016 5.348 1 99 195 ILE A CA 1
ATOM 1407 C C . ILE A 1 195 ? 7.242 11.008 6.219 1 99 195 ILE A C 1
ATOM 1409 O O . ILE A 1 195 ? 7.84 11.812 6.938 1 99 195 ILE A O 1
ATOM 1413 N N . GLU A 1 196 ? 5.949 11.008 6.062 1 98.94 196 GLU A N 1
ATOM 1414 C CA . GLU A 1 196 ? 5.004 11.664 6.961 1 98.94 196 GLU A CA 1
ATOM 1415 C C . GLU A 1 196 ? 4.191 10.641 7.75 1 98.94 196 GLU A C 1
ATOM 1417 O O . GLU A 1 196 ? 3.697 9.664 7.188 1 98.94 196 GLU A O 1
ATOM 1422 N N . MET A 1 197 ? 4.145 10.812 9.039 1 98.81 197 MET A N 1
ATOM 1423 C CA . MET A 1 197 ? 3.363 9.938 9.906 1 98.81 197 MET A CA 1
ATOM 1424 C C . MET A 1 197 ? 2.342 10.734 10.711 1 98.81 197 MET A C 1
ATOM 1426 O O . MET A 1 197 ? 2.67 11.781 11.281 1 98.81 197 MET A O 1
ATOM 1430 N N . GLY A 1 198 ? 1.151 10.312 10.703 1 98.62 198 GLY A N 1
ATOM 1431 C CA . GLY A 1 198 ? 0.108 10.891 11.531 1 98.62 198 GLY A CA 1
ATOM 1432 C C . GLY A 1 198 ? -0.278 10.008 12.703 1 98.62 198 GLY A C 1
ATOM 1433 O O . GLY A 1 198 ? 0.081 10.289 13.852 1 98.62 198 GLY A O 1
ATOM 1434 N N . THR A 1 199 ? -0.756 8.805 12.445 1 98.88 199 THR A N 1
ATOM 1435 C CA . THR A 1 199 ? -1.265 7.867 13.438 1 98.88 199 THR A CA 1
ATOM 1436 C C . THR A 1 199 ? -0.191 7.539 14.469 1 98.88 199 THR A C 1
ATOM 1438 O O . THR A 1 199 ? -0.475 7.469 15.672 1 98.88 199 THR A O 1
ATOM 1441 N N . ARG A 1 200 ? 1.032 7.355 14.102 1 98.88 200 ARG A N 1
ATOM 1442 C CA . ARG A 1 200 ? 2.139 7.035 14.992 1 98.88 200 ARG A CA 1
ATOM 1443 C C . ARG A 1 200 ? 2.295 8.102 16.078 1 98.88 200 ARG A C 1
ATOM 1445 O O . ARG A 1 200 ? 2.57 7.777 17.234 1 98.88 200 ARG A O 1
ATOM 1452 N N . PHE A 1 201 ? 2.066 9.375 15.703 1 98.88 201 PHE A N 1
ATOM 1453 C CA . PHE A 1 201 ? 2.338 10.469 16.625 1 98.88 201 PHE A CA 1
ATOM 1454 C C . PHE A 1 201 ? 1.127 10.742 17.516 1 98.88 201 PHE A C 1
ATOM 1456 O O . PHE A 1 201 ? 1.229 11.461 18.516 1 98.88 201 PHE A O 1
ATOM 1463 N N . ILE A 1 202 ? -0.08 10.203 17.141 1 98.81 202 ILE A N 1
ATOM 1464 C CA . ILE A 1 202 ? -1.195 10.242 18.078 1 98.81 202 ILE A CA 1
ATOM 1465 C C . ILE A 1 202 ? -0.832 9.453 19.328 1 98.81 202 ILE A C 1
ATOM 1467 O O . ILE A 1 202 ? -1.198 9.852 20.438 1 98.81 202 ILE A O 1
ATOM 1471 N N . ALA A 1 203 ? -0.05 8.406 19.141 1 98.5 203 ALA A N 1
ATOM 1472 C CA . ALA A 1 203 ? 0.379 7.574 20.25 1 98.5 203 ALA A CA 1
ATOM 1473 C C . ALA A 1 203 ? 1.668 8.109 20.875 1 98.5 203 ALA A C 1
ATOM 1475 O O . ALA A 1 203 ? 2.355 7.391 21.609 1 98.5 203 ALA A O 1
ATOM 1476 N N . ALA A 1 204 ? 2.131 9.273 20.578 1 98.81 204 ALA A N 1
ATOM 1477 C CA . ALA A 1 204 ? 3.232 9.922 21.281 1 98.81 204 ALA A CA 1
ATOM 1478 C C . ALA A 1 204 ? 2.779 10.461 22.625 1 98.81 204 ALA A C 1
ATOM 1480 O O . ALA A 1 204 ? 1.665 10.977 22.766 1 98.81 204 ALA A O 1
ATOM 1481 N N . ALA A 1 205 ? 3.639 10.406 23.609 1 98.69 205 ALA A N 1
ATOM 1482 C CA . ALA A 1 205 ? 3.326 10.883 24.953 1 98.69 205 ALA A CA 1
ATOM 1483 C C . ALA A 1 205 ? 2.971 12.367 24.938 1 98.69 205 ALA A C 1
ATOM 1485 O O . ALA A 1 205 ? 2.127 12.812 25.719 1 98.69 205 ALA A O 1
ATOM 1486 N N . GLU A 1 206 ? 3.523 13.133 24.031 1 98.81 206 GLU A N 1
ATOM 1487 C CA . GLU A 1 206 ? 3.387 14.586 23.984 1 98.81 206 GLU A CA 1
ATOM 1488 C C . GLU A 1 206 ? 2.115 15 23.25 1 98.81 206 GLU A C 1
ATOM 1490 O O . GLU A 1 206 ? 1.78 16.188 23.203 1 98.81 206 GLU A O 1
ATOM 1495 N N . CYS A 1 207 ? 1.438 13.992 22.625 1 98.69 207 CYS A N 1
ATOM 1496 C CA . CYS A 1 207 ? 0.117 14.289 22.078 1 98.69 207 CYS A CA 1
ATOM 1497 C C . CYS A 1 207 ? -0.925 14.359 23.188 1 98.69 207 CYS A C 1
ATOM 1499 O O . CYS A 1 207 ? -1.801 13.492 23.281 1 98.69 207 CYS A O 1
ATOM 1501 N N . GLU A 1 208 ? -0.918 15.375 23.859 1 97.31 208 GLU A N 1
ATOM 1502 C CA . GLU A 1 208 ? -1.563 15.461 25.172 1 97.31 208 GLU A CA 1
ATOM 1503 C C . GLU A 1 208 ? -3.076 15.602 25.031 1 97.31 208 GLU A C 1
ATOM 1505 O O . GLU A 1 208 ? -3.824 15.242 25.938 1 97.31 208 GLU A O 1
ATOM 1510 N N . HIS A 1 209 ? -3.578 16.047 23.938 1 97.56 209 HIS A N 1
ATOM 1511 C CA . HIS A 1 209 ? -5.004 16.297 23.781 1 97.56 209 HIS A CA 1
ATOM 1512 C C . HIS A 1 209 ? -5.754 15.039 23.375 1 97.56 209 HIS A C 1
ATOM 1514 O O . HIS A 1 209 ? -6.98 14.984 23.469 1 97.56 209 HIS A O 1
ATOM 1520 N N . ALA A 1 210 ? -4.992 14.055 22.828 1 98.62 210 ALA A N 1
ATOM 1521 C CA . ALA A 1 210 ? -5.641 12.781 22.516 1 98.62 210 ALA A CA 1
ATOM 1522 C C . ALA A 1 210 ? -6.035 12.039 23.797 1 98.62 210 ALA A C 1
ATOM 1524 O O . ALA A 1 210 ? -5.188 11.75 24.641 1 98.62 210 ALA A O 1
ATOM 1525 N N . HIS A 1 211 ? -7.258 11.797 23.969 1 98.69 211 HIS A N 1
ATOM 1526 C CA . HIS A 1 211 ? -7.754 11.078 25.141 1 98.69 211 HIS A CA 1
ATOM 1527 C C . HIS A 1 211 ? -7.094 9.711 25.266 1 98.69 211 HIS A C 1
ATOM 1529 O O . HIS A 1 211 ? -6.855 9.031 24.266 1 98.69 211 HIS A O 1
ATOM 1535 N N . PRO A 1 212 ? -6.875 9.219 26.5 1 98.25 212 PRO A N 1
ATOM 1536 C CA . PRO A 1 212 ? -6.254 7.906 26.703 1 98.25 212 PRO A CA 1
ATOM 1537 C C . PRO A 1 212 ? -7.02 6.773 26.031 1 98.25 212 PRO A C 1
ATOM 1539 O O . PRO A 1 212 ? -6.41 5.836 25.516 1 98.25 212 PRO A O 1
ATOM 1542 N N . ALA A 1 213 ? -8.289 6.887 25.969 1 98.25 213 ALA A N 1
ATOM 1543 C CA . ALA A 1 213 ? -9.102 5.859 25.328 1 98.25 213 ALA A CA 1
ATOM 1544 C C . ALA A 1 213 ? -8.82 5.793 23.828 1 98.25 213 ALA A C 1
ATOM 1546 O O . ALA A 1 213 ? -8.82 4.711 23.25 1 98.25 213 ALA A O 1
ATOM 1547 N N . TYR A 1 214 ? -8.695 6.926 23.266 1 98.5 214 TYR A N 1
ATOM 1548 C CA . TYR A 1 214 ? -8.359 7.008 21.844 1 98.5 214 TYR A CA 1
ATOM 1549 C C . TYR A 1 214 ? -6.969 6.441 21.578 1 98.5 214 TYR A C 1
ATOM 1551 O O . TYR A 1 214 ? -6.785 5.621 20.688 1 98.5 214 TYR A O 1
ATOM 1559 N N . LYS A 1 215 ? -5.957 6.809 22.359 1 98.69 215 LYS A N 1
ATOM 1560 C CA . LYS A 1 215 ? -4.613 6.25 22.25 1 98.69 215 LYS A CA 1
ATOM 1561 C C . LYS A 1 215 ? -4.633 4.734 22.438 1 98.69 215 LYS A C 1
ATOM 1563 O O . LYS A 1 215 ? -3.969 4.008 21.688 1 98.69 215 LYS A O 1
ATOM 1568 N N . GLN A 1 216 ? -5.398 4.293 23.375 1 98.31 216 GLN A N 1
ATOM 1569 C CA . GLN A 1 216 ? -5.477 2.863 23.656 1 98.31 216 GLN A CA 1
ATOM 1570 C C . GLN A 1 216 ? -6.086 2.109 22.484 1 98.31 216 GLN A C 1
ATOM 1572 O O . GLN A 1 216 ? -5.664 0.997 22.156 1 98.31 216 GLN A O 1
ATOM 1577 N N . ALA A 1 217 ? -7.09 2.703 21.859 1 98.38 217 ALA A N 1
ATOM 1578 C CA . ALA A 1 217 ? -7.703 2.084 20.688 1 98.38 217 ALA A CA 1
ATOM 1579 C C . ALA A 1 217 ? -6.68 1.883 19.578 1 98.38 217 ALA A C 1
ATOM 1581 O O . ALA A 1 217 ? -6.703 0.864 18.875 1 98.38 217 ALA A O 1
ATOM 1582 N N . ILE A 1 218 ? -5.789 2.812 19.391 1 98.56 218 ILE A N 1
ATOM 1583 C CA . ILE A 1 218 ? -4.742 2.727 18.375 1 98.56 218 ILE A CA 1
ATOM 1584 C C . ILE A 1 218 ? -3.762 1.615 18.734 1 98.56 218 ILE A C 1
ATOM 1586 O O . ILE A 1 218 ? -3.393 0.801 17.891 1 98.56 218 ILE A O 1
ATOM 1590 N N . ILE A 1 219 ? -3.418 1.522 20 1 98.38 219 ILE A N 1
ATOM 1591 C CA . ILE A 1 219 ? -2.453 0.543 20.484 1 98.38 219 ILE A CA 1
ATOM 1592 C C . ILE A 1 219 ? -3.035 -0.863 20.359 1 98.38 219 ILE A C 1
ATOM 1594 O O . ILE A 1 219 ? -2.314 -1.817 20.062 1 98.38 219 ILE A O 1
ATOM 1598 N N . ASP A 1 220 ? -4.352 -0.976 20.562 1 98.19 220 ASP A N 1
ATOM 1599 C CA . ASP A 1 220 ? -5.016 -2.273 20.562 1 98.19 220 ASP A CA 1
ATOM 1600 C C . ASP A 1 220 ? -5.371 -2.709 19.141 1 98.19 220 ASP A C 1
ATOM 1602 O O . ASP A 1 220 ? -5.699 -3.873 18.906 1 98.19 220 ASP A O 1
ATOM 1606 N N . ALA A 1 221 ? -5.262 -1.843 18.234 1 98.31 221 ALA A N 1
ATOM 1607 C CA . ALA A 1 221 ? -5.734 -2.088 16.859 1 98.31 221 ALA A CA 1
ATOM 1608 C C . ALA A 1 221 ? -4.777 -3.01 16.109 1 98.31 221 ALA A C 1
ATOM 1610 O O . ALA A 1 221 ? -3.559 -2.912 16.266 1 98.31 221 ALA A O 1
ATOM 1611 N N . SER A 1 222 ? -5.312 -3.928 15.312 1 98.25 222 SER A N 1
ATOM 1612 C CA . SER A 1 222 ? -4.57 -4.547 14.219 1 98.25 222 SER A CA 1
ATOM 1613 C C . SER A 1 222 ? -4.688 -3.732 12.938 1 98.25 222 SER A C 1
ATOM 1615 O O . SER A 1 222 ? -5.395 -2.723 12.898 1 98.25 222 SER A O 1
ATOM 1617 N N . GLU A 1 223 ? -4.008 -4.137 11.898 1 98.31 223 GLU A N 1
ATOM 1618 C CA . GLU A 1 223 ? -4.07 -3.475 10.594 1 98.31 223 GLU A CA 1
ATOM 1619 C C . GLU A 1 223 ? -5.461 -3.598 9.984 1 98.31 223 GLU A C 1
ATOM 1621 O O . GLU A 1 223 ? -5.781 -2.906 9.008 1 98.31 223 GLU A O 1
ATOM 1626 N N . GLN A 1 224 ? -6.359 -4.375 10.609 1 98.19 224 GLN A N 1
ATOM 1627 C CA . GLN A 1 224 ? -7.703 -4.594 10.086 1 98.19 224 GLN A CA 1
ATOM 1628 C C . GLN A 1 224 ? -8.727 -3.732 10.82 1 98.19 224 GLN A C 1
ATOM 1630 O O . GLN A 1 224 ? -9.914 -3.75 10.492 1 98.19 224 GLN A O 1
ATOM 1635 N N . ASP A 1 225 ? -8.289 -2.941 11.781 1 98.5 225 ASP A N 1
ATOM 1636 C CA . ASP A 1 225 ? -9.227 -2.305 12.703 1 98.5 225 ASP A CA 1
ATOM 1637 C C . ASP A 1 225 ? -9.414 -0.829 12.359 1 98.5 225 ASP A C 1
ATOM 1639 O O . ASP A 1 225 ? -9.539 0.009 13.258 1 98.5 225 ASP A O 1
ATOM 1643 N N . THR A 1 226 ? -9.344 -0.445 11.094 1 98.69 226 THR A N 1
ATOM 1644 C CA . THR A 1 226 ? -9.734 0.869 10.594 1 98.69 226 THR A CA 1
ATOM 1645 C C . THR A 1 226 ? -10.727 0.735 9.445 1 98.69 226 THR A C 1
ATOM 1647 O O . THR A 1 226 ? -10.859 -0.339 8.852 1 98.69 226 THR A O 1
ATOM 1650 N N . VAL A 1 227 ? -11.422 1.767 9.156 1 98.19 227 VAL A N 1
ATOM 1651 C CA . VAL A 1 227 ? -12.414 1.766 8.078 1 98.19 227 VAL A CA 1
ATOM 1652 C C . VAL A 1 227 ? -12.391 3.109 7.355 1 98.19 227 VAL A C 1
ATOM 1654 O O . VAL A 1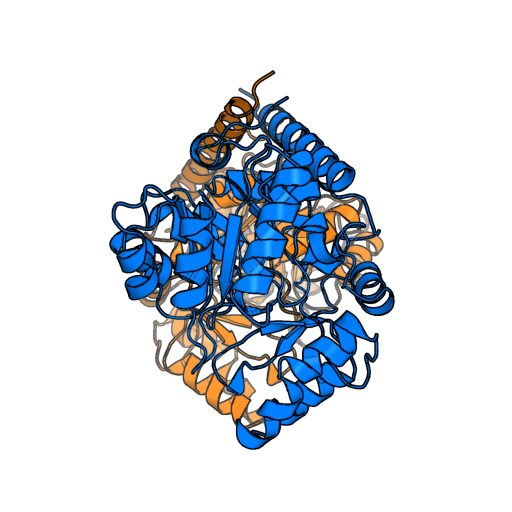 227 ? -11.977 4.121 7.926 1 98.19 227 VAL A O 1
ATOM 1657 N N . VAL A 1 228 ? -12.758 3.076 6.125 1 98.25 228 VAL A N 1
ATOM 1658 C CA . VAL A 1 228 ? -12.875 4.305 5.352 1 98.25 228 VAL A CA 1
ATOM 1659 C C . VAL A 1 228 ? -14.32 4.801 5.379 1 98.25 228 VAL A C 1
ATOM 1661 O O . VAL A 1 228 ? -15.234 4.094 4.949 1 98.25 228 VAL A O 1
ATOM 1664 N N . ILE A 1 229 ? -14.547 5.949 5.887 1 98.06 229 ILE A N 1
ATOM 1665 C CA . ILE A 1 229 ? -15.852 6.59 5.934 1 98.06 229 ILE A CA 1
ATOM 1666 C C . ILE A 1 229 ? -15.906 7.734 4.93 1 98.06 229 ILE A C 1
ATOM 1668 O O . ILE A 1 229 ? -14.875 8.133 4.379 1 98.06 229 ILE A O 1
ATOM 1672 N N . LYS A 1 230 ? -17.047 8.273 4.586 1 96.75 230 LYS A N 1
ATOM 1673 C CA . LYS A 1 230 ? -17.297 9.445 3.746 1 96.75 230 LYS A CA 1
ATOM 1674 C C . LYS A 1 230 ? -17 9.141 2.281 1 96.75 230 LYS A C 1
ATOM 1676 O O . LYS A 1 230 ? -16.781 10.062 1.487 1 96.75 230 LYS A O 1
ATOM 1681 N N . ARG A 1 231 ? -16.938 7.828 1.915 1 95.44 231 ARG A N 1
ATOM 1682 C CA . ARG A 1 231 ? -16.781 7.496 0.503 1 95.44 231 ARG A CA 1
ATOM 1683 C C . ARG A 1 231 ? -17.953 8.016 -0.321 1 95.44 231 ARG A C 1
ATOM 1685 O O . ARG A 1 231 ? -17.766 8.516 -1.432 1 95.44 231 ARG A O 1
ATOM 1692 N N . SER A 1 232 ? -19.188 7.852 0.213 1 94.06 232 SER A N 1
ATOM 1693 C CA . SER A 1 232 ? -20.406 8.219 -0.496 1 94.06 232 SER A CA 1
ATOM 1694 C C . SER A 1 232 ? -20.453 9.719 -0.78 1 94.06 232 SER A C 1
ATOM 1696 O O . SER A 1 232 ? -21.156 10.164 -1.681 1 94.06 232 SER A O 1
ATOM 1698 N N . LEU A 1 233 ? -19.688 10.461 -0.03 1 94.19 233 LEU A N 1
ATOM 1699 C CA . LEU A 1 233 ? -19.656 11.914 -0.184 1 94.19 233 LEU A CA 1
ATOM 1700 C C . LEU A 1 233 ? -18.516 12.352 -1.097 1 94.19 233 LEU A C 1
ATOM 1702 O O . LEU A 1 233 ? -18.359 13.539 -1.362 1 94.19 233 LEU A O 1
ATOM 1706 N N . GLY A 1 234 ? -17.703 11.414 -1.505 1 93.12 234 GLY A N 1
ATOM 1707 C CA . GLY A 1 234 ? -16.578 11.727 -2.383 1 93.12 234 GLY A CA 1
ATOM 1708 C C . GLY A 1 234 ? -15.391 12.312 -1.648 1 93.12 234 GLY A C 1
ATOM 1709 O O . GLY A 1 234 ? -14.492 12.875 -2.27 1 93.12 234 GLY A O 1
ATOM 1710 N N . ALA A 1 235 ? -15.352 12.242 -0.325 1 94 235 ALA A N 1
ATOM 1711 C CA . ALA A 1 235 ? -14.266 12.75 0.499 1 94 235 ALA A CA 1
ATOM 1712 C C . ALA A 1 235 ? -13.836 11.719 1.541 1 94 235 ALA A C 1
ATOM 1714 O O . ALA A 1 235 ? -13.898 11.984 2.744 1 94 235 ALA A O 1
ATOM 1715 N N . PRO A 1 236 ? -13.359 10.617 1.021 1 97.12 236 PRO A N 1
ATOM 1716 C CA . PRO A 1 236 ? -13.078 9.5 1.93 1 97.12 236 PRO A CA 1
ATOM 1717 C C . PRO A 1 236 ? -12.016 9.844 2.975 1 97.12 236 PRO A C 1
ATOM 1719 O O . PRO A 1 236 ? -11.078 10.586 2.686 1 97.12 236 PRO A O 1
ATOM 1722 N N . GLY A 1 237 ? -12.188 9.312 4.137 1 97.88 237 GLY A N 1
ATOM 1723 C CA . GLY A 1 237 ? -11.234 9.352 5.23 1 97.88 237 GLY A CA 1
ATOM 1724 C C . GLY A 1 237 ? -11.211 8.07 6.051 1 97.88 237 GLY A C 1
ATOM 1725 O O . GLY A 1 237 ? -12.219 7.371 6.141 1 97.88 237 GLY A O 1
ATOM 1726 N N . ARG A 1 238 ? -10.125 7.805 6.66 1 98.75 238 ARG A N 1
ATOM 1727 C CA . ARG A 1 238 ? -9.969 6.559 7.402 1 98.75 238 ARG A CA 1
ATOM 1728 C C . ARG A 1 238 ? -9.938 6.816 8.906 1 98.75 238 ARG A C 1
ATOM 1730 O O . ARG A 1 238 ? -9.273 7.75 9.367 1 98.75 238 ARG A O 1
ATOM 1737 N N . ALA A 1 239 ? -10.633 5.992 9.617 1 98.81 239 ALA A N 1
ATOM 1738 C CA . ALA A 1 239 ? -10.805 6.137 11.062 1 98.81 239 ALA A CA 1
ATOM 1739 C C . ALA A 1 239 ? -10.719 4.785 11.766 1 98.81 239 ALA A C 1
ATOM 1741 O O . ALA A 1 239 ? -10.789 3.738 11.117 1 98.81 239 ALA A O 1
ATOM 1742 N N . VAL A 1 240 ? -10.547 4.824 13.062 1 98.62 240 VAL A N 1
ATOM 1743 C CA . VAL A 1 240 ? -10.602 3.621 13.883 1 98.62 240 VAL A CA 1
ATOM 1744 C C . VAL A 1 240 ? -11.961 2.947 13.727 1 98.62 240 VAL A C 1
ATOM 1746 O O . VAL A 1 240 ? -13 3.619 13.711 1 98.62 240 VAL A O 1
ATOM 1749 N N . TYR A 1 241 ? -11.898 1.662 13.57 1 98.06 241 TYR A N 1
ATOM 1750 C CA . TYR A 1 241 ? -13.164 0.935 13.555 1 98.06 241 TYR A CA 1
ATOM 1751 C C . TYR A 1 241 ? -13.789 0.894 14.945 1 98.06 241 TYR A C 1
ATOM 1753 O O . TYR A 1 241 ? -13.148 0.444 15.898 1 98.06 241 TYR A O 1
ATOM 1761 N N . THR A 1 242 ? -14.961 1.328 15.117 1 97.69 242 THR A N 1
ATOM 1762 C CA . THR A 1 242 ? -15.797 1.285 16.312 1 97.69 242 THR A CA 1
ATOM 1763 C C . THR A 1 242 ? -17.266 1.058 15.945 1 97.69 242 THR A C 1
ATOM 1765 O O . THR A 1 242 ? -17.625 1.138 14.773 1 97.69 242 THR A O 1
ATOM 1768 N N . PRO A 1 243 ? -18.094 0.692 16.922 1 97.31 243 PRO A N 1
ATOM 1769 C CA . PRO A 1 243 ? -19.516 0.637 16.594 1 97.31 243 PRO A CA 1
ATOM 1770 C C . PRO A 1 243 ? -20.047 1.941 16 1 97.31 243 PRO A C 1
ATOM 1772 O O . PRO A 1 243 ? -20.938 1.92 15.148 1 97.31 243 PRO A O 1
ATOM 1775 N N . PHE A 1 244 ? -19.516 3.061 16.453 1 98.5 244 PHE A N 1
ATOM 1776 C CA . PHE A 1 244 ? -19.953 4.355 15.93 1 98.5 244 PHE A CA 1
ATOM 1777 C C . PHE A 1 244 ? -19.609 4.48 14.445 1 98.5 244 PHE A C 1
ATOM 1779 O O . PHE A 1 244 ? -20.453 4.895 13.648 1 98.5 244 PHE A O 1
ATOM 1786 N N . THR A 1 245 ? -18.344 4.172 13.984 1 98.56 245 THR A N 1
ATOM 1787 C CA . THR A 1 245 ? -17.969 4.27 12.57 1 98.56 245 THR A CA 1
ATOM 1788 C C . THR A 1 245 ? -18.719 3.234 11.742 1 98.56 245 THR A C 1
ATOM 1790 O O . THR A 1 245 ? -19.016 3.467 10.57 1 98.56 245 THR A O 1
ATOM 1793 N N . GLU A 1 246 ? -19.047 2.102 12.352 1 97.94 246 GLU A N 1
ATOM 1794 C CA . GLU A 1 246 ? -19.906 1.144 11.664 1 97.94 246 GLU A CA 1
ATOM 1795 C C . GLU A 1 246 ? -21.281 1.751 11.352 1 97.94 246 GLU A C 1
ATOM 1797 O O . GLU A 1 246 ? -21.859 1.48 10.305 1 97.94 246 GLU A O 1
ATOM 1802 N N . LYS A 1 247 ? -21.797 2.488 12.312 1 97.94 247 LYS A N 1
ATOM 1803 C CA . LYS A 1 247 ? -23.062 3.186 12.078 1 97.94 247 LYS A CA 1
ATOM 1804 C C . LYS A 1 247 ? -22.938 4.152 10.906 1 97.94 247 LYS A C 1
ATOM 1806 O O . LYS A 1 247 ? -23.875 4.277 10.102 1 97.94 247 LYS A O 1
ATOM 1811 N N . ILE A 1 248 ? -21.844 4.855 10.773 1 98.31 248 ILE A N 1
ATOM 1812 C CA . ILE A 1 248 ? -21.609 5.75 9.648 1 98.31 248 ILE A CA 1
ATOM 1813 C C . ILE A 1 248 ? -21.656 4.957 8.344 1 98.31 248 ILE A C 1
ATOM 1815 O O . ILE A 1 248 ? -22.297 5.379 7.375 1 98.31 248 ILE A O 1
ATOM 1819 N N . LEU A 1 249 ? -20.984 3.842 8.305 1 97.31 249 LEU A N 1
ATOM 1820 C CA . LEU A 1 249 ? -20.938 2.996 7.117 1 97.31 249 LEU A CA 1
ATOM 1821 C C . LEU A 1 249 ? -22.344 2.527 6.734 1 97.31 249 LEU A C 1
ATOM 1823 O O . LEU A 1 249 ? -22.672 2.469 5.551 1 97.31 249 LEU A O 1
ATOM 1827 N N . GLU A 1 250 ? -23.125 2.152 7.746 1 96.81 250 GLU A N 1
ATOM 1828 C CA . GLU A 1 250 ? -24.5 1.732 7.504 1 96.81 250 GLU A CA 1
ATOM 1829 C C . GLU A 1 250 ? -25.312 2.855 6.863 1 96.81 250 GLU A C 1
ATOM 1831 O O . GLU A 1 250 ? -26.078 2.619 5.926 1 96.81 250 GLU A O 1
ATOM 1836 N N . LEU A 1 251 ? -25.172 4.035 7.375 1 97.06 251 LEU A N 1
ATOM 1837 C CA . LEU A 1 251 ? -25.859 5.195 6.824 1 97.06 251 LEU A CA 1
ATOM 1838 C C . LEU A 1 251 ? -25.438 5.445 5.383 1 97.06 251 LEU A C 1
ATOM 1840 O O . LEU A 1 251 ? -26.281 5.773 4.531 1 97.06 251 LEU A O 1
ATOM 1844 N N . GLU A 1 252 ? -24.172 5.258 5.086 1 95.56 252 GLU A N 1
ATOM 1845 C CA . GLU A 1 252 ? -23.672 5.441 3.727 1 95.56 252 GLU A CA 1
ATOM 1846 C C . GLU A 1 252 ? -24.234 4.371 2.787 1 95.56 252 GLU A C 1
ATOM 1848 O O . GLU A 1 252 ? -24.625 4.676 1.66 1 95.56 252 GLU A O 1
ATOM 1853 N N . ARG A 1 253 ? -24.234 3.117 3.211 1 90.69 253 ARG A N 1
ATOM 1854 C CA . ARG A 1 253 ? -24.766 2.016 2.414 1 90.69 253 ARG A CA 1
ATOM 1855 C C . ARG A 1 253 ? -26.234 2.254 2.064 1 90.69 253 ARG A C 1
ATOM 1857 O O . ARG A 1 253 ? -26.688 1.877 0.981 1 90.69 253 ARG A O 1
ATOM 1864 N N . ASN A 1 254 ? -26.938 2.932 3.016 1 91.44 254 ASN A N 1
ATOM 1865 C CA . ASN A 1 254 ? -28.359 3.213 2.828 1 91.44 254 ASN A CA 1
ATOM 1866 C C . ASN A 1 254 ? -28.578 4.527 2.086 1 91.44 254 ASN A C 1
ATOM 1868 O O . ASN A 1 254 ? -29.688 5.055 2.059 1 91.44 254 ASN A O 1
ATOM 1872 N N . GLN A 1 255 ? -27.578 5.141 1.652 1 87.69 255 GLN A N 1
ATOM 1873 C CA . GLN A 1 255 ? -27.609 6.344 0.831 1 87.69 255 GLN A CA 1
ATOM 1874 C C . GLN A 1 255 ? -28.297 7.496 1.566 1 87.69 255 GLN A C 1
ATOM 1876 O O . GLN A 1 255 ? -29.141 8.18 1.001 1 87.69 255 GLN A O 1
ATOM 1881 N N . ALA A 1 256 ? -28.078 7.652 2.885 1 86.56 256 ALA A N 1
ATOM 1882 C CA . ALA A 1 256 ? -28.688 8.68 3.727 1 86.56 256 ALA A CA 1
ATOM 1883 C C . ALA A 1 256 ? -28.359 10.078 3.215 1 86.56 256 ALA A C 1
ATOM 1885 O O . ALA A 1 256 ? -29.109 11.031 3.482 1 86.56 256 ALA A O 1
ATOM 1886 N N . GLY A 1 257 ? -27.344 10.344 2.455 1 90 257 GLY A N 1
ATOM 1887 C CA . GLY A 1 257 ? -26.938 11.625 1.894 1 90 257 GLY A CA 1
ATOM 1888 C C . GLY A 1 257 ? -26.188 12.5 2.885 1 90 257 GLY A C 1
ATOM 1889 O O . GLY A 1 257 ? -26.031 12.133 4.051 1 90 257 GLY A O 1
ATOM 1890 N N . PHE A 1 258 ? -25.812 13.789 2.594 1 93.25 258 PHE A N 1
ATOM 1891 C CA . PHE A 1 258 ? -24.953 14.68 3.365 1 93.25 258 PHE A CA 1
ATOM 1892 C C . PHE A 1 258 ? -25.703 15.219 4.586 1 93.25 258 PHE A C 1
ATOM 1894 O O . PHE A 1 258 ? -25.109 15.344 5.664 1 93.25 258 PHE A O 1
ATOM 1901 N N . ASP A 1 259 ? -26.891 15.531 4.441 1 94.69 259 ASP A N 1
ATOM 1902 C CA . ASP A 1 259 ? -27.672 16.172 5.504 1 94.69 259 ASP A CA 1
ATOM 1903 C C . ASP A 1 259 ? -27.734 15.281 6.746 1 94.69 259 ASP A C 1
ATOM 1905 O O . ASP A 1 259 ? -27.734 15.781 7.871 1 94.69 259 ASP A O 1
ATOM 1909 N N . VAL A 1 260 ? -27.766 14.016 6.504 1 95.31 260 VAL A N 1
ATOM 1910 C CA . VAL A 1 260 ? -27.812 13.062 7.613 1 95.31 260 VAL A CA 1
ATOM 1911 C C . VAL A 1 260 ? -26.406 12.805 8.133 1 95.31 260 VAL A C 1
ATOM 1913 O O . VAL A 1 260 ? -26.156 12.836 9.344 1 95.31 260 VAL A O 1
ATOM 1916 N N . LEU A 1 261 ? -25.438 12.656 7.289 1 96.88 261 LEU A N 1
ATOM 1917 C CA . LEU A 1 261 ? -24.094 12.227 7.633 1 96.88 261 LEU A CA 1
ATOM 1918 C C . LEU A 1 261 ? -23.312 13.359 8.297 1 96.88 261 LEU A C 1
ATOM 1920 O O . LEU A 1 261 ? -22.391 13.109 9.086 1 96.88 261 LEU A O 1
ATOM 1924 N N . LYS A 1 262 ? -23.672 14.609 7.973 1 95.56 262 LYS A N 1
ATOM 1925 C CA . LYS A 1 262 ? -22.891 15.766 8.406 1 95.56 262 LYS A CA 1
ATOM 1926 C C . LYS A 1 262 ? -22.719 15.781 9.922 1 95.56 262 LYS A C 1
ATOM 1928 O O . LYS A 1 262 ? -21.656 16.141 10.422 1 95.56 262 LYS A O 1
ATOM 1933 N N . ASP A 1 263 ? -23.672 15.344 10.664 1 95.88 263 ASP A N 1
ATOM 1934 C CA . ASP A 1 263 ? -23.594 15.359 12.117 1 95.88 263 ASP A CA 1
ATOM 1935 C C . ASP A 1 263 ? -22.703 14.242 12.641 1 95.88 263 ASP A C 1
ATOM 1937 O O . ASP A 1 263 ? -22.125 14.359 13.727 1 95.88 263 ASP A O 1
ATOM 1941 N N . TYR A 1 264 ? -22.562 13.148 11.883 1 97.44 264 TYR A N 1
ATOM 1942 C CA . TYR A 1 264 ? -21.781 11.984 12.297 1 97.44 264 TYR A CA 1
ATOM 1943 C C . TYR A 1 264 ? -20.297 12.172 11.969 1 97.44 264 TYR A C 1
ATOM 1945 O O . TYR A 1 264 ? -19.438 11.508 12.547 1 97.44 264 TYR A O 1
ATOM 1953 N N . ILE A 1 265 ? -20.031 13.086 11.031 1 97 265 ILE A N 1
ATOM 1954 C CA . ILE A 1 265 ? -18.656 13.18 10.539 1 97 265 ILE A CA 1
ATOM 1955 C C . ILE A 1 265 ? -18.094 14.57 10.836 1 97 265 ILE A C 1
ATOM 1957 O O . ILE A 1 265 ? -17.094 14.984 10.227 1 97 265 ILE A O 1
ATOM 1961 N N . SER A 1 266 ? -18.719 15.367 11.734 1 95.56 266 SER A N 1
ATOM 1962 C CA . SER A 1 266 ? -18.328 16.734 12.047 1 95.56 266 SER A CA 1
ATOM 1963 C C . SER A 1 266 ? -17.094 16.766 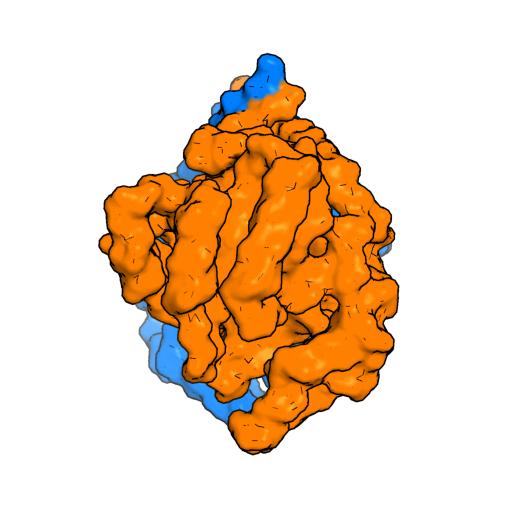12.953 1 95.56 266 SER A C 1
ATOM 1965 O O . SER A 1 266 ? -16.75 15.75 13.562 1 95.56 266 SER A O 1
ATOM 1967 N N . GLY A 1 267 ? -16.453 17.922 12.961 1 95.19 267 GLY A N 1
ATOM 1968 C CA . GLY A 1 267 ? -15.367 18.141 13.906 1 95.19 267 GLY A CA 1
ATOM 1969 C C . GLY A 1 267 ? -15.797 17.969 15.352 1 95.19 267 GLY A C 1
ATOM 1970 O O . GLY A 1 267 ? -15.031 17.469 16.172 1 95.19 267 GLY A O 1
ATOM 1971 N N . GLU A 1 268 ? -17 18.344 15.633 1 96.5 268 GLU A N 1
ATOM 1972 C CA . GLU A 1 268 ? -17.531 18.203 16.984 1 96.5 268 GLU A CA 1
ATOM 1973 C C . GLU A 1 268 ? -17.641 16.734 17.391 1 96.5 268 GLU A C 1
ATOM 1975 O O . GLU A 1 268 ? -17.312 16.375 18.516 1 96.5 268 GLU A O 1
ATOM 1980 N N . THR A 1 269 ? -18.141 15.938 16.484 1 98.06 269 THR A N 1
ATOM 1981 C CA . THR A 1 269 ? -18.266 14.508 16.734 1 98.06 269 THR A CA 1
ATOM 1982 C C . THR A 1 269 ? -16.891 13.859 16.859 1 98.06 269 THR A C 1
ATOM 1984 O O . THR A 1 269 ? -16.703 12.945 17.672 1 98.06 269 THR A O 1
ATOM 1987 N N . ASN A 1 270 ? -15.945 14.297 16.047 1 98.19 270 ASN A N 1
ATOM 1988 C CA . ASN A 1 270 ? -14.562 13.875 16.203 1 98.19 270 ASN A CA 1
ATOM 1989 C C . ASN A 1 270 ? -14.031 14.195 17.609 1 98.19 270 ASN A C 1
ATOM 1991 O O . ASN A 1 270 ? -13.508 13.312 18.297 1 98.19 270 ASN A O 1
ATOM 1995 N N . LYS A 1 271 ? -14.25 15.383 18.078 1 98.12 271 LYS A N 1
ATOM 1996 C CA . LYS A 1 271 ? -13.734 15.859 19.359 1 98.12 271 LYS A CA 1
ATOM 1997 C C . LYS A 1 271 ? -14.352 15.086 20.531 1 98.12 271 LYS A C 1
ATOM 1999 O O . LYS A 1 271 ? -13.703 14.867 21.547 1 98.12 271 LYS A O 1
ATOM 2004 N N . LYS A 1 272 ? -15.625 14.641 20.391 1 98.31 272 LYS A N 1
ATOM 2005 C CA . LYS A 1 272 ? -16.25 13.836 21.438 1 98.31 272 LYS A CA 1
ATOM 2006 C C . LYS A 1 272 ? -15.422 12.602 21.766 1 98.31 272 LYS A C 1
ATOM 2008 O O . LYS A 1 272 ? -15.25 12.25 22.922 1 98.31 272 LYS A O 1
ATOM 2013 N N . TYR A 1 273 ? -14.883 12.016 20.766 1 98.5 273 TYR A N 1
ATOM 2014 C CA . TYR A 1 273 ? -14.078 10.828 21 1 98.5 273 TYR A CA 1
ATOM 2015 C C . TYR A 1 273 ? -12.656 11.195 21.391 1 98.5 273 TYR A C 1
ATOM 2017 O O . TYR A 1 273 ? -12.164 10.797 22.453 1 98.5 273 TYR A O 1
ATOM 2025 N N . ILE A 1 274 ? -11.984 12.008 20.594 1 98.62 274 ILE A N 1
ATOM 2026 C CA . ILE A 1 274 ? -10.531 12.148 20.688 1 98.62 274 ILE A CA 1
ATOM 2027 C C . ILE A 1 274 ? -10.172 13 21.906 1 98.62 274 ILE A C 1
ATOM 2029 O O . ILE A 1 274 ? -9.086 12.867 22.469 1 98.62 274 ILE A O 1
ATOM 2033 N N . TYR A 1 275 ? -11.109 13.891 22.375 1 98.5 275 TYR A N 1
ATOM 2034 C CA . TYR A 1 275 ? -10.859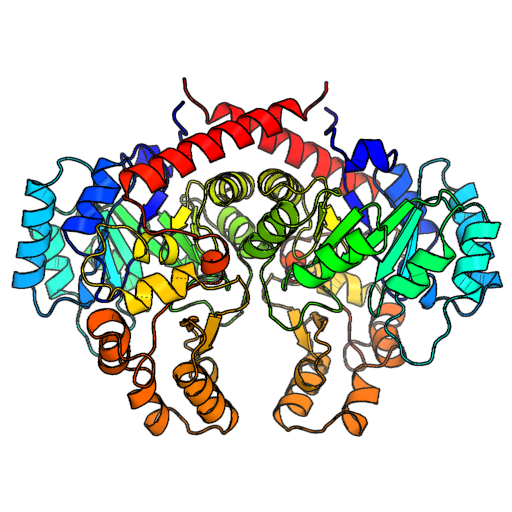 14.727 23.547 1 98.5 275 TYR A CA 1
ATOM 2035 C C . TYR A 1 275 ? -11.508 14.133 24.781 1 98.5 275 TYR A C 1
ATOM 2037 O O . TYR A 1 275 ? -10.961 14.234 25.891 1 98.5 275 TYR A O 1
ATOM 2045 N N . GLU A 1 276 ? -12.703 13.453 24.609 1 98.31 276 GLU A N 1
ATOM 2046 C CA . GLU A 1 276 ? -13.508 13.094 25.766 1 98.31 276 GLU A CA 1
ATOM 2047 C C . GLU A 1 276 ? -13.547 11.578 25.953 1 98.31 276 GLU A C 1
ATOM 2049 O O . GLU A 1 276 ? -14.031 11.086 26.984 1 98.31 276 GLU A O 1
ATOM 2054 N N . GLY A 1 277 ? -13.141 10.875 25 1 97.81 277 GLY A N 1
ATOM 2055 C CA . GLY A 1 277 ? -13.078 9.422 25.125 1 97.81 277 GLY A CA 1
ATOM 2056 C C . GLY A 1 277 ? -14.43 8.75 24.922 1 97.81 277 GLY A C 1
ATOM 2057 O O . GLY A 1 277 ? -14.617 7.605 25.328 1 97.81 277 GLY A O 1
ATOM 2058 N N . LEU A 1 278 ? -15.352 9.484 24.312 1 97.38 278 LEU A N 1
ATOM 2059 C CA . LEU A 1 278 ? -16.688 8.938 24.109 1 97.38 278 LEU A CA 1
ATOM 2060 C C . LEU A 1 278 ? -16.766 8.172 22.797 1 97.38 278 LEU A C 1
ATOM 2062 O O . LEU A 1 278 ? -17.328 8.664 21.812 1 97.38 278 LEU A O 1
ATOM 2066 N N . GLY A 1 279 ? -16.344 6.961 22.781 1 95.31 279 GLY A N 1
ATOM 2067 C CA . GLY A 1 279 ? -16.203 6.133 21.594 1 95.31 279 GLY A CA 1
ATOM 2068 C C . GLY A 1 279 ? -17.531 5.781 20.969 1 95.31 279 GLY A C 1
ATOM 2069 O O . GLY A 1 279 ? -17.594 5.477 19.766 1 95.31 279 GLY A O 1
ATOM 2070 N N . GLU A 1 280 ? -18.594 5.816 21.703 1 97.06 280 GLU A N 1
ATOM 2071 C CA . GLU A 1 280 ? -19.922 5.488 21.188 1 97.06 280 GLU A CA 1
ATOM 2072 C C . GLU A 1 280 ? -20.578 6.707 20.547 1 97.06 280 GLU A C 1
ATOM 2074 O O . GLU A 1 280 ? -21.625 6.586 19.891 1 97.06 280 GLU A O 1
ATOM 2079 N N . GLU A 1 281 ? -19.906 7.867 20.672 1 97.88 281 GLU A N 1
ATOM 2080 C CA . GLU A 1 281 ? -20.547 9.102 20.219 1 97.88 281 GLU A CA 1
ATOM 2081 C C . GLU A 1 281 ? -19.688 9.828 19.188 1 97.88 281 GLU A C 1
ATOM 2083 O O . GLU A 1 281 ? -20.078 10.883 18.688 1 97.88 281 GLU A O 1
ATOM 2088 N N . GLY A 1 282 ? -18.547 9.281 18.953 1 98.5 282 GLY A N 1
ATOM 2089 C CA . GLY A 1 282 ? -17.641 9.961 18.047 1 98.5 282 GLY A CA 1
ATOM 2090 C C . GLY A 1 282 ? -16.672 9.023 17.359 1 98.5 282 GLY A C 1
ATOM 2091 O O . GLY A 1 282 ? -16.719 7.809 17.562 1 98.5 282 GLY A O 1
ATOM 2092 N N . PHE A 1 283 ? -15.805 9.594 16.5 1 98.75 283 PHE A N 1
ATOM 2093 C CA . PHE A 1 283 ? -14.82 8.828 15.742 1 98.75 283 PHE A CA 1
ATOM 2094 C C . PHE A 1 283 ? -13.43 9.445 15.875 1 98.75 283 PHE A C 1
ATOM 2096 O O . PHE A 1 283 ? -13.297 10.609 16.25 1 98.75 283 PHE A O 1
ATOM 2103 N N . GLY A 1 284 ? -12.43 8.711 15.664 1 98.75 284 GLY A N 1
ATOM 2104 C CA . GLY A 1 284 ? -11.039 9.133 15.625 1 98.75 284 GLY A CA 1
ATOM 2105 C C . GLY A 1 284 ? -10.305 8.656 14.383 1 98.75 284 GLY A C 1
ATOM 2106 O O . GLY A 1 284 ? -10.422 7.496 13.992 1 98.75 284 GLY A O 1
ATOM 2107 N N . TRP A 1 285 ? -9.57 9.523 13.805 1 98.69 285 TRP A N 1
ATOM 2108 C CA . TRP A 1 285 ? -8.82 9.195 12.594 1 98.69 285 TRP A CA 1
ATOM 2109 C C . TRP A 1 285 ? -7.668 8.25 12.898 1 98.69 285 TRP A C 1
ATOM 2111 O O . TRP A 1 285 ? -7.016 8.375 13.945 1 98.69 285 TRP A O 1
ATOM 2121 N N . ALA A 1 286 ? -7.41 7.309 12.023 1 98.88 286 ALA A N 1
ATOM 2122 C CA . ALA A 1 286 ? -6.258 6.414 12.109 1 98.88 286 ALA A CA 1
ATOM 2123 C C . ALA A 1 286 ? -6.062 5.648 10.797 1 98.88 286 ALA A C 1
ATOM 2125 O O . ALA A 1 286 ? -7.035 5.277 10.141 1 98.88 286 ALA A O 1
ATOM 2126 N N . GLY A 1 287 ? -4.836 5.465 10.469 1 98.81 287 GLY A N 1
ATOM 2127 C CA . GLY A 1 287 ? -4.52 4.637 9.312 1 98.81 287 GLY A CA 1
ATOM 2128 C C . GLY A 1 287 ? -4.266 3.186 9.672 1 98.81 287 GLY A C 1
ATOM 2129 O O . GLY A 1 287 ? -4.262 2.822 10.844 1 98.81 287 GLY A O 1
ATOM 2130 N N . GLN A 1 288 ? -4.035 2.377 8.672 1 98.88 288 GLN A N 1
ATOM 2131 C CA . GLN A 1 288 ? -3.814 0.947 8.859 1 98.88 288 GLN A CA 1
ATOM 2132 C C . GLN A 1 288 ? -2.502 0.682 9.586 1 98.88 288 GLN A C 1
ATOM 2134 O O . GLN A 1 288 ? -2.305 -0.396 10.148 1 98.88 288 GLN A O 1
ATOM 2139 N N . GLY A 1 289 ? -1.614 1.674 9.602 1 98.75 289 GLY A N 1
ATOM 2140 C CA . GLY A 1 289 ? -0.363 1.549 10.328 1 98.75 289 GLY A CA 1
ATOM 2141 C C . GLY A 1 289 ? -0.559 1.333 11.82 1 98.75 289 GLY A C 1
ATOM 2142 O O . GLY A 1 289 ? 0.372 0.933 12.523 1 98.75 289 GLY A O 1
ATOM 2143 N N . ALA A 1 290 ? -1.803 1.593 12.336 1 98.81 290 ALA A N 1
ATOM 2144 C CA . ALA A 1 290 ? -2.102 1.363 13.75 1 98.81 290 ALA A CA 1
ATOM 2145 C C . ALA A 1 290 ? -1.689 -0.044 14.18 1 98.81 290 ALA A C 1
ATOM 2147 O O . ALA A 1 290 ? -1.264 -0.255 15.312 1 98.81 290 ALA A O 1
ATOM 2148 N N . GLY A 1 291 ? -1.752 -0.961 13.266 1 98.31 291 GLY A N 1
ATOM 2149 C CA . GLY A 1 291 ? -1.4 -2.344 13.547 1 98.31 291 GLY A CA 1
ATOM 2150 C C . GLY A 1 291 ? 0.042 -2.516 13.984 1 98.31 291 GLY A C 1
ATOM 2151 O O . GLY A 1 291 ? 0.392 -3.521 14.602 1 98.31 291 GLY A O 1
ATOM 2152 N N . GLY A 1 292 ? 0.91 -1.528 13.695 1 98.25 292 GLY A N 1
ATOM 2153 C CA . GLY A 1 292 ? 2.322 -1.596 14.039 1 98.25 292 GLY A CA 1
ATOM 2154 C C . GLY A 1 292 ? 2.678 -0.768 15.266 1 98.25 292 GLY A C 1
ATOM 2155 O O . GLY A 1 292 ? 3.854 -0.638 15.609 1 98.25 292 GLY A O 1
ATOM 2156 N N . ILE A 1 293 ? 1.693 -0.146 15.938 1 98.75 293 ILE A N 1
ATOM 2157 C CA . ILE A 1 293 ? 1.905 0.703 17.094 1 98.75 293 ILE A CA 1
ATOM 2158 C C . ILE A 1 293 ? 1.473 -0.038 18.359 1 98.75 293 ILE A C 1
ATOM 2160 O O . ILE A 1 293 ? 0.297 -0.377 18.516 1 98.75 293 ILE A O 1
ATOM 2164 N N . ASN A 1 294 ? 2.391 -0.263 19.297 1 97.88 294 ASN A N 1
ATOM 2165 C CA . ASN A 1 294 ? 2.051 -1.174 20.375 1 97.88 294 ASN A CA 1
ATOM 2166 C C . ASN A 1 294 ? 2.225 -0.509 21.75 1 97.88 294 ASN A C 1
ATOM 2168 O O . ASN A 1 294 ? 2.037 -1.149 22.781 1 97.88 294 ASN A O 1
ATOM 2172 N N . ALA A 1 295 ? 2.611 0.784 21.719 1 98.31 295 ALA A N 1
ATOM 2173 C CA . ALA A 1 295 ? 2.766 1.496 22.984 1 98.31 295 ALA A CA 1
ATOM 2174 C C . ALA A 1 295 ? 2.758 3.006 22.766 1 98.31 295 ALA A C 1
ATOM 2176 O O . ALA A 1 295 ? 3.031 3.484 21.672 1 98.31 295 ALA A O 1
ATOM 2177 N N . VAL A 1 296 ? 2.318 3.717 23.812 1 98.56 296 VAL A N 1
ATOM 2178 C CA . VAL A 1 296 ? 2.582 5.148 23.875 1 98.56 296 VAL A CA 1
ATOM 2179 C C . VAL A 1 296 ? 4.055 5.391 24.188 1 98.56 296 VAL A C 1
ATOM 2181 O O . VAL A 1 296 ? 4.59 4.809 25.141 1 98.56 296 VAL A O 1
ATOM 2184 N N . GLN A 1 297 ? 4.711 6.164 23.406 1 98.69 297 GLN A N 1
ATOM 2185 C CA . GLN A 1 297 ? 6.133 6.438 23.578 1 98.69 297 GLN A CA 1
ATOM 2186 C C . GLN A 1 297 ? 6.43 7.926 23.422 1 98.69 297 GLN A C 1
ATOM 2188 O O . GLN A 1 297 ? 5.656 8.656 22.797 1 98.69 297 GLN A O 1
ATOM 2193 N N . LYS A 1 298 ? 7.5 8.391 23.953 1 98.81 298 LYS A N 1
ATOM 2194 C CA . LYS A 1 298 ? 7.949 9.766 23.719 1 98.81 298 LYS A CA 1
ATOM 2195 C C . LYS A 1 298 ? 8.367 9.953 22.266 1 98.81 298 LYS A C 1
ATOM 2197 O O . LYS A 1 298 ? 8.867 9.023 21.625 1 98.81 298 LYS A O 1
ATOM 2202 N N . ALA A 1 299 ? 8.148 11.141 21.75 1 98.81 299 ALA A N 1
ATOM 2203 C CA . ALA A 1 299 ? 8.562 11.469 20.375 1 98.81 299 ALA A CA 1
ATOM 2204 C C . ALA A 1 299 ? 10.031 11.133 20.156 1 98.81 299 ALA A C 1
ATOM 2206 O O . ALA A 1 299 ? 10.398 10.602 19.109 1 98.81 299 ALA A O 1
ATOM 2207 N N . GLU A 1 300 ? 10.844 11.414 21.141 1 98.81 300 GLU A N 1
ATOM 2208 C CA . GLU A 1 300 ? 12.273 11.141 21.047 1 98.81 300 GLU A CA 1
ATOM 2209 C C . GLU A 1 300 ? 12.531 9.648 20.828 1 98.81 300 GLU A C 1
ATOM 2211 O O . GLU A 1 300 ? 13.352 9.273 19.984 1 98.81 300 GLU A O 1
ATOM 2216 N N . GLU A 1 301 ? 11.875 8.789 21.609 1 98.81 301 GLU A N 1
ATOM 2217 C CA . GLU A 1 301 ? 12.023 7.344 21.469 1 98.81 301 GLU A CA 1
ATOM 2218 C C . GLU A 1 301 ? 11.547 6.867 20.109 1 98.81 301 GLU A C 1
ATOM 2220 O O . GLU A 1 301 ? 12.18 6.012 19.484 1 98.81 301 GLU A O 1
ATOM 2225 N N . ILE A 1 302 ? 10.43 7.383 19.625 1 98.81 302 ILE A N 1
ATOM 2226 C CA . ILE A 1 302 ? 9.852 7.02 18.344 1 98.81 302 ILE A CA 1
ATOM 2227 C C . ILE A 1 302 ? 10.852 7.312 17.234 1 98.81 302 ILE A C 1
ATOM 2229 O O . ILE A 1 302 ? 11.188 6.426 16.438 1 98.81 302 ILE A O 1
ATOM 2233 N N . LEU A 1 303 ? 11.398 8.531 17.188 1 98.75 303 LEU A N 1
ATOM 2234 C CA . LEU A 1 303 ? 12.273 8.938 16.094 1 98.75 303 LEU A CA 1
ATOM 2235 C C . LEU A 1 303 ? 13.617 8.227 16.172 1 98.75 303 LEU A C 1
ATOM 2237 O O . LEU A 1 303 ? 14.188 7.844 15.148 1 98.75 303 LEU A O 1
ATOM 2241 N N . LYS A 1 304 ? 14.109 8.062 17.406 1 98.44 304 LYS A N 1
ATOM 2242 C CA . LYS A 1 304 ? 15.367 7.34 17.562 1 98.44 304 LYS A CA 1
ATOM 2243 C C . LYS A 1 304 ? 15.25 5.906 17.062 1 98.44 304 LYS A C 1
ATOM 2245 O O . LYS A 1 304 ? 16.141 5.41 16.375 1 98.44 304 LYS A O 1
ATOM 2250 N N . THR A 1 305 ? 14.18 5.262 17.406 1 98.44 305 THR A N 1
ATOM 2251 C CA . THR A 1 305 ? 13.945 3.889 16.969 1 98.44 305 THR A CA 1
ATOM 2252 C C . THR A 1 305 ? 13.82 3.82 15.453 1 98.44 305 THR A C 1
ATOM 2254 O O . THR A 1 305 ? 14.398 2.936 14.82 1 98.44 305 THR A O 1
ATOM 2257 N N . ILE A 1 306 ? 13.094 4.73 14.867 1 98.69 306 ILE A N 1
ATOM 2258 C CA . ILE A 1 306 ? 12.883 4.754 13.422 1 98.69 306 ILE A CA 1
ATOM 2259 C C . ILE A 1 306 ? 14.211 4.965 12.711 1 98.69 306 ILE A C 1
ATOM 2261 O O . ILE A 1 306 ? 14.531 4.254 11.75 1 98.69 306 ILE A O 1
ATOM 2265 N N . GLU A 1 307 ? 14.922 5.934 13.172 1 98.12 307 GLU A N 1
ATOM 2266 C CA . GLU A 1 307 ? 16.219 6.234 12.555 1 98.12 307 GLU A CA 1
ATOM 2267 C C . GLU A 1 307 ? 17.141 5.027 12.602 1 98.12 307 GLU A C 1
ATOM 2269 O O . GLU A 1 307 ? 17.734 4.648 11.586 1 98.12 307 GLU A O 1
ATOM 2274 N N . LYS A 1 308 ? 17.281 4.41 13.781 1 98 308 LYS A N 1
ATOM 2275 C CA . LYS A 1 308 ? 18.172 3.273 13.969 1 98 308 LYS A CA 1
ATOM 2276 C C . LYS A 1 308 ? 17.734 2.08 13.125 1 98 308 LYS A C 1
ATOM 2278 O O . LYS A 1 308 ? 18.562 1.423 12.492 1 98 308 LYS A O 1
ATOM 2283 N N . GLU A 1 309 ? 16.484 1.834 13.164 1 98.44 309 GLU A N 1
ATOM 2284 C CA . GLU A 1 309 ? 15.945 0.696 12.43 1 98.44 309 GLU A CA 1
ATOM 2285 C C . GLU A 1 309 ? 16.125 0.878 10.922 1 98.44 309 GLU A C 1
ATOM 2287 O O . GLU A 1 309 ? 16.547 -0.049 10.227 1 98.44 309 GLU A O 1
ATOM 2292 N N . ALA A 1 310 ? 15.773 2.033 10.406 1 98.69 310 ALA A N 1
ATOM 2293 C CA . ALA A 1 310 ? 15.93 2.301 8.977 1 98.69 310 ALA A CA 1
ATOM 2294 C C . ALA A 1 310 ? 17.391 2.17 8.547 1 98.69 310 ALA A C 1
ATOM 2296 O O . ALA A 1 310 ? 17.688 1.552 7.527 1 98.69 310 ALA A O 1
ATOM 2297 N N . ALA A 1 311 ? 18.266 2.758 9.336 1 98.12 311 ALA A N 1
ATOM 2298 C CA . ALA A 1 311 ? 19.688 2.693 9.016 1 98.12 311 ALA A CA 1
ATOM 2299 C C . ALA A 1 311 ? 20.172 1.249 8.984 1 98.12 311 ALA A C 1
ATOM 2301 O O . ALA A 1 311 ? 20.922 0.864 8.078 1 98.12 311 ALA A O 1
ATOM 2302 N N . SER A 1 312 ? 19.766 0.468 9.961 1 98.12 312 SER A N 1
ATOM 2303 C CA . SER A 1 312 ? 20.156 -0.939 10.023 1 98.12 312 SER A CA 1
ATOM 2304 C C . SER A 1 312 ? 19.641 -1.703 8.805 1 98.12 312 SER A C 1
ATOM 2306 O O . SER A 1 312 ? 20.359 -2.521 8.234 1 98.12 312 SER A O 1
ATOM 2308 N N . ILE A 1 313 ? 18.453 -1.443 8.43 1 98.56 313 ILE A N 1
ATOM 2309 C CA . ILE A 1 313 ? 17.844 -2.115 7.285 1 98.56 313 ILE A CA 1
ATOM 2310 C C . ILE A 1 313 ? 18.594 -1.741 6.008 1 98.56 313 ILE A C 1
ATOM 2312 O O . ILE A 1 313 ? 18.875 -2.604 5.176 1 98.56 313 ILE A O 1
ATOM 2316 N N . MET A 1 314 ? 18.875 -0.469 5.844 1 98.12 314 MET A N 1
ATOM 2317 C CA . MET A 1 314 ? 19.594 -0.005 4.664 1 98.12 314 MET A CA 1
ATOM 2318 C C . MET A 1 314 ? 20.969 -0.662 4.574 1 98.12 314 MET A C 1
ATOM 2320 O O . MET A 1 314 ? 21.422 -1.023 3.484 1 98.12 314 MET A O 1
ATOM 2324 N N . ASP A 1 315 ? 21.609 -0.833 5.699 1 96.56 315 ASP A N 1
ATOM 2325 C CA . ASP A 1 315 ? 22.891 -1.53 5.754 1 96.56 315 ASP A CA 1
ATOM 2326 C C . ASP A 1 315 ? 22.734 -2.996 5.355 1 96.56 315 ASP A C 1
ATOM 2328 O O . ASP A 1 315 ? 23.531 -3.523 4.574 1 96.56 315 ASP A O 1
ATOM 2332 N N . LYS A 1 316 ? 21.766 -3.633 5.914 1 96.88 316 LYS A N 1
ATOM 2333 C CA . LYS A 1 316 ? 21.531 -5.055 5.66 1 96.88 316 LYS A CA 1
ATOM 2334 C C . LYS A 1 316 ? 21.188 -5.301 4.195 1 96.88 316 LYS A C 1
ATOM 2336 O O . LYS A 1 316 ? 21.547 -6.336 3.631 1 96.88 316 LYS A O 1
ATOM 2341 N N . LEU A 1 317 ? 20.406 -4.387 3.615 1 97.62 317 LEU A N 1
ATOM 2342 C CA . LEU A 1 317 ? 20.078 -4.508 2.197 1 97.62 317 LEU A CA 1
ATOM 2343 C C . LEU A 1 317 ? 21.344 -4.523 1.352 1 97.62 317 LEU A C 1
ATOM 2345 O O . LEU A 1 317 ? 21.453 -5.289 0.392 1 97.62 317 LEU A O 1
ATOM 2349 N N . HIS A 1 318 ? 22.25 -3.66 1.679 1 95.62 318 HIS A N 1
ATOM 2350 C CA . HIS A 1 318 ? 23.516 -3.617 0.956 1 95.62 318 HIS A CA 1
ATOM 2351 C C . HIS A 1 318 ? 24.297 -4.922 1.114 1 95.62 318 HIS A C 1
ATOM 2353 O O . HIS A 1 318 ? 24.953 -5.379 0.177 1 95.62 318 HIS A O 1
ATOM 2359 N N . GLU A 1 319 ? 24.172 -5.555 2.252 1 94.38 319 GLU A N 1
ATOM 2360 C CA . GLU A 1 319 ? 24.891 -6.801 2.533 1 94.38 319 GLU A CA 1
ATOM 2361 C C . GLU A 1 319 ? 24.328 -7.949 1.699 1 94.38 319 GLU A C 1
ATOM 2363 O O . GLU A 1 319 ? 25 -8.969 1.51 1 94.38 319 GLU A O 1
ATOM 2368 N N . ARG A 1 320 ? 23.109 -7.824 1.271 1 94 320 ARG A N 1
ATOM 2369 C CA . ARG A 1 320 ? 22.484 -8.867 0.463 1 94 320 ARG A CA 1
ATOM 2370 C C . ARG A 1 320 ? 23.062 -8.875 -0.95 1 94 320 ARG A C 1
ATOM 2372 O O . ARG A 1 320 ? 22.844 -9.836 -1.7 1 94 320 ARG A O 1
ATOM 2379 N N . LEU A 1 321 ? 23.719 -7.801 -1.308 1 93.94 321 LEU A N 1
ATOM 2380 C CA . LEU A 1 321 ? 24.328 -7.707 -2.633 1 93.94 321 LEU A CA 1
ATOM 2381 C C . LEU A 1 321 ? 25.641 -8.477 -2.686 1 93.94 321 LEU A C 1
ATOM 2383 O O . LEU A 1 321 ? 26.531 -8.242 -1.873 1 93.94 321 LEU A O 1
ATOM 2387 N N . GLN A 1 322 ? 25.641 -9.539 -3.42 1 86.62 322 GLN A N 1
ATOM 2388 C CA . GLN A 1 322 ? 26.891 -10.289 -3.604 1 86.62 322 GLN A CA 1
ATOM 2389 C C . GLN A 1 322 ? 27.453 -10.07 -5 1 86.62 322 GLN A C 1
ATOM 2391 O O . GLN A 1 322 ? 26.75 -10.211 -5.996 1 86.62 322 GLN A O 1
ATOM 2396 N N . ARG A 1 323 ? 28.734 -9.562 -5.145 1 67.06 323 ARG A N 1
ATOM 2397 C CA . ARG A 1 323 ? 29.453 -9.289 -6.387 1 67.06 323 ARG A CA 1
ATOM 2398 C C . ARG A 1 323 ? 30.062 -10.562 -6.965 1 67.06 323 ARG A C 1
ATOM 2400 O O . ARG A 1 323 ? 30.484 -11.445 -6.219 1 67.06 323 ARG A O 1
ATOM 2407 N N . MET B 1 1 ? 25.922 -8.211 -9.914 1 78 1 MET B N 1
ATOM 2408 C CA . MET B 1 1 ? 25.594 -8.258 -8.492 1 78 1 MET B CA 1
ATOM 2409 C C . MET B 1 1 ? 24.344 -9.102 -8.258 1 78 1 MET B C 1
ATOM 2411 O O . MET B 1 1 ? 23.375 -9.016 -9.023 1 78 1 MET B O 1
ATOM 2415 N N . ARG B 1 2 ? 24.484 -10.078 -7.426 1 89.75 2 ARG B N 1
ATOM 2416 C CA . ARG B 1 2 ? 23.406 -10.992 -7.082 1 89.75 2 ARG B CA 1
ATOM 2417 C C . ARG B 1 2 ? 22.75 -10.609 -5.758 1 89.75 2 ARG B C 1
ATOM 2419 O O . ARG B 1 2 ? 23.438 -10.195 -4.82 1 89.75 2 ARG B O 1
ATOM 2426 N N . ILE B 1 3 ? 21.422 -10.625 -5.695 1 97.31 3 ILE B N 1
ATOM 2427 C CA . ILE B 1 3 ? 20.688 -10.391 -4.461 1 97.31 3 ILE B CA 1
ATOM 2428 C C . ILE B 1 3 ? 20.391 -11.727 -3.773 1 97.31 3 ILE B C 1
ATOM 2430 O O . ILE B 1 3 ? 19.641 -12.547 -4.293 1 97.31 3 ILE B O 1
ATOM 2434 N N . VAL B 1 4 ? 20.984 -11.992 -2.631 1 97.5 4 VAL B N 1
ATOM 2435 C CA . VAL B 1 4 ? 20.844 -13.266 -1.931 1 97.5 4 VAL B CA 1
ATOM 2436 C C . VAL B 1 4 ? 19.828 -13.133 -0.806 1 97.5 4 VAL B C 1
ATOM 2438 O O . VAL B 1 4 ? 19.953 -12.266 0.06 1 97.5 4 VAL B O 1
ATOM 2441 N N . THR B 1 5 ? 18.812 -13.922 -0.825 1 98.25 5 THR B N 1
ATOM 2442 C CA . THR B 1 5 ? 17.781 -13.977 0.193 1 98.25 5 THR B CA 1
ATOM 2443 C C . THR B 1 5 ? 17.406 -15.43 0.506 1 98.25 5 THR B C 1
ATOM 2445 O O . THR B 1 5 ? 17.891 -16.359 -0.149 1 98.25 5 THR B O 1
ATOM 2448 N N . LYS B 1 6 ? 16.531 -15.664 1.49 1 98.56 6 LYS B N 1
ATOM 2449 C CA . LYS B 1 6 ? 16.031 -17 1.797 1 98.56 6 LYS B CA 1
ATOM 2450 C C . LYS B 1 6 ? 15.227 -17.578 0.63 1 98.56 6 LYS B C 1
ATOM 2452 O O . LYS B 1 6 ? 15.156 -18.797 0.455 1 98.56 6 LYS B O 1
ATOM 2457 N N . VAL B 1 7 ? 14.656 -16.688 -0.164 1 98.75 7 VAL B N 1
ATOM 2458 C CA . VAL B 1 7 ? 13.875 -17.109 -1.318 1 98.75 7 VAL B CA 1
ATOM 2459 C C . VAL B 1 7 ? 14.805 -17.609 -2.422 1 98.75 7 VAL B C 1
ATOM 2461 O O . VAL B 1 7 ? 14.57 -18.656 -3.02 1 98.75 7 VAL B O 1
ATOM 2464 N N . THR B 1 8 ? 15.859 -16.812 -2.705 1 98.5 8 THR B N 1
ATOM 2465 C CA . THR B 1 8 ? 16.797 -17.25 -3.736 1 98.5 8 THR B CA 1
ATOM 2466 C C . THR B 1 8 ? 17.484 -18.547 -3.32 1 98.5 8 THR B C 1
ATOM 2468 O O . THR B 1 8 ? 17.609 -19.484 -4.125 1 98.5 8 THR B O 1
ATOM 2471 N N . GLU B 1 9 ? 17.844 -18.688 -2.062 1 98.06 9 GLU B N 1
ATOM 2472 C CA . GLU B 1 9 ? 18.516 -19.891 -1.564 1 98.06 9 GLU B CA 1
ATOM 2473 C C . GLU B 1 9 ? 17.547 -21.062 -1.477 1 98.06 9 GLU B C 1
ATOM 2475 O O . GLU B 1 9 ? 17.844 -22.172 -1.927 1 98.06 9 GLU B O 1
ATOM 2480 N N . GLY B 1 10 ? 16.391 -20.797 -0.951 1 98.5 10 GLY B N 1
ATOM 2481 C CA . GLY B 1 10 ? 15.414 -21.859 -0.686 1 98.5 10 GLY B CA 1
ATOM 2482 C C . GLY B 1 10 ? 14.805 -22.438 -1.946 1 98.5 10 GLY B C 1
ATOM 2483 O O . GLY B 1 10 ? 14.461 -23.625 -1.99 1 98.5 10 GLY B O 1
ATOM 2484 N N . LEU B 1 11 ? 14.664 -21.578 -2.984 1 98.75 11 LEU B N 1
ATOM 2485 C CA . LEU B 1 11 ? 14 -22.031 -4.203 1 98.75 11 LEU B CA 1
ATOM 2486 C C . LEU B 1 11 ? 15.008 -22.281 -5.316 1 98.75 11 LEU B C 1
ATOM 2488 O O . LEU B 1 11 ? 14.656 -22.781 -6.383 1 98.75 11 LEU B O 1
ATOM 2492 N N . GLY B 1 12 ? 16.266 -21.938 -5.074 1 98.31 12 GLY B N 1
ATOM 2493 C CA . GLY B 1 12 ? 17.328 -22.172 -6.055 1 98.31 12 GLY B CA 1
ATOM 2494 C C . GLY B 1 12 ? 17.219 -21.25 -7.266 1 98.31 12 GLY B C 1
ATOM 2495 O O . GLY B 1 12 ? 17.453 -21.688 -8.398 1 98.31 12 GLY B O 1
ATOM 2496 N N . ILE B 1 13 ? 16.859 -20.016 -7.035 1 98.5 13 ILE B N 1
ATOM 2497 C CA . ILE B 1 13 ? 16.734 -19.078 -8.148 1 98.5 13 ILE B CA 1
ATOM 2498 C C . ILE B 1 13 ? 17.719 -17.922 -7.973 1 98.5 13 ILE B C 1
ATOM 2500 O O . ILE B 1 13 ? 18.297 -17.766 -6.902 1 98.5 13 ILE B O 1
ATOM 2504 N N . GLN B 1 14 ? 17.875 -17.172 -9.016 1 97.5 14 GLN B N 1
ATOM 2505 C CA . GLN B 1 14 ? 18.906 -16.125 -9.023 1 97.5 14 GLN B CA 1
ATOM 2506 C C . GLN B 1 14 ? 18.328 -14.789 -8.547 1 97.5 14 GLN B C 1
ATOM 2508 O O . GLN B 1 14 ? 18.984 -14.07 -7.785 1 97.5 14 GLN B O 1
ATOM 2513 N N . VAL B 1 15 ? 17.203 -14.414 -9.086 1 98.19 15 VAL B N 1
ATOM 2514 C CA . VAL B 1 15 ? 16.5 -13.188 -8.727 1 98.19 15 VAL B CA 1
ATOM 2515 C C . VAL B 1 15 ? 15.289 -13.523 -7.863 1 98.19 15 VAL B C 1
ATOM 2517 O O . VAL B 1 15 ? 14.5 -14.406 -8.211 1 98.19 15 VAL B O 1
ATOM 2520 N N . PRO B 1 16 ? 15.133 -12.898 -6.691 1 98.81 16 PRO B N 1
ATOM 2521 C CA . PRO B 1 16 ? 14.008 -13.25 -5.82 1 98.81 16 PRO B CA 1
ATOM 2522 C C . PRO B 1 16 ? 12.664 -12.742 -6.344 1 98.81 16 PRO B C 1
ATOM 2524 O O . PRO B 1 16 ? 11.969 -12.008 -5.648 1 98.81 16 PRO B O 1
ATOM 2527 N N . VAL B 1 17 ? 12.352 -13.188 -7.535 1 98.94 17 VAL B N 1
ATOM 2528 C CA . VAL B 1 17 ? 11.125 -12.812 -8.234 1 98.94 17 VAL B CA 1
ATOM 2529 C C . VAL B 1 17 ? 10.352 -14.07 -8.625 1 98.94 17 VAL B C 1
ATOM 2531 O O . VAL B 1 17 ? 10.891 -14.961 -9.281 1 98.94 17 VAL B O 1
ATOM 2534 N N . ILE B 1 18 ? 9.102 -14.102 -8.195 1 98.94 18 ILE B N 1
ATOM 2535 C CA . ILE B 1 18 ? 8.203 -15.211 -8.508 1 98.94 18 ILE B CA 1
ATOM 2536 C C . ILE B 1 18 ? 7.109 -14.734 -9.469 1 98.94 18 ILE B C 1
ATOM 2538 O O . ILE B 1 18 ? 6.465 -13.719 -9.227 1 98.94 18 ILE B O 1
ATOM 2542 N N . GLN B 1 19 ? 6.992 -15.438 -10.586 1 98.88 19 GLN B N 1
ATOM 2543 C CA . GLN B 1 19 ? 5.832 -15.25 -11.445 1 98.88 19 GLN B CA 1
ATOM 2544 C C . GLN B 1 19 ? 4.574 -15.836 -10.82 1 98.88 19 GLN B C 1
ATOM 2546 O O . GLN B 1 19 ? 4.504 -17.047 -10.578 1 98.88 19 GLN B O 1
ATOM 2551 N N . GLY B 1 20 ? 3.637 -14.992 -10.484 1 97.62 20 GLY B N 1
ATOM 2552 C CA . GLY B 1 20 ? 2.41 -15.461 -9.859 1 97.62 20 GLY B CA 1
ATOM 2553 C C . GLY B 1 20 ? 1.562 -16.312 -10.781 1 97.62 20 GLY B C 1
ATOM 2554 O O . GLY B 1 20 ? 1.811 -16.375 -11.984 1 97.62 20 GLY B O 1
ATOM 2555 N N . GLY B 1 21 ? 0.62 -17.031 -10.164 1 95.06 21 GLY B N 1
ATOM 2556 C CA . GLY B 1 21 ? -0.366 -17.719 -10.984 1 95.06 21 GLY B CA 1
ATOM 2557 C C . GLY B 1 21 ? -1.187 -16.766 -11.844 1 95.06 21 GLY B C 1
ATOM 2558 O O . GLY B 1 21 ? -1.667 -15.742 -11.359 1 95.06 21 GLY B O 1
ATOM 2559 N N . LEU B 1 22 ? -1.24 -17.078 -13.086 1 97.38 22 LEU B N 1
ATOM 2560 C CA . LEU B 1 22 ? -2.041 -16.312 -14.039 1 97.38 22 LEU B CA 1
ATOM 2561 C C . LEU B 1 22 ? -3.084 -17.203 -14.703 1 97.38 22 LEU B C 1
ATOM 2563 O O . LEU B 1 22 ? -2.787 -17.891 -15.688 1 97.38 22 LEU B O 1
ATOM 2567 N N . ALA B 1 23 ? -4.277 -17.141 -14.195 1 95.88 23 ALA B N 1
ATOM 2568 C CA . ALA B 1 23 ? -5.348 -17.984 -14.711 1 95.88 23 ALA B CA 1
ATOM 2569 C C . ALA B 1 23 ? -5.453 -17.875 -16.234 1 95.88 23 ALA B C 1
ATOM 2571 O O . ALA B 1 23 ? -5.52 -16.781 -16.766 1 95.88 23 ALA B O 1
ATOM 2572 N N . TYR B 1 24 ? -5.363 -19 -16.891 1 97.69 24 TYR B N 1
ATOM 2573 C CA . TYR B 1 24 ? -5.59 -19.156 -18.328 1 97.69 24 TYR B CA 1
ATOM 2574 C C . TYR B 1 24 ? -4.426 -18.594 -19.125 1 97.69 24 TYR B C 1
ATOM 2576 O O . TYR B 1 24 ? -4.461 -18.578 -20.359 1 97.69 24 TYR B O 1
ATOM 2584 N N . LEU B 1 25 ? -3.361 -18.109 -18.406 1 98.62 25 LEU B N 1
ATOM 2585 C CA . LEU B 1 25 ? -2.354 -17.391 -19.172 1 98.62 25 LEU B CA 1
ATOM 2586 C C . LEU B 1 25 ? -0.966 -17.969 -18.953 1 98.62 25 LEU B C 1
ATOM 2588 O O . LEU B 1 25 ? -0.07 -17.797 -19.781 1 98.62 25 LEU B O 1
ATOM 2592 N N . ALA B 1 26 ? -0.691 -18.562 -17.812 1 98.38 26 ALA B N 1
ATOM 2593 C CA . ALA B 1 26 ? 0.665 -18.984 -17.453 1 98.38 26 ALA B CA 1
ATOM 2594 C C . ALA B 1 26 ? 0.896 -20.453 -17.781 1 98.38 26 ALA B C 1
ATOM 2596 O O . ALA B 1 26 ? 0.379 -21.328 -17.094 1 98.38 26 ALA B O 1
ATOM 2597 N N . TYR B 1 27 ? 1.668 -20.719 -18.797 1 98.38 27 TYR B N 1
ATOM 2598 C CA . TYR B 1 27 ? 1.998 -22.062 -19.234 1 98.38 27 TYR B CA 1
ATOM 2599 C C . TYR B 1 27 ? 3.488 -22.203 -19.531 1 98.38 27 TYR B C 1
ATOM 2601 O O . TYR B 1 27 ? 4.305 -21.469 -18.969 1 98.38 27 TYR B O 1
ATOM 2609 N N . SER B 1 28 ? 3.881 -23.234 -20.281 1 98.62 28 SER B N 1
ATOM 2610 C CA . SER B 1 28 ? 5.266 -23.672 -20.359 1 98.62 28 SER B CA 1
ATOM 2611 C C . SER B 1 28 ? 6.172 -22.562 -20.891 1 98.62 28 SER B C 1
ATOM 2613 O O . SER B 1 28 ? 7.262 -22.344 -20.359 1 98.62 28 SER B O 1
ATOM 2615 N N . ARG B 1 29 ? 5.785 -21.812 -21.891 1 98.56 29 ARG B N 1
ATOM 2616 C CA . ARG B 1 29 ? 6.656 -20.828 -22.516 1 98.56 29 ARG B CA 1
ATOM 2617 C C . ARG B 1 29 ? 6.965 -19.672 -21.562 1 98.56 29 ARG B C 1
ATOM 2619 O O . ARG B 1 29 ? 8.117 -19.266 -21.438 1 98.56 29 ARG B O 1
ATOM 2626 N N . LEU B 1 30 ? 5.945 -19.156 -20.938 1 98.88 30 LEU B N 1
ATOM 2627 C CA . LEU B 1 30 ? 6.164 -18.078 -19.984 1 98.88 30 LEU B CA 1
ATOM 2628 C C . LEU B 1 30 ? 6.961 -18.578 -18.781 1 98.88 30 LEU B C 1
ATOM 2630 O O . LEU B 1 30 ? 7.934 -17.938 -18.375 1 98.88 30 LEU B O 1
ATOM 2634 N N . ALA B 1 31 ? 6.559 -19.688 -18.203 1 98.88 31 ALA B N 1
ATOM 2635 C CA . ALA B 1 31 ? 7.223 -20.234 -17.016 1 98.88 31 ALA B CA 1
ATOM 2636 C C . ALA B 1 31 ? 8.711 -20.453 -17.281 1 98.88 31 ALA B C 1
ATOM 2638 O O . ALA B 1 31 ? 9.555 -20.047 -16.484 1 98.88 31 ALA B O 1
ATOM 2639 N N . ALA B 1 32 ? 8.969 -21.094 -18.422 1 98.94 32 ALA B N 1
ATOM 2640 C CA . ALA B 1 32 ? 10.359 -21.375 -18.766 1 98.94 32 ALA B CA 1
ATOM 2641 C C . ALA B 1 32 ? 11.148 -20.094 -18.969 1 98.94 32 ALA B C 1
ATOM 2643 O O . ALA B 1 32 ? 12.305 -20 -18.562 1 98.94 32 ALA B O 1
ATOM 2644 N N . ALA B 1 33 ? 10.547 -19.094 -19.641 1 98.94 33 ALA B N 1
ATOM 2645 C CA . ALA B 1 33 ? 11.219 -17.828 -19.906 1 98.94 33 ALA B CA 1
ATOM 2646 C C . ALA B 1 33 ? 11.586 -17.125 -18.609 1 98.94 33 ALA B C 1
ATOM 2648 O O . ALA B 1 33 ? 12.695 -16.594 -18.469 1 98.94 33 ALA B O 1
ATOM 2649 N N . VAL B 1 34 ? 10.711 -17.094 -17.625 1 98.94 34 VAL B N 1
ATOM 2650 C CA . VAL B 1 34 ? 10.945 -16.469 -16.328 1 98.94 34 VAL B CA 1
ATOM 2651 C C . VAL B 1 34 ? 12.047 -17.234 -15.578 1 98.94 34 VAL B C 1
ATOM 2653 O O . VAL B 1 34 ? 12.961 -16.625 -15.023 1 98.94 34 VAL B O 1
ATOM 2656 N N . SER B 1 35 ? 11.961 -18.562 -15.617 1 98.94 35 SER B N 1
ATOM 2657 C CA . SER B 1 35 ? 12.969 -19.391 -14.961 1 98.94 35 SER B CA 1
ATOM 2658 C C . SER B 1 35 ? 14.344 -19.188 -15.594 1 98.94 35 SER B C 1
AT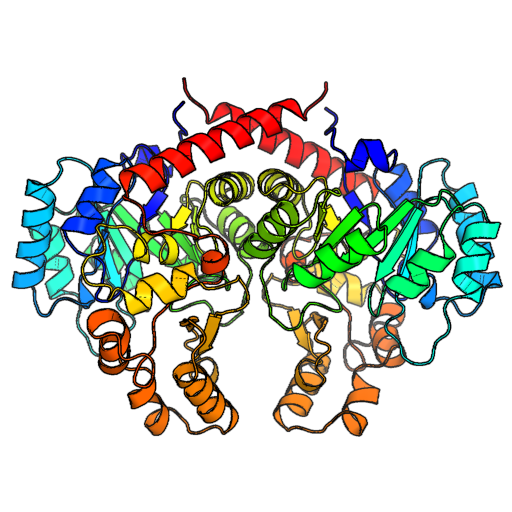OM 2660 O O . SER B 1 35 ? 15.336 -19.031 -14.883 1 98.94 35 SER B O 1
ATOM 2662 N N . ASN B 1 36 ? 14.344 -19.203 -16.906 1 98.88 36 ASN B N 1
ATOM 2663 C CA . ASN B 1 36 ? 15.602 -18.984 -17.609 1 98.88 36 ASN B CA 1
ATOM 2664 C C . ASN B 1 36 ? 16.203 -17.625 -17.266 1 98.88 36 ASN B C 1
ATOM 2666 O O . ASN B 1 36 ? 17.422 -17.469 -17.234 1 98.88 36 ASN B O 1
ATOM 2670 N N . ALA B 1 37 ? 15.375 -16.641 -16.984 1 98.75 37 ALA B N 1
ATOM 2671 C CA . ALA B 1 37 ? 15.812 -15.289 -16.656 1 98.75 37 ALA B CA 1
ATOM 2672 C C . ALA B 1 37 ? 16.266 -15.195 -15.203 1 98.75 37 ALA B C 1
ATOM 2674 O O . ALA B 1 37 ? 16.781 -14.156 -14.773 1 98.75 37 ALA B O 1
ATOM 2675 N N . GLY B 1 38 ? 16.109 -16.266 -14.445 1 98.62 38 GLY B N 1
ATOM 2676 C CA . GLY B 1 38 ? 16.641 -16.312 -13.094 1 98.62 38 GLY B CA 1
ATOM 2677 C C . GLY B 1 38 ? 15.578 -16.25 -12.016 1 98.62 38 GLY B C 1
ATOM 2678 O O . GLY B 1 38 ? 15.883 -16.344 -10.828 1 98.62 38 GLY B O 1
ATOM 2679 N N . GLY B 1 39 ? 14.289 -16.016 -12.398 1 98.88 39 GLY B N 1
ATOM 2680 C CA . GLY B 1 39 ? 13.188 -16.047 -11.453 1 98.88 39 GLY B CA 1
ATOM 2681 C C . GLY B 1 39 ? 12.547 -17.406 -11.328 1 98.88 39 GLY B C 1
ATOM 2682 O O . GLY B 1 39 ? 13.125 -18.406 -11.742 1 98.88 39 GLY B O 1
ATOM 2683 N N . LEU B 1 40 ? 11.445 -17.469 -10.656 1 98.94 40 LEU B N 1
ATOM 2684 C CA . LEU B 1 40 ? 10.648 -18.688 -10.578 1 98.94 40 LEU B CA 1
ATOM 2685 C C . LEU B 1 40 ? 9.43 -18.609 -11.484 1 98.94 40 LEU B C 1
ATOM 2687 O O . LEU B 1 40 ? 8.422 -18 -11.109 1 98.94 40 LEU B O 1
ATOM 2691 N N . GLY B 1 41 ? 9.516 -19.219 -12.602 1 98.94 41 GLY B N 1
ATOM 2692 C CA . GLY B 1 41 ? 8.336 -19.359 -13.445 1 98.94 41 GLY B CA 1
ATOM 2693 C C . GLY B 1 41 ? 7.352 -20.391 -12.93 1 98.94 41 GLY B C 1
ATOM 2694 O O . GLY B 1 41 ? 7.75 -21.375 -12.297 1 98.94 41 GLY B O 1
ATOM 2695 N N . GLN B 1 42 ? 6.043 -20.172 -13.234 1 98.88 42 GLN B N 1
ATOM 2696 C CA . GLN B 1 42 ? 5.031 -21.109 -12.781 1 98.88 42 GLN B CA 1
ATOM 2697 C C . GLN B 1 42 ? 4.02 -21.406 -13.883 1 98.88 42 GLN B C 1
ATOM 2699 O O . GLN B 1 42 ? 3.633 -20.516 -14.641 1 98.88 42 GLN B O 1
ATOM 2704 N N . ILE B 1 43 ? 3.574 -22.656 -13.922 1 98.56 43 ILE B N 1
ATOM 2705 C CA . ILE B 1 43 ? 2.402 -23.062 -14.688 1 98.56 43 ILE B CA 1
ATOM 2706 C C . ILE B 1 43 ? 1.156 -22.984 -13.812 1 98.56 43 ILE B C 1
ATOM 2708 O O . ILE B 1 43 ? 1.195 -23.359 -12.633 1 98.56 43 ILE B O 1
ATOM 2712 N N . THR B 1 44 ? 0.101 -22.531 -14.391 1 98 44 THR B N 1
ATOM 2713 C CA . THR B 1 44 ? -1.167 -22.578 -13.664 1 98 44 THR B CA 1
ATOM 2714 C C . THR B 1 44 ? -1.923 -23.859 -13.992 1 98 44 THR B C 1
ATOM 2716 O O . THR B 1 44 ? -2.412 -24.031 -15.117 1 98 44 THR B O 1
ATOM 2719 N N . ALA B 1 45 ? -2.178 -24.672 -13.062 1 98 45 ALA B N 1
ATOM 2720 C CA . ALA B 1 45 ? -2.666 -26.031 -13.273 1 98 45 ALA B CA 1
ATOM 2721 C C . ALA B 1 45 ? -4.176 -26.047 -13.492 1 98 45 ALA B C 1
ATOM 2723 O O . ALA B 1 45 ? -4.672 -26.75 -14.383 1 98 45 ALA B O 1
ATOM 2724 N N . MET B 1 46 ? -4.887 -25.219 -12.734 1 96.06 46 MET B N 1
ATOM 2725 C CA . MET B 1 46 ? -6.332 -25.391 -12.625 1 96.06 46 MET B CA 1
ATOM 2726 C C . MET B 1 46 ? -7.047 -24.766 -13.82 1 96.06 46 MET B C 1
ATOM 2728 O O . MET B 1 46 ? -8.258 -24.938 -13.977 1 96.06 46 MET B O 1
ATOM 2732 N N . SER B 1 47 ? -6.297 -24.078 -14.68 1 95.5 47 SER B N 1
ATOM 2733 C CA . SER B 1 47 ? -6.863 -23.562 -15.922 1 95.5 47 SER B CA 1
ATOM 2734 C C . SER B 1 47 ? -6.762 -24.594 -17.047 1 95.5 47 SER B C 1
ATOM 2736 O O . SER B 1 47 ? -7.344 -24.422 -18.109 1 95.5 47 SER B O 1
ATOM 2738 N N . LEU B 1 48 ? -5.996 -25.688 -16.828 1 97.06 48 LEU B N 1
ATOM 2739 C CA . LEU B 1 48 ? -5.863 -26.766 -17.781 1 97.06 48 LEU B CA 1
ATOM 2740 C C . LEU B 1 48 ? -7.027 -27.75 -17.656 1 97.06 48 LEU B C 1
ATOM 2742 O O . LEU B 1 48 ? -7.586 -27.922 -16.578 1 97.06 48 LEU B O 1
ATOM 2746 N N . PRO B 1 49 ? -7.367 -28.391 -18.734 1 95.81 49 PRO B N 1
ATOM 2747 C CA . PRO B 1 49 ? -8.586 -29.219 -18.719 1 95.81 49 PRO B CA 1
ATOM 2748 C C . PRO B 1 49 ? -8.414 -30.5 -17.922 1 95.81 49 PRO B C 1
ATOM 2750 O O . PRO B 1 49 ? -9.391 -31.031 -17.391 1 95.81 49 PRO B O 1
ATOM 2753 N N . ASP B 1 50 ? -7.156 -31.047 -17.906 1 97.12 50 ASP B N 1
ATOM 2754 C CA . ASP B 1 50 ? -6.992 -32.344 -17.266 1 97.12 50 ASP B CA 1
ATOM 2755 C C . ASP B 1 50 ? -5.52 -32.625 -16.969 1 97.12 50 ASP B C 1
ATOM 2757 O O . ASP B 1 50 ? -4.66 -31.781 -17.203 1 97.12 50 ASP B O 1
ATOM 2761 N N . GLU B 1 51 ? -5.285 -33.781 -16.438 1 98.06 51 GLU B N 1
ATOM 2762 C CA . GLU B 1 51 ? -3.959 -34.219 -16.016 1 98.06 51 GLU B CA 1
ATOM 2763 C C . GLU B 1 51 ? -3 -34.312 -17.203 1 98.06 51 GLU B C 1
ATOM 2765 O O . GLU B 1 51 ? -1.824 -33.969 -17.078 1 98.06 51 GLU B O 1
ATOM 2770 N N . GLU B 1 52 ? -3.521 -34.781 -18.297 1 98.56 52 GLU B N 1
ATOM 2771 C CA . GLU B 1 52 ? -2.666 -34.938 -19.469 1 98.56 52 GLU B CA 1
ATOM 2772 C C . GLU B 1 52 ? -2.162 -33.594 -19.984 1 98.56 52 GLU B C 1
ATOM 2774 O O . GLU B 1 52 ? -1.011 -33.5 -20.406 1 98.56 52 GLU B O 1
ATOM 2779 N N . ALA B 1 53 ? -3.02 -32.656 -19.969 1 98.62 53 ALA B N 1
ATOM 2780 C CA . ALA B 1 53 ? -2.609 -31.312 -20.359 1 98.62 53 ALA B CA 1
ATOM 2781 C C . ALA B 1 53 ? -1.545 -30.766 -19.406 1 98.62 53 ALA B C 1
ATOM 2783 O O . ALA B 1 53 ? -0.586 -30.125 -19.844 1 98.62 53 ALA B O 1
ATOM 2784 N N . LEU B 1 54 ? -1.709 -31.031 -18.141 1 98.81 54 LEU B N 1
ATOM 2785 C CA . LEU B 1 54 ? -0.725 -30.578 -17.156 1 98.81 54 LEU B CA 1
ATOM 2786 C C . LEU B 1 54 ? 0.611 -31.281 -17.375 1 98.81 54 LEU B C 1
ATOM 2788 O O . LEU B 1 54 ? 1.663 -30.641 -17.359 1 98.81 54 LEU B O 1
ATOM 2792 N N . ARG B 1 55 ? 0.535 -32.594 -17.594 1 98.75 55 ARG B N 1
ATOM 2793 C CA . ARG B 1 55 ? 1.741 -33.375 -17.859 1 98.75 55 ARG B CA 1
ATOM 2794 C C . ARG B 1 55 ? 2.488 -32.812 -19.062 1 98.75 55 ARG B C 1
ATOM 2796 O O . ARG B 1 55 ? 3.711 -32.656 -19.031 1 98.75 55 ARG B O 1
ATOM 2803 N N . SER B 1 56 ? 1.735 -32.531 -20.078 1 98.75 56 SER B N 1
ATOM 2804 C CA . SER B 1 56 ? 2.324 -32 -21.312 1 98.75 56 SER B CA 1
ATOM 2805 C C . SER B 1 56 ? 3.006 -30.672 -21.047 1 98.75 56 SER B C 1
ATOM 2807 O O . SER B 1 56 ? 4.113 -30.422 -21.531 1 98.75 56 SER B O 1
ATOM 2809 N N . GLU B 1 57 ? 2.371 -29.797 -20.328 1 98.75 57 GLU B N 1
ATOM 2810 C CA . GLU B 1 57 ? 2.945 -28.5 -20.031 1 98.75 57 GLU B CA 1
ATOM 2811 C C . GLU B 1 57 ? 4.215 -28.625 -19.188 1 98.75 57 GLU B C 1
ATOM 2813 O O . GLU B 1 57 ? 5.207 -27.938 -19.438 1 98.75 57 GLU B O 1
ATOM 2818 N N . ILE B 1 58 ? 4.203 -29.5 -18.203 1 98.88 58 ILE B N 1
ATOM 2819 C CA . ILE B 1 58 ? 5.355 -29.719 -17.328 1 98.88 58 ILE B CA 1
ATOM 2820 C C . ILE B 1 58 ? 6.531 -30.234 -18.156 1 98.88 58 ILE B C 1
ATOM 2822 O O . ILE B 1 58 ? 7.652 -29.75 -18.031 1 98.88 58 ILE B O 1
ATOM 2826 N N . ARG B 1 59 ? 6.277 -31.188 -19 1 98.81 59 ARG B N 1
ATOM 2827 C CA . ARG B 1 59 ? 7.32 -31.766 -19.844 1 98.81 59 ARG B CA 1
ATOM 2828 C C . ARG B 1 59 ? 7.879 -30.75 -20.812 1 98.81 59 ARG B C 1
ATOM 2830 O O . ARG B 1 59 ? 9.078 -30.734 -21.109 1 98.81 59 ARG B O 1
ATOM 2837 N N . GLU B 1 60 ? 6.961 -29.938 -21.312 1 98.75 60 GLU B N 1
ATOM 2838 C CA . GLU B 1 60 ? 7.418 -28.859 -22.203 1 98.75 60 GLU B CA 1
ATOM 2839 C C . GLU B 1 60 ? 8.352 -27.906 -21.469 1 98.75 60 GLU B C 1
ATOM 2841 O O . GLU B 1 60 ? 9.352 -27.453 -22.031 1 98.75 60 GLU B O 1
ATOM 2846 N N . VAL B 1 61 ? 8.078 -27.531 -20.203 1 98.81 61 VAL B N 1
ATOM 2847 C CA . VAL B 1 61 ? 8.961 -26.656 -19.422 1 98.81 61 VAL B CA 1
ATOM 2848 C C . VAL B 1 61 ? 10.328 -27.312 -19.266 1 98.81 61 VAL B C 1
ATOM 2850 O O . VAL B 1 61 ? 11.359 -26.656 -19.438 1 98.81 61 VAL B O 1
ATOM 2853 N N . HIS B 1 62 ? 10.336 -28.625 -19 1 98.38 62 HIS B N 1
ATOM 2854 C CA . HIS B 1 62 ? 11.586 -29.359 -18.828 1 98.38 62 HIS B CA 1
ATOM 2855 C C . HIS B 1 62 ? 12.43 -29.312 -20.094 1 98.38 62 HIS B C 1
ATOM 2857 O O . HIS B 1 62 ? 13.664 -29.297 -20.031 1 98.38 62 HIS B O 1
ATOM 2863 N N . LYS B 1 63 ? 11.766 -29.266 -21.203 1 98.56 63 LYS B N 1
ATOM 2864 C CA . LYS B 1 63 ? 12.484 -29.172 -22.469 1 98.56 63 LYS B CA 1
ATOM 2865 C C . LYS B 1 63 ? 13.094 -27.781 -22.656 1 98.56 63 LYS B C 1
ATOM 2867 O O . LYS B 1 63 ? 14.141 -27.625 -23.281 1 98.56 63 LYS B O 1
ATOM 2872 N N . LEU B 1 64 ? 12.461 -26.797 -22.078 1 98.62 64 LEU B N 1
ATOM 2873 C CA . LEU B 1 64 ? 12.805 -25.406 -22.375 1 98.62 64 LEU B CA 1
ATOM 2874 C C . LEU B 1 64 ? 13.789 -24.875 -21.344 1 98.62 64 LEU B C 1
ATOM 2876 O O . LEU B 1 64 ? 14.43 -23.844 -21.562 1 98.62 64 LEU B O 1
ATOM 2880 N N . THR B 1 65 ? 13.906 -25.578 -20.172 1 98.5 65 THR B N 1
ATOM 2881 C CA . THR B 1 65 ? 14.781 -25.047 -19.141 1 98.5 65 THR B CA 1
ATOM 2882 C C . THR B 1 65 ? 15.195 -26.156 -18.172 1 98.5 65 THR B C 1
ATOM 2884 O O . THR B 1 65 ? 14.453 -27.125 -17.969 1 98.5 65 THR B O 1
ATOM 2887 N N . GLU B 1 66 ? 16.297 -26.031 -17.562 1 98.12 66 GLU B N 1
ATOM 2888 C CA . GLU B 1 66 ? 16.766 -26.891 -16.484 1 98.12 66 GLU B CA 1
ATOM 2889 C C . GLU B 1 66 ? 16.656 -26.188 -15.133 1 98.12 66 GLU B C 1
ATOM 2891 O O . GLU B 1 66 ? 17 -26.766 -14.094 1 98.12 66 GLU B O 1
ATOM 2896 N N . LYS B 1 67 ? 16.219 -24.938 -15.195 1 98.62 67 LYS B N 1
ATOM 2897 C CA . LYS B 1 67 ? 16.109 -24.125 -13.992 1 98.62 67 LYS B CA 1
ATOM 2898 C C . LYS B 1 67 ? 14.844 -24.453 -13.211 1 98.62 67 LYS B C 1
ATOM 2900 O O . LYS B 1 67 ? 13.914 -25.062 -13.758 1 98.62 67 LYS B O 1
ATOM 2905 N N . PRO B 1 68 ? 14.836 -24.109 -11.93 1 98.75 68 PRO B N 1
ATOM 2906 C CA . PRO B 1 68 ? 13.641 -24.391 -11.133 1 98.75 68 PRO B CA 1
ATOM 2907 C C . PRO B 1 68 ? 12.398 -23.688 -11.664 1 98.75 68 PRO B C 1
ATOM 2909 O O . PRO B 1 68 ? 12.477 -22.547 -12.133 1 98.75 68 PRO B O 1
ATOM 2912 N N . PHE B 1 69 ? 11.289 -24.344 -11.594 1 98.88 69 PHE B N 1
ATOM 2913 C CA . PHE B 1 69 ? 9.969 -23.797 -11.867 1 98.88 69 PHE B CA 1
ATOM 2914 C C . PHE B 1 69 ? 8.922 -24.391 -10.938 1 98.88 69 PHE B C 1
ATOM 2916 O O . PHE B 1 69 ? 9.195 -25.359 -10.227 1 98.88 69 PHE B O 1
ATOM 2923 N N . GLY B 1 70 ? 7.77 -23.688 -10.867 1 98.88 70 GLY B N 1
ATOM 2924 C CA . GLY B 1 70 ? 6.695 -24.172 -10.008 1 98.88 70 GLY B CA 1
ATOM 2925 C C . GLY B 1 70 ? 5.406 -24.453 -10.758 1 98.88 70 GLY B C 1
ATOM 2926 O O . GLY B 1 70 ? 5.316 -24.188 -11.961 1 98.88 70 GLY B O 1
ATOM 2927 N N . VAL B 1 71 ? 4.492 -25.078 -10.07 1 98.88 71 VAL B N 1
ATOM 2928 C CA . VAL B 1 71 ? 3.117 -25.25 -10.539 1 98.88 71 VAL B CA 1
ATOM 2929 C C . VAL B 1 71 ? 2.15 -24.641 -9.523 1 98.88 71 VAL B C 1
ATOM 2931 O O . VAL B 1 71 ? 2.188 -24.984 -8.336 1 98.88 71 VAL B O 1
ATOM 2934 N N . ASN B 1 72 ? 1.363 -23.719 -9.992 1 98.69 72 ASN B N 1
ATOM 2935 C CA . ASN B 1 72 ? 0.381 -23.047 -9.148 1 98.69 72 ASN B CA 1
ATOM 2936 C C . ASN B 1 72 ? -0.973 -23.75 -9.203 1 98.69 72 ASN B C 1
ATOM 2938 O O . ASN B 1 72 ? -1.437 -24.141 -10.273 1 98.69 72 ASN B O 1
ATOM 2942 N N . PHE B 1 73 ? -1.591 -23.891 -8.031 1 98.06 73 PHE B N 1
ATOM 2943 C CA . PHE B 1 73 ? -2.918 -24.484 -7.902 1 98.06 73 PHE B CA 1
ATOM 2944 C C . PHE B 1 73 ? -3.887 -23.5 -7.258 1 98.06 73 PHE B C 1
ATOM 2946 O O . PHE B 1 73 ? -3.875 -23.312 -6.039 1 98.06 73 PHE B O 1
ATOM 2953 N N . ALA B 1 74 ? -4.766 -22.891 -8.055 1 95.38 74 ALA B N 1
ATOM 2954 C CA . ALA B 1 74 ? -5.863 -22.078 -7.531 1 95.38 74 ALA B CA 1
ATOM 2955 C C . ALA B 1 74 ? -7.043 -22.953 -7.125 1 95.38 74 ALA B C 1
ATOM 2957 O O . ALA B 1 74 ? -7.836 -23.375 -7.973 1 95.38 74 ALA B O 1
ATOM 2958 N N . ILE B 1 75 ? -7.285 -23.188 -5.859 1 92.25 75 ILE B N 1
ATOM 2959 C CA . ILE B 1 75 ? -8.211 -24.234 -5.445 1 92.25 75 ILE B CA 1
ATOM 2960 C C . ILE B 1 75 ? -9.477 -23.609 -4.871 1 92.25 75 ILE B C 1
ATOM 2962 O O . ILE B 1 75 ? -10.297 -24.297 -4.262 1 92.25 75 ILE B O 1
ATOM 2966 N N . GLY B 1 76 ? -9.68 -22.344 -4.977 1 79.62 76 GLY B N 1
ATOM 2967 C CA . GLY B 1 76 ? -10.828 -21.672 -4.406 1 79.62 76 GLY B CA 1
ATOM 2968 C C . GLY B 1 76 ? -12.117 -21.953 -5.152 1 79.62 76 GLY B C 1
ATOM 2969 O O . GLY B 1 76 ? -13.203 -21.594 -4.688 1 79.62 76 GLY B O 1
ATOM 2970 N N . GLN B 1 77 ? -12.047 -22.578 -6.254 1 65.56 77 GLN B N 1
ATOM 2971 C CA . GLN B 1 77 ? -13.258 -22.828 -7.027 1 65.56 77 GLN B CA 1
ATOM 2972 C C . GLN B 1 77 ? -14.016 -24.031 -6.488 1 65.56 77 GLN B C 1
ATOM 2974 O O . GLN B 1 77 ? -13.492 -25.156 -6.473 1 65.56 77 GLN B O 1
ATOM 2979 N N . HIS B 1 78 ? -15.109 -23.703 -5.969 1 63.62 78 HIS B N 1
ATOM 2980 C CA . HIS B 1 78 ? -15.938 -24.766 -5.406 1 63.62 78 HIS B CA 1
ATOM 2981 C C . HIS B 1 78 ? -16.266 -25.828 -6.453 1 63.62 78 HIS B C 1
ATOM 2983 O O . HIS B 1 78 ? -16.625 -25.5 -7.586 1 63.62 78 HIS B O 1
ATOM 2989 N N . GLY B 1 79 ? -15.93 -26.922 -6.066 1 67.44 79 GLY B N 1
ATOM 2990 C CA . GLY B 1 79 ? -16.406 -28.062 -6.844 1 67.44 79 GLY B CA 1
ATOM 2991 C C . GLY B 1 79 ? -15.344 -28.625 -7.777 1 67.44 79 GLY B C 1
ATOM 2992 O O . GLY B 1 79 ? -15.508 -29.719 -8.32 1 67.44 79 GLY B O 1
ATOM 2993 N N . ARG B 1 80 ? -14.305 -27.766 -8.039 1 82.12 80 ARG B N 1
ATOM 2994 C CA . ARG B 1 80 ? -13.289 -28.344 -8.914 1 82.12 80 ARG B CA 1
ATOM 2995 C C . ARG B 1 80 ? -12.211 -29.047 -8.117 1 82.12 80 ARG B C 1
ATOM 2997 O O . ARG B 1 80 ? -11.445 -28.422 -7.387 1 82.12 80 ARG B O 1
ATOM 3004 N N . GLN B 1 81 ? -12.133 -30.297 -8.336 1 91.19 81 GLN B N 1
ATOM 3005 C CA . GLN B 1 81 ? -11.148 -31.109 -7.637 1 91.19 81 GLN B CA 1
ATOM 3006 C C . GLN B 1 81 ? -9.734 -30.844 -8.156 1 91.19 81 GLN B C 1
ATOM 3008 O O . GLN B 1 81 ? -9.539 -30.625 -9.352 1 91.19 81 GLN B O 1
ATOM 3013 N N . TYR B 1 82 ? -8.75 -30.75 -7.301 1 95.81 82 TYR B N 1
ATOM 3014 C CA . TYR B 1 82 ? -7.383 -30.422 -7.684 1 95.81 82 TYR B CA 1
ATOM 3015 C C . TYR B 1 82 ? -6.449 -31.609 -7.426 1 95.81 82 TYR B C 1
ATOM 3017 O O . TYR B 1 82 ? -5.305 -31.609 -7.879 1 95.81 82 TYR B O 1
ATOM 3025 N N . GLU B 1 83 ? -6.949 -32.625 -6.684 1 96.31 83 GLU B N 1
ATOM 3026 C CA . GLU B 1 83 ? -6.094 -33.719 -6.18 1 96.31 83 GLU B CA 1
ATOM 3027 C C . GLU B 1 83 ? -5.402 -34.438 -7.32 1 96.31 83 GLU B C 1
ATOM 3029 O O . GLU B 1 83 ? -4.199 -34.719 -7.254 1 96.31 83 GLU B O 1
ATOM 3034 N N . HIS B 1 84 ? -6.184 -34.781 -8.344 1 97.25 84 HIS B N 1
ATOM 3035 C CA . HIS B 1 84 ? -5.625 -35.531 -9.477 1 97.25 84 HIS B CA 1
ATOM 3036 C C . HIS B 1 84 ? -4.574 -34.688 -10.203 1 97.25 84 HIS B C 1
ATOM 3038 O O . HIS B 1 84 ? -3.576 -35.219 -10.695 1 97.25 84 HIS B O 1
ATOM 3044 N N . MET B 1 85 ? -4.734 -33.375 -10.25 1 98.12 85 MET B N 1
ATOM 3045 C CA . MET B 1 85 ? -3.766 -32.469 -10.852 1 98.12 85 MET B CA 1
ATOM 3046 C C . MET B 1 85 ? -2.488 -32.406 -10.023 1 98.12 85 MET B C 1
ATOM 3048 O O . MET B 1 85 ? -1.385 -32.406 -10.57 1 98.12 85 MET B O 1
ATOM 3052 N N . LEU B 1 86 ? -2.684 -32.312 -8.719 1 98.25 86 LEU B N 1
ATOM 3053 C CA . LEU B 1 86 ? -1.548 -32.25 -7.801 1 98.25 86 LEU B CA 1
ATOM 3054 C C . LEU B 1 86 ? -0.712 -33.531 -7.883 1 98.25 86 LEU B C 1
ATOM 3056 O O . LEU B 1 86 ? 0.519 -33.469 -7.934 1 98.25 86 LEU B O 1
ATOM 3060 N N . GLU B 1 87 ? -1.395 -34.656 -7.898 1 97.81 87 GLU B N 1
ATOM 3061 C CA . GLU B 1 87 ? -0.708 -35.938 -8.023 1 97.81 87 GLU B CA 1
ATOM 3062 C C . GLU B 1 87 ? 0.101 -36 -9.312 1 97.81 87 GLU B C 1
ATOM 3064 O O . GLU B 1 87 ? 1.231 -36.5 -9.32 1 97.81 87 GLU B O 1
ATOM 3069 N N . THR B 1 88 ? -0.481 -35.531 -10.359 1 98.5 88 THR B N 1
ATOM 3070 C CA . THR B 1 88 ? 0.196 -35.5 -11.648 1 98.5 88 THR B CA 1
ATOM 3071 C C . THR B 1 88 ? 1.471 -34.656 -11.57 1 98.5 88 THR B C 1
ATOM 3073 O O . THR B 1 88 ? 2.518 -35.062 -12.078 1 98.5 88 THR B O 1
ATOM 3076 N N . ALA B 1 89 ? 1.415 -33.469 -10.945 1 98.69 89 ALA B N 1
ATOM 3077 C CA . ALA B 1 89 ? 2.58 -32.625 -10.805 1 98.69 89 ALA B CA 1
ATOM 3078 C C . ALA B 1 89 ? 3.701 -33.312 -10.039 1 98.69 89 ALA B C 1
ATOM 3080 O O . ALA B 1 89 ? 4.863 -33.281 -10.453 1 98.69 89 ALA B O 1
ATOM 3081 N N . VAL B 1 90 ? 3.344 -33.969 -8.961 1 98.06 90 VAL B N 1
ATOM 3082 C CA . VAL B 1 90 ? 4.324 -34.656 -8.133 1 98.06 90 VAL B CA 1
ATOM 3083 C C . VAL B 1 90 ? 4.949 -35.812 -8.922 1 98.06 90 VAL B C 1
ATOM 3085 O O . VAL B 1 90 ? 6.168 -36 -8.898 1 98.06 90 VAL B O 1
ATOM 3088 N N . GLU B 1 91 ? 4.113 -36.531 -9.633 1 97.81 91 GLU B N 1
ATOM 3089 C CA . GLU B 1 91 ? 4.582 -37.656 -10.445 1 97.81 91 GLU B CA 1
ATOM 3090 C C . GLU B 1 91 ? 5.57 -37.188 -11.508 1 97.81 91 GLU B C 1
ATOM 3092 O O . GLU B 1 91 ? 6.516 -37.906 -11.844 1 97.81 91 GLU B O 1
ATOM 3097 N N . GLU B 1 92 ? 5.344 -36 -12.047 1 98.12 92 GLU B N 1
ATOM 3098 C CA . GLU B 1 92 ? 6.172 -35.469 -13.117 1 98.12 92 GLU B CA 1
ATOM 3099 C C . GLU B 1 92 ? 7.434 -34.812 -12.57 1 98.12 92 GLU B C 1
ATOM 3101 O O . GLU B 1 92 ? 8.227 -34.25 -13.32 1 98.12 92 GLU B O 1
ATOM 3106 N N . GLY B 1 93 ? 7.582 -34.844 -11.234 1 96.81 93 GLY B N 1
ATOM 3107 C CA . GLY B 1 93 ? 8.836 -34.438 -10.625 1 96.81 93 GLY B CA 1
ATOM 3108 C C . GLY B 1 93 ? 8.883 -32.938 -10.289 1 96.81 93 GLY B C 1
ATOM 3109 O O . GLY B 1 93 ? 9.961 -32.375 -10.117 1 96.81 93 GLY B O 1
ATOM 3110 N N . VAL B 1 94 ? 7.758 -32.312 -10.266 1 98.56 94 VAL B N 1
ATOM 3111 C CA . VAL B 1 94 ? 7.711 -30.906 -9.867 1 98.56 94 VAL B CA 1
ATOM 3112 C C . VAL B 1 94 ? 8.195 -30.766 -8.43 1 98.56 94 VAL B C 1
ATOM 3114 O O . VAL B 1 94 ? 7.773 -31.516 -7.547 1 98.56 94 VAL B O 1
ATOM 3117 N N . LYS B 1 95 ? 9.039 -29.75 -8.203 1 98.56 95 LYS B N 1
ATOM 3118 C CA . LYS B 1 95 ? 9.688 -29.641 -6.898 1 98.56 95 LYS B CA 1
ATOM 3119 C C . LYS B 1 95 ? 9.125 -28.453 -6.109 1 98.56 95 LYS B C 1
ATOM 3121 O O . LYS B 1 95 ? 9.367 -28.344 -4.906 1 98.56 95 LYS B O 1
ATOM 3126 N N . ILE B 1 96 ? 8.438 -27.578 -6.734 1 98.94 96 ILE B N 1
ATOM 3127 C CA . ILE B 1 96 ? 7.883 -26.391 -6.109 1 98.94 96 ILE B CA 1
ATOM 3128 C C . ILE B 1 96 ? 6.418 -26.219 -6.508 1 98.94 96 ILE B C 1
ATOM 3130 O O . ILE B 1 96 ? 6.082 -26.281 -7.691 1 98.94 96 ILE B O 1
ATOM 3134 N N . VAL B 1 97 ? 5.516 -26.078 -5.539 1 98.81 97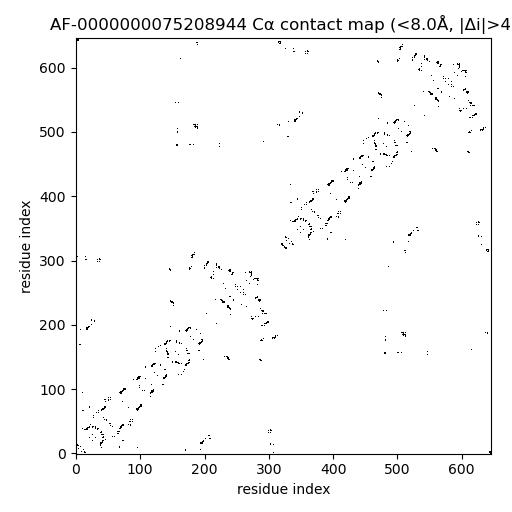 VAL B N 1
ATOM 3135 C CA . VAL B 1 97 ? 4.098 -25.859 -5.816 1 98.81 97 VAL B CA 1
ATOM 3136 C C . VAL B 1 97 ? 3.59 -24.672 -5.012 1 98.81 97 VAL B C 1
ATOM 3138 O O . VAL B 1 97 ? 4.027 -24.438 -3.883 1 98.81 97 VAL B O 1
ATOM 3141 N N . SER B 1 98 ? 2.754 -23.891 -5.617 1 98.75 98 SER B N 1
ATOM 3142 C CA . SER B 1 98 ? 2.061 -22.828 -4.902 1 98.75 98 SER B CA 1
ATOM 3143 C C . SER B 1 98 ? 0.552 -23.047 -4.906 1 98.75 98 SER B C 1
ATOM 3145 O O . SER B 1 98 ? 0.012 -23.656 -5.828 1 98.75 98 SER B O 1
ATOM 3147 N N . VAL B 1 99 ? -0.085 -22.641 -3.818 1 98.06 99 VAL B N 1
ATOM 3148 C CA . VAL B 1 99 ? -1.534 -22.781 -3.73 1 98.06 99 VAL B CA 1
ATOM 3149 C C . VAL B 1 99 ? -2.166 -21.422 -3.404 1 98.06 99 VAL B C 1
ATOM 3151 O O . VAL B 1 99 ? -1.624 -20.656 -2.607 1 98.06 99 VAL B O 1
ATOM 3154 N N . THR B 1 100 ? -3.178 -21.109 -4.105 1 95.62 100 THR B N 1
ATOM 3155 C CA . THR B 1 100 ? -3.947 -19.875 -3.92 1 95.62 100 THR B CA 1
ATOM 3156 C C . THR B 1 100 ? -5.43 -20.188 -3.754 1 95.62 100 THR B C 1
ATOM 3158 O O . THR B 1 100 ? -5.922 -21.203 -4.266 1 95.62 100 THR B O 1
ATOM 3161 N N . GLY B 1 101 ? -5.969 -19.375 -2.998 1 90.12 101 GLY B N 1
ATOM 3162 C CA . GLY B 1 101 ? -7.395 -19.547 -2.766 1 90.12 101 GLY B CA 1
ATOM 3163 C C . GLY B 1 101 ? -7.711 -20.719 -1.852 1 90.12 101 GLY B C 1
ATOM 3164 O O . GLY B 1 101 ? -6.863 -21.594 -1.626 1 90.12 101 GLY B O 1
ATOM 3165 N N . GLY B 1 102 ? -8.773 -20.719 -1.114 1 86.44 102 GLY B N 1
ATOM 3166 C CA . GLY B 1 102 ? -9.297 -21.828 -0.336 1 86.44 102 GLY B CA 1
ATOM 3167 C C . GLY B 1 102 ? -8.469 -22.141 0.9 1 86.44 102 GLY B C 1
ATOM 3168 O O . GLY B 1 102 ? -7.586 -21.359 1.27 1 86.44 102 GLY B O 1
ATOM 3169 N N . ASN B 1 103 ? -8.758 -23.312 1.465 1 91.31 103 ASN B N 1
ATOM 3170 C CA . ASN B 1 103 ? -8.039 -23.828 2.627 1 91.31 103 ASN B CA 1
ATOM 3171 C C . ASN B 1 103 ? -6.805 -24.625 2.215 1 91.31 103 ASN B C 1
ATOM 3173 O O . ASN B 1 103 ? -6.922 -25.672 1.593 1 91.31 103 ASN B O 1
ATOM 3177 N N . PRO B 1 104 ? -5.652 -24.125 2.652 1 95.12 104 PRO B N 1
ATOM 3178 C CA . PRO B 1 104 ? -4.438 -24.797 2.188 1 95.12 104 PRO B CA 1
ATOM 3179 C C . PRO B 1 104 ? -4.152 -26.094 2.947 1 95.12 104 PRO B C 1
ATOM 3181 O O . PRO B 1 104 ? -3.289 -26.875 2.541 1 95.12 104 PRO B O 1
ATOM 3184 N N . ALA B 1 105 ? -4.812 -26.359 4.039 1 96.44 105 ALA B N 1
ATOM 3185 C CA . ALA B 1 105 ? -4.461 -27.453 4.945 1 96.44 105 ALA B CA 1
ATOM 3186 C C . ALA B 1 105 ? -4.516 -28.797 4.23 1 96.44 105 ALA B C 1
ATOM 3188 O O . ALA B 1 105 ? -3.539 -29.547 4.234 1 96.44 105 ALA B O 1
ATOM 3189 N N . PRO B 1 106 ? -5.664 -29.172 3.59 1 95.88 106 PRO B N 1
ATOM 3190 C CA . PRO B 1 106 ? -5.688 -30.453 2.893 1 95.88 106 PRO B CA 1
ATOM 3191 C C . PRO B 1 106 ? -4.656 -30.531 1.768 1 95.88 106 PRO B C 1
ATOM 3193 O O . PRO B 1 106 ? -4.109 -31.609 1.501 1 95.88 106 PRO B O 1
ATOM 3196 N N . PHE B 1 107 ? -4.43 -29.469 1.137 1 97 107 PHE B N 1
ATOM 3197 C CA . PHE B 1 107 ? -3.463 -29.375 0.049 1 97 107 PHE B CA 1
ATOM 3198 C C . PHE B 1 107 ? -2.057 -29.688 0.547 1 97 107 PHE B C 1
ATOM 3200 O O . PHE B 1 107 ? -1.354 -30.516 -0.035 1 97 107 PHE B O 1
ATOM 3207 N N . LEU B 1 108 ? -1.664 -29.062 1.619 1 98.06 108 LEU B N 1
ATOM 3208 C CA . LEU B 1 108 ? -0.335 -29.219 2.197 1 98.06 108 LEU B CA 1
ATOM 3209 C C . LEU B 1 108 ? -0.17 -30.625 2.787 1 98.06 108 LEU B C 1
ATOM 3211 O O . LEU B 1 108 ? 0.911 -31.203 2.707 1 98.06 108 LEU B O 1
ATOM 3215 N N . LYS B 1 109 ? -1.224 -31.125 3.359 1 97.56 109 LYS B N 1
ATOM 3216 C CA . LYS B 1 109 ? -1.183 -32.469 3.928 1 97.56 109 LYS B CA 1
ATOM 3217 C C . LYS B 1 109 ? -0.831 -33.5 2.865 1 97.56 109 LYS B C 1
ATOM 3219 O O . LYS B 1 109 ? -0.078 -34.438 3.131 1 97.56 109 LYS B O 1
ATOM 3224 N N . ARG B 1 110 ? -1.325 -33.344 1.676 1 96.88 110 ARG B N 1
ATOM 3225 C CA . ARG B 1 110 ? -1.101 -34.281 0.581 1 96.88 110 ARG B CA 1
ATOM 3226 C C . ARG B 1 110 ? 0.357 -34.25 0.134 1 96.88 110 ARG B C 1
ATOM 3228 O O . ARG B 1 110 ? 0.833 -35.188 -0.493 1 96.88 110 ARG B O 1
ATOM 3235 N N . LEU B 1 111 ? 1.029 -33.188 0.466 1 98.12 111 LEU B N 1
ATOM 3236 C CA . LEU B 1 111 ? 2.402 -33.031 -0.003 1 98.12 111 LEU B CA 1
ATOM 3237 C C . LEU B 1 111 ? 3.396 -33.438 1.084 1 98.12 111 LEU B C 1
ATOM 3239 O O . LEU B 1 111 ? 4.609 -33.375 0.871 1 98.12 111 LEU B O 1
ATOM 3243 N N . GLU B 1 112 ? 2.893 -33.812 2.258 1 96.44 112 GLU B N 1
ATOM 3244 C CA . GLU B 1 112 ? 3.777 -34.219 3.336 1 96.44 112 GLU B CA 1
ATOM 3245 C C . GLU B 1 112 ? 4.648 -35.406 2.902 1 96.44 112 GLU B C 1
ATOM 3247 O O . GLU B 1 112 ? 4.152 -36.375 2.312 1 96.44 112 GLU B O 1
ATOM 3252 N N . GLY B 1 113 ? 5.961 -35.25 3.168 1 94.44 113 GLY B N 1
ATOM 3253 C CA . GLY B 1 113 ? 6.879 -36.344 2.9 1 94.44 113 GLY B CA 1
ATOM 3254 C C . GLY B 1 113 ? 7.363 -36.375 1.463 1 94.44 113 GLY B C 1
ATOM 3255 O O . GLY B 1 113 ? 8.211 -37.219 1.107 1 94.44 113 GLY B O 1
ATOM 3256 N N . THR B 1 114 ? 6.855 -35.531 0.558 1 96 114 THR B N 1
ATOM 3257 C CA . THR B 1 114 ? 7.223 -35.562 -0.853 1 96 114 THR B CA 1
ATOM 3258 C C . THR B 1 114 ? 8.5 -34.781 -1.093 1 96 114 THR B C 1
ATOM 3260 O O . THR B 1 114 ? 9.148 -34.938 -2.131 1 96 114 THR B O 1
ATOM 3263 N N . GLY B 1 115 ? 8.82 -33.844 -0.17 1 96.31 115 GLY B N 1
ATOM 3264 C CA . GLY B 1 115 ? 9.977 -32.969 -0.363 1 96.31 115 GLY B CA 1
ATOM 3265 C C . GLY B 1 115 ? 9.68 -31.781 -1.256 1 96.31 115 GLY B C 1
ATOM 3266 O O . GLY B 1 115 ? 10.547 -30.922 -1.469 1 96.31 115 GLY B O 1
ATOM 3267 N N . VAL B 1 116 ? 8.516 -31.672 -1.796 1 98.5 116 VAL B N 1
ATOM 3268 C CA . VAL B 1 116 ? 8.102 -30.562 -2.635 1 98.5 116 VAL B CA 1
ATOM 3269 C C . VAL B 1 116 ? 7.992 -29.297 -1.786 1 98.5 116 VAL B C 1
ATOM 3271 O O . VAL B 1 116 ? 7.395 -29.312 -0.708 1 98.5 116 VAL B O 1
ATOM 3274 N N . LYS B 1 117 ? 8.648 -28.188 -2.234 1 98.75 117 LYS B N 1
ATOM 3275 C CA . LYS B 1 117 ? 8.539 -26.891 -1.558 1 98.75 117 LYS B CA 1
ATOM 3276 C C . LYS B 1 117 ? 7.18 -26.25 -1.829 1 98.75 117 LYS B C 1
ATOM 3278 O O . LYS B 1 117 ? 6.676 -26.312 -2.951 1 98.75 117 LYS B O 1
ATOM 3283 N N . THR B 1 118 ? 6.613 -25.656 -0.777 1 98.88 118 THR B N 1
ATOM 3284 C CA . THR B 1 118 ? 5.246 -25.156 -0.892 1 98.88 118 THR B CA 1
ATOM 3285 C C . THR B 1 118 ? 5.191 -23.656 -0.608 1 98.88 118 THR B C 1
ATOM 3287 O O . THR B 1 118 ? 5.816 -23.188 0.342 1 98.88 118 THR B O 1
ATOM 3290 N N . LEU B 1 119 ? 4.531 -22.953 -1.479 1 98.88 119 LEU B N 1
ATOM 3291 C CA . LEU B 1 119 ? 4.207 -21.531 -1.312 1 98.88 119 LEU B CA 1
ATOM 3292 C C . LEU B 1 119 ? 2.701 -21.344 -1.164 1 98.88 119 LEU B C 1
ATOM 3294 O O . LEU B 1 119 ? 1.919 -21.875 -1.946 1 98.88 119 LEU B O 1
ATOM 3298 N N . VAL B 1 120 ? 2.24 -20.562 -0.157 1 98.81 120 VAL B N 1
ATOM 3299 C CA . VAL B 1 120 ? 0.817 -20.312 0.057 1 98.81 120 VAL B CA 1
ATOM 3300 C C . VAL B 1 120 ? 0.52 -18.828 -0.055 1 98.81 120 VAL B C 1
ATOM 3302 O O . VAL B 1 120 ? 1.137 -18.016 0.634 1 98.81 120 VAL B O 1
ATOM 3305 N N . LEU B 1 121 ? -0.356 -18.516 -0.952 1 98.62 121 LEU B N 1
ATOM 3306 C CA . LEU B 1 121 ? -0.8 -17.125 -1.039 1 98.62 121 LEU B CA 1
ATOM 3307 C C . LEU B 1 121 ? -1.761 -16.797 0.096 1 98.62 121 LEU B C 1
ATOM 3309 O O . LEU B 1 121 ? -2.723 -17.531 0.338 1 98.62 121 LEU B O 1
ATOM 3313 N N . VAL B 1 122 ? -1.51 -15.734 0.808 1 98.56 122 VAL B N 1
ATOM 3314 C CA . VAL B 1 122 ? -2.32 -15.281 1.934 1 98.56 122 VAL B CA 1
ATOM 3315 C C . VAL B 1 122 ? -2.6 -13.789 1.801 1 98.56 122 VAL B C 1
ATOM 3317 O O . VAL B 1 122 ? -1.913 -13.086 1.055 1 98.56 122 VAL B O 1
ATOM 3320 N N . ALA B 1 123 ? -3.646 -13.297 2.516 1 98.19 123 ALA B N 1
ATOM 3321 C CA . ALA B 1 123 ? -3.982 -11.875 2.455 1 98.19 123 ALA B CA 1
ATOM 3322 C C . ALA B 1 123 ? -4.133 -11.289 3.855 1 98.19 123 ALA B C 1
ATOM 3324 O O . ALA B 1 123 ? -4.672 -10.188 4.02 1 98.19 123 ALA B O 1
ATOM 3325 N N . SER B 1 124 ? -3.713 -12.07 4.887 1 98.19 124 SER B N 1
ATOM 3326 C CA . SER B 1 124 ? -3.795 -11.609 6.27 1 98.19 124 SER B CA 1
ATOM 3327 C C . SER B 1 124 ? -2.768 -12.305 7.148 1 98.19 124 SER B C 1
ATOM 3329 O O . SER B 1 124 ? -2.234 -13.352 6.777 1 98.19 124 SER B O 1
ATOM 3331 N N . VAL B 1 125 ? -2.523 -11.734 8.273 1 98.62 125 VAL B N 1
ATOM 3332 C CA . VAL B 1 125 ? -1.616 -12.305 9.266 1 98.62 125 VAL B CA 1
ATOM 3333 C C . VAL B 1 125 ? -2.129 -13.664 9.711 1 98.62 125 VAL B C 1
ATOM 3335 O O . VAL B 1 125 ? -1.364 -14.633 9.773 1 98.62 125 VAL B O 1
ATOM 3338 N N . ARG B 1 126 ? -3.402 -13.75 9.977 1 98.12 126 ARG B N 1
ATOM 3339 C CA . ARG B 1 126 ? -3.992 -15 10.445 1 98.12 126 ARG B CA 1
ATOM 3340 C C . ARG B 1 126 ? -3.822 -16.109 9.414 1 98.12 126 ARG B C 1
ATOM 3342 O O . ARG B 1 126 ? -3.484 -17.234 9.758 1 98.12 126 ARG B O 1
ATOM 3349 N N . GLN B 1 127 ? -4.062 -15.797 8.164 1 98.44 127 GLN B N 1
ATOM 3350 C CA . GLN B 1 127 ? -3.891 -16.781 7.094 1 98.44 127 GLN B CA 1
ATOM 3351 C C . GLN B 1 127 ? -2.436 -17.219 6.988 1 98.44 127 GLN B C 1
ATOM 3353 O O . GLN B 1 127 ? -2.16 -18.406 6.734 1 98.44 127 GLN B O 1
ATOM 3358 N N . ALA B 1 128 ? -1.528 -16.281 7.152 1 98.81 128 ALA B N 1
ATOM 3359 C CA . ALA B 1 128 ? -0.107 -16.609 7.105 1 98.81 128 ALA B CA 1
ATOM 3360 C C . ALA B 1 128 ? 0.272 -17.562 8.242 1 98.81 128 ALA B C 1
ATOM 3362 O O . ALA B 1 128 ? 0.99 -18.547 8.023 1 98.81 128 ALA B O 1
ATOM 3363 N N . GLN B 1 129 ? -0.193 -17.234 9.422 1 98.81 129 GLN B N 1
ATOM 3364 C CA . GLN B 1 129 ? 0.066 -18.078 10.578 1 98.81 129 GLN B CA 1
ATOM 3365 C C . GLN B 1 129 ? -0.497 -19.484 10.359 1 98.81 129 GLN B C 1
ATOM 3367 O O . GLN B 1 129 ? 0.166 -20.484 10.664 1 98.81 129 GLN B O 1
ATOM 3372 N N . LYS B 1 130 ? -1.693 -19.578 9.836 1 98.38 130 LYS B N 1
ATOM 3373 C CA . LYS B 1 130 ? -2.312 -20.859 9.555 1 98.38 130 LYS B CA 1
ATOM 3374 C C . LYS B 1 130 ? -1.506 -21.641 8.523 1 98.38 130 LYS B C 1
ATOM 3376 O O . LYS B 1 130 ? -1.313 -22.859 8.664 1 98.38 130 LYS B O 1
ATOM 3381 N N . ALA B 1 131 ? -1.09 -20.969 7.465 1 98.69 131 ALA B N 1
ATOM 3382 C CA . ALA B 1 131 ? -0.273 -21.609 6.441 1 98.69 131 ALA B CA 1
ATOM 3383 C C . ALA B 1 131 ? 1 -22.203 7.043 1 98.69 131 ALA B C 1
ATOM 3385 O O . ALA B 1 131 ? 1.37 -23.328 6.742 1 98.69 131 ALA B O 1
ATOM 3386 N N . GLU B 1 132 ? 1.683 -21.438 7.871 1 98.75 132 GLU B N 1
ATOM 3387 C CA . GLU B 1 132 ? 2.889 -21.906 8.539 1 98.75 132 GLU B CA 1
ATOM 3388 C C . GLU B 1 132 ? 2.59 -23.125 9.414 1 98.75 132 GLU B C 1
ATOM 3390 O O . GLU B 1 132 ? 3.326 -24.109 9.391 1 98.75 132 GLU B O 1
ATOM 3395 N N . GLU B 1 133 ? 1.464 -23.016 10.141 1 98.31 133 GLU B N 1
ATOM 3396 C CA . GLU B 1 133 ? 1.051 -24.109 11.008 1 98.31 133 GLU B CA 1
ATOM 3397 C C . GLU B 1 133 ? 0.813 -25.391 10.203 1 98.31 133 GLU B C 1
ATOM 3399 O O . GLU B 1 133 ? 1.075 -26.484 10.688 1 98.31 133 GLU B O 1
ATOM 3404 N N . CYS B 1 134 ? 0.369 -25.219 9.008 1 98 134 CYS B N 1
ATOM 3405 C CA . CYS B 1 134 ? 0.038 -26.359 8.148 1 98 134 CYS B CA 1
ATOM 3406 C C . CYS B 1 134 ? 1.275 -26.875 7.422 1 98 134 CYS B C 1
ATOM 3408 O O . CYS B 1 134 ? 1.198 -27.844 6.668 1 98 134 CYS B O 1
ATOM 3410 N N . GLY B 1 135 ? 2.406 -26.172 7.582 1 98.06 135 GLY B N 1
ATOM 3411 C CA . GLY B 1 135 ? 3.652 -26.719 7.082 1 98.06 135 GLY B CA 1
ATOM 3412 C C . GLY B 1 135 ? 4.137 -26.047 5.809 1 98.06 135 GLY B C 1
ATOM 3413 O O . GLY B 1 135 ? 5.012 -26.578 5.117 1 98.06 135 GLY B O 1
ATOM 3414 N N . ALA B 1 136 ? 3.584 -24.906 5.48 1 98.75 136 ALA B N 1
ATOM 3415 C CA . ALA B 1 136 ? 4.051 -24.172 4.297 1 98.75 136 ALA B CA 1
ATOM 3416 C C . ALA B 1 136 ? 5.527 -23.812 4.426 1 98.75 136 ALA B C 1
ATOM 3418 O O . ALA B 1 136 ? 5.984 -23.438 5.508 1 98.75 136 ALA B O 1
ATOM 3419 N N . ASP B 1 137 ? 6.281 -23.891 3.326 1 98.88 137 ASP B N 1
ATOM 3420 C CA . ASP B 1 137 ? 7.684 -23.484 3.324 1 98.88 137 ASP B CA 1
ATOM 3421 C C . ASP B 1 137 ? 7.812 -21.969 3.197 1 98.88 137 ASP B C 1
ATOM 3423 O O . ASP B 1 137 ? 8.742 -21.359 3.744 1 98.88 137 ASP B O 1
ATOM 3427 N N . PHE B 1 138 ? 6.953 -21.328 2.383 1 98.88 138 PHE B N 1
ATOM 3428 C CA . PHE B 1 138 ? 6.895 -19.891 2.137 1 98.88 138 PHE B CA 1
ATOM 3429 C C . PHE B 1 138 ? 5.457 -19.391 2.172 1 98.88 138 PHE B C 1
ATOM 3431 O O . PHE B 1 138 ? 4.523 -20.156 1.918 1 98.88 138 PHE B O 1
ATOM 3438 N N . VAL B 1 139 ? 5.266 -18.125 2.498 1 98.94 139 VAL B N 1
ATOM 3439 C CA . VAL B 1 139 ? 3.98 -17.469 2.26 1 98.94 139 VAL B CA 1
ATOM 3440 C C . VAL B 1 139 ? 4.168 -16.281 1.317 1 98.94 139 VAL B C 1
ATOM 3442 O O . VAL B 1 139 ? 5.203 -15.617 1.351 1 98.94 139 VAL B O 1
ATOM 3445 N N . MET B 1 140 ? 3.299 -16.094 0.426 1 98.88 140 MET B N 1
ATOM 3446 C CA . MET B 1 140 ? 3.176 -14.922 -0.432 1 98.88 140 MET B CA 1
ATOM 3447 C C . MET B 1 140 ? 2.021 -14.039 0.021 1 98.88 140 MET B C 1
ATOM 3449 O O . MET B 1 140 ? 0.857 -14.43 -0.074 1 98.88 140 MET B O 1
ATOM 3453 N N . ALA B 1 141 ? 2.285 -12.875 0.506 1 98.88 141 ALA B N 1
ATOM 3454 C CA . ALA B 1 141 ? 1.254 -12.008 1.065 1 98.88 141 ALA B CA 1
ATOM 3455 C C . ALA B 1 141 ? 0.826 -10.945 0.057 1 98.88 141 ALA B C 1
ATOM 3457 O O . ALA B 1 141 ? 1.631 -10.102 -0.348 1 98.88 141 ALA B O 1
ATOM 3458 N N . VAL B 1 142 ? -0.431 -10.977 -0.314 1 98.81 142 VAL B N 1
ATOM 3459 C CA . VAL B 1 142 ? -0.908 -10.094 -1.377 1 98.81 142 VAL B CA 1
ATOM 3460 C C . VAL B 1 142 ? -1.674 -8.922 -0.772 1 98.81 142 VAL B C 1
ATOM 3462 O O . VAL B 1 142 ? -2.668 -9.117 -0.069 1 98.81 142 VAL B O 1
ATOM 3465 N N . GLY B 1 143 ? -1.189 -7.73 -1.011 1 98.69 143 GLY B N 1
ATOM 3466 C CA . GLY B 1 143 ? -1.889 -6.523 -0.607 1 98.69 143 GLY B CA 1
ATOM 3467 C C . GLY B 1 143 ? -3.029 -6.152 -1.536 1 98.69 143 GLY B C 1
ATOM 3468 O O . GLY B 1 143 ? -3.199 -6.766 -2.592 1 98.69 143 GLY B O 1
ATOM 3469 N N . GLN B 1 144 ? -3.744 -5.152 -1.189 1 98.12 144 GLN B N 1
ATOM 3470 C CA . GLN B 1 144 ? -4.965 -4.77 -1.89 1 98.12 144 GLN B CA 1
ATOM 3471 C C . GLN B 1 144 ? -4.664 -4.301 -3.309 1 98.12 144 GLN B C 1
ATOM 3473 O O . GLN B 1 144 ? -5.543 -4.297 -4.172 1 98.12 144 GLN B O 1
ATOM 3478 N N . GLU B 1 145 ? -3.385 -3.91 -3.576 1 98.69 145 GLU B N 1
ATOM 3479 C CA . GLU B 1 145 ? -2.994 -3.355 -4.867 1 98.69 145 GLU B CA 1
ATOM 3480 C C . GLU B 1 145 ? -2.871 -4.449 -5.922 1 98.69 145 GLU B C 1
ATOM 3482 O O . GLU B 1 145 ? -2.701 -4.16 -7.109 1 98.69 145 GLU B O 1
ATOM 3487 N N . GLY B 1 146 ? -2.939 -5.68 -5.523 1 98.62 146 GLY B N 1
ATOM 3488 C CA . GLY B 1 146 ? -2.682 -6.805 -6.406 1 98.62 146 GLY B CA 1
ATOM 3489 C C . GLY B 1 146 ? -3.787 -7.039 -7.418 1 98.62 146 GLY B C 1
ATOM 3490 O O . GLY B 1 146 ? -4.902 -6.543 -7.25 1 98.62 146 GLY B O 1
ATOM 3491 N N . GLY B 1 147 ? -3.455 -7.719 -8.445 1 98.44 147 GLY B N 1
ATOM 3492 C CA . GLY B 1 147 ? -4.414 -8.164 -9.445 1 98.44 147 GLY B CA 1
ATOM 3493 C C . GLY B 1 147 ? -5.008 -9.523 -9.141 1 98.44 147 GLY B C 1
ATOM 3494 O O . GLY B 1 147 ? -4.336 -10.391 -8.57 1 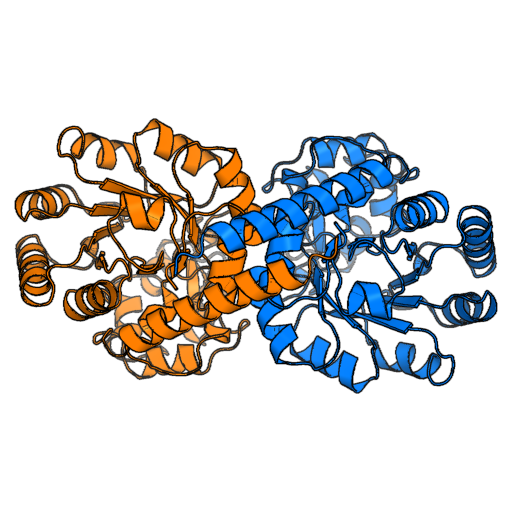98.44 147 GLY B O 1
ATOM 3495 N N . GLY B 1 148 ? -6.234 -9.719 -9.617 1 97.5 148 GLY B N 1
ATOM 3496 C CA . GLY B 1 148 ? -6.902 -10.961 -9.258 1 97.5 148 GLY B CA 1
ATOM 3497 C C . GLY B 1 148 ? -7.492 -10.93 -7.863 1 97.5 148 GLY B C 1
ATOM 3498 O O . GLY B 1 148 ? -7.809 -9.859 -7.336 1 97.5 148 GLY B O 1
ATOM 3499 N N . HIS B 1 149 ? -7.742 -12.039 -7.301 1 96.25 149 HIS B N 1
ATOM 3500 C CA . HIS B 1 149 ? -8.375 -12.125 -5.988 1 96.25 149 HIS B CA 1
ATOM 3501 C C . HIS B 1 149 ? -7.473 -11.531 -4.906 1 96.25 149 HIS B C 1
ATOM 3503 O O . HIS B 1 149 ? -6.273 -11.82 -4.867 1 96.25 149 HIS B O 1
ATOM 3509 N N . ILE B 1 150 ? -8.023 -10.695 -4.055 1 97.19 150 ILE B N 1
ATOM 3510 C CA . ILE B 1 150 ? -7.324 -10.023 -2.965 1 97.19 150 ILE B CA 1
ATOM 3511 C C . ILE B 1 150 ? -8.086 -10.234 -1.658 1 97.19 150 ILE B C 1
ATOM 3513 O O . ILE B 1 150 ? -9.133 -10.875 -1.641 1 97.19 150 ILE B O 1
ATOM 3517 N N . GLY B 1 151 ? -7.473 -9.742 -0.617 1 96.38 151 GLY B N 1
ATOM 3518 C CA . GLY B 1 151 ? -8.102 -9.906 0.685 1 96.38 151 GLY B CA 1
ATOM 3519 C C . GLY B 1 151 ? -9.328 -9.039 0.871 1 96.38 151 GLY B C 1
ATOM 3520 O O . GLY B 1 151 ? -9.453 -7.988 0.24 1 96.38 151 GLY B O 1
ATOM 3521 N N . ARG B 1 152 ? -10.188 -9.43 1.804 1 95.19 152 ARG B N 1
ATOM 3522 C CA . ARG B 1 152 ? -11.453 -8.75 2.055 1 95.19 152 ARG B CA 1
ATOM 3523 C C . ARG B 1 152 ? -11.234 -7.434 2.793 1 95.19 152 ARG B C 1
ATOM 3525 O O . ARG B 1 152 ? -12.047 -6.516 2.693 1 95.19 152 ARG B O 1
ATOM 3532 N N . ASP B 1 153 ? -10.102 -7.324 3.469 1 95.31 153 ASP B N 1
ATOM 3533 C CA . ASP B 1 153 ? -9.938 -6.215 4.398 1 95.31 153 ASP B CA 1
ATOM 3534 C C . ASP B 1 153 ? -9.172 -5.062 3.754 1 95.31 153 ASP B C 1
ATOM 3536 O O . ASP B 1 153 ? -8.852 -4.074 4.414 1 95.31 153 ASP B O 1
ATOM 3540 N N . ASP B 1 154 ? -8.797 -5.133 2.537 1 96.38 154 ASP B N 1
ATOM 3541 C CA . ASP B 1 154 ? -8.156 -4.078 1.755 1 96.38 154 ASP B CA 1
ATOM 3542 C C . ASP B 1 154 ? -6.898 -3.564 2.451 1 96.38 154 ASP B C 1
ATOM 3544 O O . ASP B 1 154 ? -6.703 -2.354 2.576 1 96.38 154 ASP B O 1
ATOM 3548 N N . ILE B 1 155 ? -6.094 -4.461 2.984 1 98.62 155 ILE B N 1
ATOM 3549 C CA . ILE B 1 155 ? -4.848 -4.047 3.621 1 98.62 155 ILE B CA 1
ATOM 3550 C C . ILE B 1 155 ? -3.789 -3.781 2.557 1 98.62 155 ILE B C 1
ATOM 3552 O O . ILE B 1 155 ? -3.547 -4.621 1.688 1 98.62 155 ILE B O 1
ATOM 3556 N N . GLY B 1 156 ? -3.172 -2.611 2.59 1 98.75 156 GLY B N 1
ATOM 3557 C CA . GLY B 1 156 ? -2.141 -2.277 1.621 1 98.75 156 GLY B CA 1
ATOM 3558 C C . GLY B 1 156 ? -0.849 -3.043 1.837 1 98.75 156 GLY B C 1
ATOM 3559 O O . GLY B 1 156 ? -0.551 -3.465 2.955 1 98.75 156 GLY B O 1
ATOM 3560 N N . THR B 1 157 ? -0.104 -3.15 0.835 1 98.88 157 THR B N 1
ATOM 3561 C CA . THR B 1 157 ? 1.117 -3.947 0.826 1 98.88 157 THR B CA 1
ATOM 3562 C C . THR B 1 157 ? 2.121 -3.41 1.845 1 98.88 157 THR B C 1
ATOM 3564 O O . THR B 1 157 ? 2.752 -4.184 2.566 1 98.88 157 THR B O 1
ATOM 3567 N N . VAL B 1 158 ? 2.219 -2.09 2.021 1 98.81 158 VAL B N 1
ATOM 3568 C CA . VAL B 1 158 ? 3.234 -1.482 2.875 1 98.81 158 VAL B CA 1
ATOM 3569 C C . VAL B 1 158 ? 2.951 -1.817 4.336 1 98.81 158 VAL B C 1
ATOM 3571 O O . VAL B 1 158 ? 3.867 -1.857 5.16 1 98.81 158 VAL B O 1
ATOM 3574 N N . VAL B 1 159 ? 1.681 -2.078 4.645 1 98.94 159 VAL B N 1
ATOM 3575 C CA . VAL B 1 159 ? 1.273 -2.402 6.008 1 98.94 159 VAL B CA 1
ATOM 3576 C C . VAL B 1 159 ? 1.27 -3.918 6.199 1 98.94 159 VAL B C 1
ATOM 3578 O O . VAL B 1 159 ? 1.739 -4.422 7.223 1 98.94 159 VAL B O 1
ATOM 3581 N N . LEU B 1 160 ? 0.808 -4.676 5.242 1 98.94 160 LEU B N 1
ATOM 3582 C CA . LEU B 1 160 ? 0.599 -6.117 5.34 1 98.94 160 LEU B CA 1
ATOM 3583 C C . LEU B 1 160 ? 1.928 -6.852 5.488 1 98.94 160 LEU B C 1
ATOM 3585 O O . LEU B 1 160 ? 2.059 -7.746 6.328 1 98.94 160 LEU B O 1
ATOM 3589 N N . ILE B 1 161 ? 2.951 -6.496 4.723 1 98.94 161 ILE B N 1
ATOM 3590 C CA . ILE B 1 161 ? 4.18 -7.273 4.598 1 98.94 161 ILE B CA 1
ATOM 3591 C C . ILE B 1 161 ? 4.914 -7.293 5.938 1 98.94 161 ILE B C 1
ATOM 3593 O O . ILE B 1 161 ? 5.223 -8.367 6.469 1 98.94 161 ILE B O 1
ATOM 3597 N N . PRO B 1 162 ? 5.18 -6.098 6.52 1 98.88 162 PRO B N 1
ATOM 3598 C CA . PRO B 1 162 ? 5.902 -6.191 7.789 1 98.88 162 PRO B CA 1
ATOM 3599 C C . PRO B 1 162 ? 5.094 -6.898 8.875 1 98.88 162 PRO B C 1
ATOM 3601 O O . PRO B 1 162 ? 5.668 -7.562 9.742 1 98.88 162 PRO B O 1
ATOM 3604 N N . ARG B 1 163 ? 3.746 -6.797 8.859 1 98.81 163 ARG B N 1
ATOM 3605 C CA . ARG B 1 163 ? 2.922 -7.484 9.852 1 98.81 163 ARG B CA 1
ATOM 3606 C C . ARG B 1 163 ? 3.029 -9 9.703 1 98.81 163 ARG B C 1
ATOM 3608 O O . ARG B 1 163 ? 3.154 -9.719 10.695 1 98.81 163 ARG B O 1
ATOM 3615 N N . VAL B 1 164 ? 2.986 -9.477 8.477 1 98.94 164 VAL B N 1
ATOM 3616 C CA . VAL B 1 164 ? 3.096 -10.906 8.219 1 98.94 164 VAL B CA 1
ATOM 3617 C C . VAL B 1 164 ? 4.5 -11.391 8.578 1 98.94 164 VAL B C 1
ATOM 3619 O O . VAL B 1 164 ? 4.656 -12.445 9.203 1 98.94 164 VAL B O 1
ATOM 3622 N N . VAL B 1 165 ? 5.566 -10.648 8.203 1 98.94 165 VAL B N 1
ATOM 3623 C CA . VAL B 1 165 ? 6.949 -11.008 8.492 1 98.94 165 VAL B CA 1
ATOM 3624 C C . VAL B 1 165 ? 7.129 -11.203 10 1 98.94 165 VAL B C 1
ATOM 3626 O O . VAL B 1 165 ? 7.801 -12.141 10.438 1 98.94 165 VAL B O 1
ATOM 3629 N N . GLU B 1 166 ? 6.512 -10.328 10.781 1 98.62 166 GLU B N 1
ATOM 3630 C CA . GLU B 1 166 ? 6.637 -10.391 12.234 1 98.62 166 GLU B CA 1
ATOM 3631 C C . GLU B 1 166 ? 5.855 -11.57 12.805 1 98.62 166 GLU B C 1
ATOM 3633 O O . GLU B 1 166 ? 6.176 -12.07 13.891 1 98.62 166 GLU B O 1
ATOM 3638 N N . ALA B 1 167 ? 4.902 -12.055 12.07 1 98.75 167 ALA B N 1
ATOM 3639 C CA . ALA B 1 167 ? 3.926 -12.984 12.625 1 98.75 167 ALA B CA 1
ATOM 3640 C C . ALA B 1 167 ? 4.316 -14.43 12.328 1 98.75 167 ALA B C 1
ATOM 3642 O O . ALA B 1 167 ? 3.773 -15.359 12.93 1 98.75 167 ALA B O 1
ATOM 3643 N N . VAL B 1 168 ? 5.258 -14.664 11.414 1 98.88 168 VAL B N 1
ATOM 3644 C CA . VAL B 1 168 ? 5.629 -16.031 11.039 1 98.88 168 VAL B CA 1
ATOM 3645 C C . VAL B 1 168 ? 7.148 -16.156 11.008 1 98.88 168 VAL B C 1
ATOM 3647 O O . VAL B 1 168 ? 7.867 -15.156 10.977 1 98.88 168 VAL B O 1
ATOM 3650 N N . SER B 1 169 ? 7.664 -17.391 10.961 1 98.81 169 SER B N 1
ATOM 3651 C CA . SER B 1 169 ? 9.094 -17.656 10.93 1 98.81 169 SER B CA 1
ATOM 3652 C C . SER B 1 169 ? 9.562 -18.016 9.523 1 98.81 169 SER B C 1
ATOM 3654 O O . SER B 1 169 ? 10.75 -17.922 9.211 1 98.81 169 SER B O 1
ATOM 3656 N N . ILE B 1 170 ? 8.641 -18.484 8.703 1 98.88 170 ILE B N 1
ATOM 3657 C CA . ILE B 1 170 ? 8.992 -18.875 7.344 1 98.88 170 ILE B CA 1
ATOM 3658 C C . ILE B 1 170 ? 9.156 -17.625 6.473 1 98.88 170 ILE B C 1
ATOM 3660 O O . ILE B 1 170 ? 8.609 -16.562 6.789 1 98.88 170 ILE B O 1
ATOM 3664 N N . PRO B 1 171 ? 9.945 -17.734 5.359 1 98.94 171 PRO B N 1
ATOM 3665 C CA . PRO B 1 171 ? 10.156 -16.547 4.508 1 98.94 171 PRO B CA 1
ATOM 3666 C C . PRO B 1 171 ? 8.867 -16.031 3.883 1 98.94 171 PRO B C 1
ATOM 3668 O O . PRO B 1 171 ? 8.008 -16.812 3.486 1 98.94 171 PRO B O 1
ATOM 3671 N N . VAL B 1 172 ? 8.773 -14.719 3.842 1 99 172 VAL B N 1
ATOM 3672 C CA . VAL B 1 172 ? 7.617 -14.023 3.287 1 99 172 VAL B CA 1
ATOM 3673 C C . VAL B 1 172 ? 7.984 -13.414 1.934 1 99 172 VAL B C 1
ATOM 3675 O O . VAL B 1 172 ? 9.055 -12.82 1.78 1 99 172 VAL B O 1
ATOM 3678 N N . ILE B 1 173 ? 7.156 -13.625 0.958 1 98.94 173 ILE B N 1
ATOM 3679 C CA . ILE B 1 173 ? 7.234 -13.023 -0.369 1 98.94 173 ILE B CA 1
ATOM 3680 C C . ILE B 1 173 ? 6.145 -11.969 -0.522 1 98.94 173 ILE B C 1
ATOM 3682 O O . ILE B 1 173 ? 4.969 -12.242 -0.269 1 98.94 173 ILE B O 1
ATOM 3686 N N . ALA B 1 174 ? 6.551 -10.75 -0.877 1 98.94 174 ALA B N 1
ATOM 3687 C CA . ALA B 1 174 ? 5.594 -9.656 -1.018 1 98.94 174 ALA B CA 1
ATOM 3688 C C . ALA B 1 174 ? 4.895 -9.711 -2.373 1 98.94 174 ALA B C 1
ATOM 3690 O O . ALA B 1 174 ? 5.543 -9.898 -3.406 1 98.94 174 ALA B O 1
ATOM 3691 N N . SER B 1 175 ? 3.6 -9.57 -2.311 1 98.75 175 SER B N 1
ATOM 3692 C CA . SER B 1 175 ? 2.77 -9.508 -3.508 1 98.75 175 SER B CA 1
ATOM 3693 C C . SER B 1 175 ? 1.748 -8.383 -3.42 1 98.75 175 SER B C 1
ATOM 3695 O O . SER B 1 175 ? 1.233 -8.086 -2.34 1 98.75 175 SER B O 1
ATOM 3697 N N . GLY B 1 176 ? 1.481 -7.727 -4.602 1 98.56 176 GLY B N 1
ATOM 3698 C CA . GLY B 1 176 ? 0.499 -6.656 -4.676 1 98.56 176 GLY B CA 1
ATOM 3699 C C . GLY B 1 176 ? 1.102 -5.316 -5.059 1 98.56 176 GLY B C 1
ATOM 3700 O O . GLY B 1 176 ? 1.687 -4.629 -4.219 1 98.56 176 GLY B O 1
ATOM 3701 N N . GLY B 1 177 ? 0.926 -4.949 -6.293 1 98.69 177 GLY B N 1
ATOM 3702 C CA . GLY B 1 177 ? 1.3 -3.621 -6.754 1 98.69 177 GLY B CA 1
ATOM 3703 C C . GLY B 1 177 ? 2.768 -3.508 -7.121 1 98.69 177 GLY B C 1
ATOM 3704 O O . GLY B 1 177 ? 3.256 -2.416 -7.418 1 98.69 177 GLY B O 1
ATOM 3705 N N . ILE B 1 178 ? 3.512 -4.582 -7.102 1 98.88 178 ILE B N 1
ATOM 3706 C CA . ILE B 1 178 ? 4.949 -4.562 -7.344 1 98.88 178 ILE B CA 1
ATOM 3707 C C . ILE B 1 178 ? 5.238 -5.008 -8.773 1 98.88 178 ILE B C 1
ATOM 3709 O O . ILE B 1 178 ? 4.832 -6.098 -9.188 1 98.88 178 ILE B O 1
ATOM 3713 N N . VAL B 1 179 ? 5.969 -4.117 -9.547 1 98.88 179 VAL B N 1
ATOM 3714 C CA . VAL B 1 179 ? 6.145 -4.457 -10.953 1 98.88 179 VAL B CA 1
ATOM 3715 C C . VAL B 1 179 ? 7.562 -4.109 -11.391 1 98.88 179 VAL B C 1
ATOM 3717 O O . VAL B 1 179 ? 7.898 -4.234 -12.57 1 98.88 179 VAL B O 1
ATOM 3720 N N . ASP B 1 180 ? 8.469 -3.641 -10.461 1 98.81 180 ASP B N 1
ATOM 3721 C CA . ASP B 1 180 ? 9.789 -3.186 -10.867 1 98.81 180 ASP B CA 1
ATOM 3722 C C . ASP B 1 180 ? 10.797 -3.328 -9.719 1 98.81 180 ASP B C 1
ATOM 3724 O O . ASP B 1 180 ? 10.492 -3.941 -8.695 1 98.81 180 ASP B O 1
ATOM 3728 N N . GLY B 1 181 ? 12 -2.848 -9.977 1 98.81 181 GLY B N 1
ATOM 3729 C CA . GLY B 1 181 ? 13.078 -2.982 -9.016 1 98.81 181 GLY B CA 1
ATOM 3730 C C . GLY B 1 181 ? 12.875 -2.137 -7.77 1 98.81 181 GLY B C 1
ATOM 3731 O O . GLY B 1 181 ? 13.344 -2.492 -6.688 1 98.81 181 GLY B O 1
ATOM 3732 N N . LYS B 1 182 ? 12.227 -0.964 -7.902 1 98.88 182 LYS B N 1
ATOM 3733 C CA . LYS B 1 182 ? 11.883 -0.156 -6.734 1 98.88 182 LYS B CA 1
ATOM 3734 C C . LYS B 1 182 ? 11.023 -0.945 -5.75 1 98.88 182 LYS B C 1
ATOM 3736 O O . LYS B 1 182 ? 11.273 -0.918 -4.543 1 98.88 182 LYS B O 1
ATOM 3741 N N . GLY B 1 183 ? 10.039 -1.653 -6.367 1 98.88 183 GLY B N 1
ATOM 3742 C CA . GLY B 1 183 ? 9.18 -2.488 -5.547 1 98.88 183 GLY B CA 1
ATOM 3743 C C . GLY B 1 183 ? 9.922 -3.617 -4.855 1 98.88 183 GLY B C 1
ATOM 3744 O O . GLY B 1 183 ? 9.641 -3.932 -3.697 1 98.88 183 GLY B O 1
ATOM 3745 N N . LEU B 1 184 ? 10.805 -4.27 -5.566 1 98.94 184 LEU B N 1
ATOM 3746 C CA . LEU B 1 184 ? 11.602 -5.332 -4.953 1 98.94 184 LEU B CA 1
ATOM 3747 C C . LEU B 1 184 ? 12.422 -4.793 -3.789 1 98.94 184 LEU B C 1
ATOM 3749 O O . LEU B 1 184 ? 12.406 -5.359 -2.695 1 98.94 184 LEU B O 1
ATOM 3753 N N . ALA B 1 185 ? 13.148 -3.65 -3.988 1 98.94 185 ALA B N 1
ATOM 3754 C CA . ALA B 1 185 ? 13.953 -3.061 -2.924 1 98.94 185 ALA B CA 1
ATOM 3755 C C . ALA B 1 185 ? 13.094 -2.684 -1.724 1 98.94 185 ALA B C 1
ATOM 3757 O O . ALA B 1 185 ? 13.469 -2.928 -0.576 1 98.94 185 ALA B O 1
ATOM 3758 N N . ALA B 1 186 ? 11.953 -2.121 -1.976 1 98.94 186 ALA B N 1
ATOM 3759 C CA . ALA B 1 186 ? 11.039 -1.737 -0.904 1 98.94 186 ALA B CA 1
ATOM 3760 C C . ALA B 1 186 ? 10.539 -2.961 -0.139 1 98.94 186 ALA B C 1
ATOM 3762 O O . ALA B 1 186 ? 10.461 -2.941 1.092 1 98.94 186 ALA B O 1
ATOM 3763 N N . ALA B 1 187 ? 10.188 -4.023 -0.886 1 98.94 187 ALA B N 1
ATOM 3764 C CA . ALA B 1 187 ? 9.719 -5.254 -0.253 1 98.94 187 ALA B CA 1
ATOM 3765 C C . ALA B 1 187 ? 10.789 -5.832 0.671 1 98.94 187 ALA B C 1
ATOM 3767 O O . ALA B 1 187 ? 10.484 -6.258 1.788 1 98.94 187 ALA B O 1
ATOM 3768 N N . LEU B 1 188 ? 11.984 -5.848 0.205 1 98.94 188 LEU B N 1
ATOM 3769 C CA . LEU B 1 188 ? 13.078 -6.34 1.028 1 98.94 188 LEU B CA 1
ATOM 3770 C C . LEU B 1 188 ? 13.258 -5.469 2.268 1 98.94 188 LEU B C 1
ATOM 3772 O O . LEU B 1 188 ? 13.539 -5.984 3.355 1 98.94 188 LEU B O 1
ATOM 3776 N N . ALA B 1 189 ? 13.102 -4.168 2.115 1 98.94 189 ALA B N 1
ATOM 3777 C CA . ALA B 1 189 ? 13.203 -3.252 3.246 1 98.94 189 ALA B CA 1
ATOM 3778 C C . ALA B 1 189 ? 12.117 -3.533 4.285 1 98.94 189 ALA B C 1
ATOM 3780 O O . ALA B 1 189 ? 12.344 -3.363 5.484 1 98.94 189 ALA B O 1
ATOM 3781 N N . LEU B 1 190 ? 11.016 -3.998 3.859 1 98.94 190 LEU B N 1
ATOM 3782 C CA . LEU B 1 190 ? 9.891 -4.277 4.746 1 98.94 190 LEU B CA 1
ATOM 3783 C C . LEU B 1 190 ? 10.062 -5.629 5.43 1 98.94 190 LEU B C 1
ATOM 3785 O O . LEU B 1 190 ? 9.25 -6.004 6.281 1 98.94 190 LEU B O 1
ATOM 3789 N N . GLY B 1 191 ? 11.016 -6.406 5.027 1 98.88 191 GLY B N 1
ATOM 3790 C CA . GLY B 1 191 ? 11.336 -7.66 5.691 1 98.88 191 GLY B CA 1
ATOM 3791 C C . GLY B 1 191 ? 11.062 -8.883 4.832 1 98.88 191 GLY B C 1
ATOM 3792 O O . GLY B 1 191 ? 11.406 -10 5.203 1 98.88 191 GLY B O 1
ATOM 3793 N N . ALA B 1 192 ? 10.422 -8.664 3.664 1 98.94 192 ALA B N 1
ATOM 3794 C CA . ALA B 1 192 ? 10.195 -9.781 2.75 1 98.94 192 ALA B CA 1
ATOM 3795 C C . ALA B 1 192 ? 11.508 -10.312 2.189 1 98.94 192 ALA B C 1
ATOM 3797 O O . ALA B 1 192 ? 12.539 -9.641 2.266 1 98.94 192 ALA B O 1
ATOM 3798 N N . GLU B 1 193 ? 11.438 -11.516 1.646 1 98.88 193 GLU B N 1
ATOM 3799 C CA . GLU B 1 193 ? 12.625 -12.172 1.099 1 98.88 193 GLU B CA 1
ATOM 3800 C C . GLU B 1 193 ? 12.523 -12.312 -0.417 1 98.88 193 GLU B C 1
ATOM 3802 O O . GLU B 1 193 ? 13.328 -13.023 -1.032 1 98.88 193 GLU B O 1
ATOM 3807 N N . GLY B 1 194 ? 11.578 -11.734 -1.027 1 98.88 194 GLY B N 1
ATOM 3808 C CA . GLY B 1 194 ? 11.305 -11.711 -2.455 1 98.88 194 GLY B CA 1
ATOM 3809 C C . GLY B 1 194 ? 9.961 -11.102 -2.799 1 98.88 194 GLY B C 1
ATOM 3810 O O . GLY B 1 194 ? 9.266 -10.586 -1.922 1 98.88 194 GLY B O 1
ATOM 3811 N N . ILE B 1 195 ? 9.641 -11.109 -4.129 1 99 195 ILE B N 1
ATOM 3812 C CA . ILE B 1 195 ? 8.367 -10.547 -4.57 1 99 195 ILE B CA 1
ATOM 3813 C C . ILE B 1 195 ? 7.691 -11.508 -5.543 1 99 195 ILE B C 1
ATOM 3815 O O . ILE B 1 195 ? 8.352 -12.328 -6.176 1 99 195 ILE B O 1
ATOM 3819 N N . GLU B 1 196 ? 6.387 -11.469 -5.559 1 98.94 196 GLU B N 1
ATOM 3820 C CA . GLU B 1 196 ? 5.555 -12.102 -6.578 1 98.94 196 GLU B CA 1
ATOM 3821 C C . GLU B 1 196 ? 4.887 -11.055 -7.469 1 98.94 196 GLU B C 1
ATOM 3823 O O . GLU B 1 196 ? 4.352 -10.062 -6.977 1 98.94 196 GLU B O 1
ATOM 3828 N N . MET B 1 197 ? 5.008 -11.227 -8.758 1 98.81 197 MET B N 1
ATOM 3829 C CA . MET B 1 197 ? 4.375 -10.328 -9.719 1 98.81 197 MET B CA 1
ATOM 3830 C C . MET B 1 197 ? 3.449 -11.102 -10.656 1 98.81 197 MET B C 1
ATOM 3832 O O . MET B 1 197 ? 3.818 -12.156 -11.172 1 98.81 197 MET B O 1
ATOM 3836 N N . GLY B 1 198 ? 2.275 -10.641 -10.805 1 98.69 198 GLY B N 1
ATOM 3837 C CA . GLY B 1 198 ? 1.336 -11.188 -11.766 1 98.69 198 GLY B CA 1
ATOM 3838 C C . GLY B 1 198 ? 1.137 -10.289 -12.977 1 98.69 198 GLY B C 1
ATOM 3839 O O . GLY B 1 198 ? 1.64 -10.586 -14.062 1 98.69 198 GLY B O 1
ATOM 3840 N N . THR B 1 199 ? 0.676 -9.078 -12.781 1 98.88 199 THR B N 1
ATOM 3841 C CA . THR B 1 199 ? 0.335 -8.133 -13.836 1 98.88 199 THR B CA 1
ATOM 3842 C C . THR B 1 199 ? 1.548 -7.836 -14.719 1 98.88 199 THR B C 1
ATOM 3844 O O . THR B 1 199 ? 1.431 -7.758 -15.938 1 98.88 199 THR B O 1
ATOM 3847 N N . ARG B 1 200 ? 2.715 -7.684 -14.188 1 98.88 200 ARG B N 1
ATOM 3848 C CA . ARG B 1 200 ? 3.941 -7.398 -14.922 1 98.88 200 ARG B CA 1
ATOM 3849 C C . ARG B 1 200 ? 4.211 -8.469 -15.977 1 98.88 200 ARG B C 1
ATOM 3851 O O . ARG B 1 200 ? 4.652 -8.164 -17.078 1 98.88 200 ARG B O 1
ATOM 3858 N N . PHE B 1 201 ? 3.891 -9.742 -15.633 1 98.88 201 PHE B N 1
ATOM 3859 C CA . PHE B 1 201 ? 4.25 -10.836 -16.516 1 98.88 201 PHE B CA 1
ATOM 3860 C C . PHE B 1 201 ? 3.16 -11.078 -17.562 1 98.88 201 PHE B C 1
ATOM 3862 O O . PHE B 1 201 ? 3.371 -11.805 -18.531 1 98.88 201 PHE B O 1
ATOM 3869 N N . ILE B 1 202 ? 1.931 -10.5 -17.359 1 98.81 202 ILE B N 1
ATOM 3870 C CA . ILE B 1 202 ? 0.951 -10.5 -18.438 1 98.81 202 ILE B CA 1
ATOM 3871 C C . ILE B 1 202 ? 1.504 -9.734 -19.625 1 98.81 202 ILE B C 1
ATOM 3873 O O . ILE B 1 202 ? 1.281 -10.117 -20.781 1 98.81 202 ILE B O 1
ATOM 3877 N N . ALA B 1 203 ? 2.279 -8.703 -19.328 1 98.5 203 ALA B N 1
ATOM 3878 C CA . ALA B 1 203 ? 2.883 -7.883 -20.375 1 98.5 203 ALA B CA 1
ATOM 3879 C C . ALA B 1 203 ? 4.227 -8.461 -20.828 1 98.5 203 ALA B C 1
ATOM 3881 O O . ALA B 1 203 ? 5.031 -7.762 -21.438 1 98.5 203 ALA B O 1
ATOM 3882 N N . ALA B 1 204 ? 4.602 -9.648 -20.469 1 98.81 204 ALA B N 1
ATOM 3883 C CA . ALA B 1 204 ? 5.77 -10.336 -21.016 1 98.81 204 ALA B CA 1
ATOM 3884 C C . ALA B 1 204 ? 5.488 -10.867 -22.422 1 98.81 204 ALA B C 1
ATOM 3886 O O . ALA B 1 204 ? 4.387 -11.336 -22.703 1 98.81 204 ALA B O 1
ATOM 3887 N N . ALA B 1 205 ? 6.477 -10.844 -23.266 1 98.69 205 ALA B N 1
ATOM 3888 C CA . ALA B 1 205 ? 6.34 -11.32 -24.641 1 98.69 205 ALA B CA 1
ATOM 3889 C C . ALA B 1 205 ? 5.941 -12.789 -24.672 1 98.69 205 ALA B C 1
ATOM 3891 O O . ALA B 1 205 ? 5.199 -13.219 -25.562 1 98.69 205 ALA B O 1
ATOM 3892 N N . GLU B 1 206 ? 6.34 -13.562 -23.703 1 98.81 206 GLU B N 1
ATOM 3893 C CA . GLU B 1 206 ? 6.156 -15.008 -23.672 1 98.81 206 GLU B CA 1
ATOM 3894 C C . GLU B 1 206 ? 4.785 -15.383 -23.125 1 98.81 206 GLU B C 1
ATOM 3896 O O . GLU B 1 206 ? 4.41 -16.562 -23.109 1 98.81 206 GLU B O 1
ATOM 3901 N N . CYS B 1 207 ? 4.055 -14.359 -22.578 1 98.69 207 CYS B N 1
ATOM 3902 C CA . CYS B 1 207 ? 2.664 -14.609 -22.219 1 98.69 207 CYS B CA 1
ATOM 3903 C C . CYS B 1 207 ? 1.777 -14.656 -23.453 1 98.69 207 CYS B C 1
ATOM 3905 O O . CYS B 1 207 ? 0.949 -13.766 -23.672 1 98.69 207 CYS B O 1
ATOM 3907 N N . GLU B 1 208 ? 1.844 -15.656 -24.141 1 97.38 208 GLU B N 1
ATOM 3908 C CA . GLU B 1 208 ? 1.381 -15.727 -25.516 1 97.38 208 GLU B CA 1
ATOM 3909 C C . GLU B 1 208 ? -0.141 -15.82 -25.578 1 97.38 208 GLU B C 1
ATOM 3911 O O . GLU B 1 208 ? -0.747 -15.43 -26.594 1 97.38 208 GLU B O 1
ATOM 3916 N N . HIS B 1 209 ? -0.799 -16.25 -24.578 1 97.56 209 HIS B N 1
ATOM 3917 C CA . HIS B 1 209 ? -2.24 -16.453 -24.609 1 97.56 209 HIS B CA 1
ATOM 3918 C C . HIS B 1 209 ? -2.998 -15.172 -24.312 1 97.56 209 HIS B C 1
ATOM 3920 O O . HIS B 1 209 ? -4.199 -15.078 -24.578 1 97.56 209 HIS B O 1
ATOM 3926 N N . ALA B 1 210 ? -2.281 -14.211 -23.672 1 98.62 210 ALA B N 1
ATOM 3927 C CA . ALA B 1 210 ? -2.926 -12.922 -23.453 1 98.62 210 ALA B CA 1
ATOM 3928 C C . ALA B 1 210 ? -3.119 -12.164 -24.766 1 98.62 210 ALA B C 1
ATOM 3930 O O . ALA B 1 210 ? -2.152 -11.891 -25.469 1 98.62 210 ALA B O 1
ATOM 3931 N N . HIS B 1 211 ? -4.312 -11.883 -25.109 1 98.69 211 HIS B N 1
ATOM 3932 C CA . HIS B 1 211 ? -4.621 -11.156 -26.328 1 98.69 211 HIS B CA 1
ATOM 3933 C C . HIS B 1 211 ? -3.906 -9.805 -26.359 1 98.69 211 HIS B C 1
ATOM 3935 O O . HIS B 1 211 ? -3.787 -9.141 -25.328 1 98.69 211 HIS B O 1
ATOM 3941 N N . PRO B 1 212 ? -3.508 -9.312 -27.547 1 98.25 212 PRO B N 1
ATOM 3942 C CA . PRO B 1 212 ? -2.818 -8.031 -27.656 1 98.25 212 PRO B CA 1
ATOM 3943 C C . PRO B 1 212 ? -3.635 -6.871 -27.078 1 98.25 212 PRO B C 1
ATOM 3945 O O . PRO B 1 212 ? -3.072 -5.949 -26.484 1 98.25 212 PRO B O 1
ATOM 3948 N N . ALA B 1 213 ? -4.906 -6.941 -27.203 1 98.25 213 ALA B N 1
ATOM 3949 C CA . ALA B 1 213 ? -5.766 -5.883 -26.672 1 98.25 213 ALA B CA 1
ATOM 3950 C C . ALA B 1 213 ? -5.688 -5.828 -25.156 1 98.25 213 ALA B C 1
ATOM 3952 O O . ALA B 1 213 ? -5.73 -4.746 -24.562 1 98.25 213 ALA B O 1
ATOM 3953 N N . TYR B 1 214 ? -5.668 -6.969 -24.562 1 98.5 214 TYR B N 1
ATOM 3954 C CA . TYR B 1 214 ? -5.527 -7.059 -23.125 1 98.5 214 TYR B CA 1
ATOM 3955 C C . TYR B 1 214 ? -4.172 -6.535 -22.672 1 98.5 214 TYR B C 1
ATOM 3957 O O . TYR B 1 214 ? -4.09 -5.723 -21.75 1 98.5 214 TYR B O 1
ATOM 3965 N N . LYS B 1 215 ? -3.072 -6.93 -23.312 1 98.69 215 LYS B N 1
ATOM 3966 C CA . LYS B 1 215 ? -1.74 -6.414 -23.016 1 98.69 215 LYS B CA 1
ATOM 3967 C C . LYS B 1 215 ? -1.688 -4.898 -23.188 1 98.69 215 LYS B C 1
ATOM 3969 O O . LYS B 1 215 ? -1.109 -4.191 -22.359 1 98.69 215 LYS B O 1
ATOM 3974 N N . GLN B 1 216 ? -2.307 -4.438 -24.234 1 98.31 216 GLN B N 1
ATOM 3975 C CA . GLN B 1 216 ? -2.301 -3.004 -24.516 1 98.31 216 GLN B CA 1
ATOM 3976 C C . GLN B 1 216 ? -3.045 -2.23 -23.422 1 98.31 216 GLN B C 1
ATOM 3978 O O . GLN B 1 216 ? -2.637 -1.129 -23.047 1 98.31 216 GLN B O 1
ATOM 3983 N N . ALA B 1 217 ? -4.137 -2.795 -22.953 1 98.38 217 ALA B N 1
ATOM 3984 C CA . ALA B 1 217 ? -4.883 -2.154 -21.875 1 98.38 217 ALA B CA 1
ATOM 3985 C C . ALA B 1 217 ? -4.016 -1.98 -20.625 1 98.38 217 ALA B C 1
ATOM 3987 O O . ALA B 1 217 ? -4.102 -0.96 -19.938 1 98.38 217 ALA B O 1
ATOM 3988 N N . ILE B 1 218 ? -3.188 -2.939 -20.328 1 98.56 218 ILE B N 1
ATOM 3989 C CA . ILE B 1 218 ? -2.285 -2.883 -19.188 1 98.56 218 ILE B CA 1
ATOM 3990 C C . ILE B 1 218 ? -1.229 -1.802 -19.406 1 98.56 218 ILE B C 1
ATOM 3992 O O . ILE B 1 218 ? -0.953 -0.998 -18.516 1 98.56 218 ILE B O 1
ATOM 3996 N N . ILE B 1 219 ? -0.71 -1.721 -20.625 1 98.44 219 ILE B N 1
ATOM 3997 C CA . ILE B 1 219 ? 0.342 -0.774 -20.969 1 98.44 219 ILE B CA 1
ATOM 3998 C C . ILE B 1 219 ? -0.207 0.65 -20.922 1 98.44 219 ILE B C 1
ATOM 4000 O O . ILE B 1 219 ? 0.499 1.581 -20.531 1 98.44 219 ILE B O 1
ATOM 4004 N N . ASP B 1 220 ? -1.483 0.801 -21.297 1 98.19 220 ASP B N 1
ATOM 4005 C CA . ASP B 1 220 ? -2.102 2.121 -21.391 1 98.19 220 ASP B CA 1
ATOM 4006 C C . ASP B 1 220 ? -2.633 2.568 -20.031 1 98.19 220 ASP B C 1
ATOM 4008 O O . ASP B 1 220 ? -2.953 3.742 -19.828 1 98.19 220 ASP B O 1
ATOM 4012 N N . ALA B 1 221 ? -2.668 1.703 -19.094 1 98.31 221 ALA B N 1
ATOM 4013 C CA . ALA B 1 221 ? -3.311 1.965 -17.812 1 98.31 221 ALA B CA 1
ATOM 4014 C C . ALA B 1 221 ? -2.441 2.861 -16.938 1 98.31 221 ALA B C 1
ATOM 4016 O O . ALA B 1 221 ? -1.216 2.723 -16.922 1 98.31 221 ALA B O 1
ATOM 4017 N N . SER B 1 222 ? -3.061 3.793 -16.219 1 98.25 222 SER B N 1
ATOM 4018 C CA . SER B 1 222 ? -2.453 4.391 -15.031 1 98.25 222 SER B CA 1
ATOM 4019 C C . SER B 1 222 ? -2.766 3.58 -13.773 1 98.25 222 SER B C 1
ATOM 4021 O O . SER B 1 222 ? -3.494 2.588 -13.836 1 98.25 222 SER B O 1
ATOM 4023 N N . GLU B 1 223 ? -2.219 3.971 -12.656 1 98.25 223 GLU B N 1
ATOM 4024 C CA . GLU B 1 223 ? -2.477 3.311 -11.383 1 98.25 223 GLU B CA 1
ATOM 4025 C C . GLU B 1 223 ? -3.934 3.475 -10.961 1 98.25 223 GLU B C 1
ATOM 4027 O O . GLU B 1 223 ? -4.398 2.795 -10.039 1 98.25 223 GLU B O 1
ATOM 4032 N N . GLN B 1 224 ? -4.711 4.277 -11.703 1 98.19 224 GLN B N 1
ATOM 4033 C CA . GLN B 1 224 ? -6.105 4.539 -11.359 1 98.19 224 GLN B CA 1
ATOM 4034 C C . GLN B 1 224 ? -7.047 3.709 -12.234 1 98.19 224 GLN B C 1
ATOM 4036 O O . GLN B 1 224 ? -8.266 3.77 -12.07 1 98.19 224 GLN B O 1
ATOM 4041 N N . ASP B 1 225 ? -6.512 2.9 -13.117 1 98.5 225 ASP B N 1
ATOM 4042 C CA . ASP B 1 225 ? -7.332 2.289 -14.164 1 98.5 225 ASP B CA 1
ATOM 4043 C C . ASP B 1 225 ? -7.613 0.821 -13.852 1 98.5 225 ASP B C 1
ATOM 4045 O O . ASP B 1 225 ? -7.637 -0.017 -14.75 1 98.5 225 ASP B O 1
ATOM 4049 N N . THR B 1 226 ? -7.734 0.446 -12.586 1 98.69 226 THR B N 1
ATOM 4050 C CA . THR B 1 226 ? -8.227 -0.854 -12.148 1 98.69 226 THR B CA 1
ATOM 4051 C C . THR B 1 226 ? -9.359 -0.69 -11.141 1 98.69 226 THR B C 1
ATOM 4053 O O . THR B 1 226 ? -9.531 0.387 -10.562 1 98.69 226 THR B O 1
ATOM 4056 N N . VAL B 1 227 ? -10.117 -1.704 -10.938 1 98.19 227 VAL B N 1
ATOM 4057 C CA . VAL B 1 227 ? -11.242 -1.669 -10.008 1 98.19 227 VAL B CA 1
ATOM 4058 C C . VAL B 1 227 ? -11.367 -3.014 -9.297 1 98.19 227 VAL B C 1
ATOM 4060 O O . VAL B 1 227 ? -10.906 -4.039 -9.812 1 98.19 227 VAL B O 1
ATOM 4063 N N . VAL B 1 228 ? -11.891 -2.977 -8.125 1 98.25 228 VAL B N 1
ATOM 4064 C CA . VAL B 1 228 ? -12.148 -4.203 -7.379 1 98.25 228 VAL B CA 1
ATOM 4065 C C . VAL B 1 228 ? -13.586 -4.652 -7.605 1 98.25 228 VAL B C 1
ATOM 4067 O O . VAL B 1 228 ? -14.531 -3.922 -7.301 1 98.25 228 VAL B O 1
ATOM 4070 N N . ILE B 1 229 ? -13.781 -5.793 -8.148 1 98.06 229 ILE B N 1
ATOM 4071 C CA . ILE B 1 229 ? -15.086 -6.395 -8.375 1 98.06 229 ILE B CA 1
ATOM 4072 C C . ILE B 1 229 ? -15.305 -7.539 -7.391 1 98.06 229 ILE B C 1
ATOM 4074 O O . ILE B 1 229 ? -14.375 -7.977 -6.719 1 98.06 229 ILE B O 1
ATOM 4078 N N . LYS B 1 230 ? -16.5 -8.047 -7.207 1 96.75 230 LYS B N 1
ATOM 4079 C CA . LYS B 1 230 ? -16.891 -9.203 -6.418 1 96.75 230 LYS B CA 1
ATOM 4080 C C . LYS B 1 230 ? -16.797 -8.922 -4.926 1 96.75 230 LYS B C 1
ATOM 4082 O O . LYS B 1 230 ? -16.719 -9.844 -4.113 1 96.75 230 LYS B O 1
ATOM 4087 N N . ARG B 1 231 ? -16.75 -7.605 -4.543 1 95.56 231 ARG B N 1
ATOM 4088 C CA . ARG B 1 231 ? -16.766 -7.285 -3.121 1 95.56 231 ARG B CA 1
ATOM 4089 C C . ARG B 1 231 ? -18.047 -7.766 -2.465 1 95.56 231 ARG B C 1
ATOM 4091 O O . ARG B 1 231 ? -18.031 -8.273 -1.344 1 95.56 231 ARG B O 1
ATOM 4098 N N . SER B 1 232 ? -19.188 -7.562 -3.16 1 94.19 232 SER B N 1
ATOM 4099 C CA . SER B 1 232 ? -20.5 -7.891 -2.621 1 94.19 232 SER B CA 1
ATOM 4100 C C . SER B 1 232 ? -20.641 -9.391 -2.354 1 94.19 232 SER B C 1
ATOM 4102 O O . SER B 1 232 ? -21.469 -9.812 -1.56 1 94.19 232 SER B O 1
ATOM 4104 N N . LEU B 1 233 ? -19.797 -10.156 -2.996 1 94.25 233 LEU B N 1
ATOM 4105 C CA . LEU B 1 233 ? -19.859 -11.609 -2.85 1 94.25 233 LEU B CA 1
ATOM 4106 C C . LEU B 1 233 ? -18.859 -12.078 -1.795 1 94.25 233 LEU B C 1
ATOM 4108 O O . LEU B 1 233 ? -18.766 -13.281 -1.519 1 94.25 233 LEU B O 1
ATOM 4112 N N . GLY B 1 234 ? -18.078 -11.172 -1.267 1 93.25 234 GLY B N 1
ATOM 4113 C CA . GLY B 1 234 ? -17.094 -11.516 -0.248 1 93.25 234 GLY B CA 1
ATOM 4114 C C . GLY B 1 234 ? -15.828 -12.133 -0.819 1 93.25 234 GLY B C 1
ATOM 4115 O O . GLY B 1 234 ? -15.039 -12.734 -0.085 1 93.25 234 GLY B O 1
ATOM 4116 N N . ALA B 1 235 ? -15.609 -12.062 -2.125 1 94.06 235 ALA B N 1
ATOM 4117 C CA . ALA B 1 235 ? -14.43 -12.602 -2.799 1 94.06 235 ALA B CA 1
ATOM 4118 C C . ALA B 1 235 ? -13.836 -11.586 -3.768 1 94.06 235 ALA B C 1
ATOM 4120 O O . ALA B 1 235 ? -13.742 -11.844 -4.969 1 94.06 235 ALA B O 1
ATOM 4121 N N . PRO B 1 236 ? -13.406 -10.484 -3.182 1 97.12 236 PRO B N 1
ATOM 4122 C CA . PRO B 1 236 ? -12.969 -9.383 -4.039 1 97.12 236 PRO B CA 1
ATOM 4123 C C . PRO B 1 236 ? -11.789 -9.758 -4.93 1 97.12 236 PRO B C 1
ATOM 4125 O O . PRO B 1 236 ? -10.922 -10.531 -4.52 1 97.12 236 PRO B O 1
ATOM 4128 N N . GLY B 1 237 ? -11.773 -9.219 -6.102 1 97.88 237 GLY B N 1
ATOM 4129 C CA . GLY B 1 237 ? -10.68 -9.289 -7.055 1 97.88 237 GLY B CA 1
ATOM 4130 C C . GLY B 1 237 ? -10.516 -8.008 -7.863 1 97.88 237 GLY B C 1
ATOM 4131 O O . GLY B 1 237 ? -11.484 -7.285 -8.094 1 97.88 237 GLY B O 1
ATOM 4132 N N . ARG B 1 238 ? -9.352 -7.77 -8.312 1 98.75 238 ARG B N 1
ATOM 4133 C CA . ARG B 1 238 ? -9.062 -6.527 -9.023 1 98.75 238 ARG B CA 1
ATOM 4134 C C . ARG B 1 238 ? -8.836 -6.789 -10.508 1 98.75 238 ARG B C 1
ATOM 4136 O O . ARG B 1 238 ? -8.148 -7.742 -10.875 1 98.75 238 ARG B O 1
ATOM 4143 N N . ALA B 1 239 ? -9.406 -5.953 -11.312 1 98.81 239 ALA B N 1
ATOM 4144 C CA . ALA B 1 239 ? -9.383 -6.094 -12.773 1 98.81 239 ALA B CA 1
ATOM 4145 C C . ALA B 1 239 ? -9.164 -4.746 -13.445 1 98.81 239 ALA B C 1
ATOM 4147 O O . ALA B 1 239 ? -9.281 -3.695 -12.812 1 98.81 239 ALA B O 1
ATOM 4148 N N . VAL B 1 240 ? -8.82 -4.793 -14.711 1 98.62 240 VAL B N 1
ATOM 4149 C CA . VAL B 1 240 ? -8.727 -3.588 -15.523 1 98.62 240 VAL B CA 1
ATOM 4150 C C . VAL B 1 240 ? -10.07 -2.871 -15.547 1 98.62 240 VAL B C 1
ATOM 4152 O O . VAL B 1 240 ? -11.125 -3.51 -15.664 1 98.62 240 VAL B O 1
ATOM 4155 N N . TYR B 1 241 ? -9.992 -1.589 -15.383 1 98.06 241 TYR B N 1
ATOM 4156 C CA . TYR B 1 241 ? -11.227 -0.82 -15.539 1 98.06 241 TYR B CA 1
ATOM 4157 C C . TYR B 1 241 ? -11.648 -0.758 -17 1 98.06 241 TYR B C 1
ATOM 4159 O O . TYR B 1 241 ? -10.883 -0.324 -17.859 1 98.06 241 TYR B O 1
ATOM 4167 N N . THR B 1 242 ? -12.812 -1.152 -17.328 1 97.69 242 THR B N 1
ATOM 4168 C CA . THR B 1 242 ? -13.477 -1.085 -18.625 1 97.69 242 THR B CA 1
ATOM 4169 C C . THR B 1 242 ? -14.969 -0.814 -18.453 1 97.69 242 THR B C 1
ATOM 4171 O O . THR B 1 242 ? -15.492 -0.883 -17.344 1 97.69 242 THR B O 1
ATOM 4174 N N . PRO B 1 243 ? -15.648 -0.423 -19.531 1 97.38 243 PRO B N 1
ATOM 4175 C CA . PRO B 1 243 ? -17.094 -0.324 -19.406 1 97.38 243 PRO B CA 1
ATOM 4176 C C . PRO B 1 243 ? -17.734 -1.611 -18.891 1 97.38 243 PRO B C 1
ATOM 4178 O O . PRO B 1 243 ? -18.734 -1.562 -18.156 1 97.38 243 PRO B O 1
ATOM 4181 N N . PHE B 1 244 ? -17.188 -2.744 -19.266 1 98.5 244 PHE B N 1
ATOM 4182 C CA . PHE B 1 244 ? -17.719 -4.027 -18.812 1 98.5 244 PHE B CA 1
ATOM 4183 C C . PHE B 1 244 ? -17.609 -4.16 -17.297 1 98.5 244 PHE B C 1
ATOM 4185 O O . PHE B 1 244 ? -18.562 -4.551 -16.625 1 98.5 244 PHE B O 1
ATOM 4192 N N . THR B 1 245 ? -16.391 -3.898 -16.656 1 98.56 245 THR B N 1
ATOM 4193 C CA . THR B 1 245 ? -16.219 -4.008 -15.219 1 98.56 245 THR B CA 1
ATOM 4194 C C . THR B 1 245 ? -17.047 -2.947 -14.492 1 98.56 245 THR B C 1
ATOM 4196 O O . THR B 1 245 ? -17.516 -3.172 -13.375 1 98.56 245 THR B O 1
ATOM 4199 N N . GLU B 1 246 ? -17.25 -1.795 -15.125 1 97.94 246 GLU B N 1
ATOM 4200 C CA . GLU B 1 246 ? -18.172 -0.811 -14.555 1 97.94 246 GLU B CA 1
ATOM 4201 C C . GLU B 1 246 ? -19.578 -1.376 -14.438 1 97.94 246 GLU B C 1
ATOM 4203 O O . GLU B 1 246 ? -20.297 -1.092 -13.469 1 97.94 246 GLU B O 1
ATOM 4208 N N . LYS B 1 247 ? -19.984 -2.104 -15.461 1 97.94 247 LYS B N 1
ATOM 4209 C CA . LYS B 1 247 ? -21.281 -2.762 -15.406 1 97.94 247 LYS B CA 1
ATOM 4210 C C . LYS B 1 247 ? -21.359 -3.73 -14.227 1 97.94 247 LYS B C 1
ATOM 4212 O O . LYS B 1 247 ? -22.391 -3.822 -13.562 1 97.94 247 LYS B O 1
ATOM 4217 N N . ILE B 1 248 ? -20.328 -4.465 -13.961 1 98.38 248 ILE B N 1
ATOM 4218 C CA . ILE B 1 248 ? -20.281 -5.367 -12.812 1 98.38 248 ILE B CA 1
ATOM 4219 C C . ILE B 1 248 ? -20.469 -4.574 -11.523 1 98.38 248 ILE B C 1
ATOM 4221 O O . ILE B 1 248 ? -21.25 -4.973 -10.648 1 98.38 248 ILE B O 1
ATOM 4225 N N . LEU B 1 249 ? -19.766 -3.486 -11.391 1 97.38 249 LEU B N 1
ATOM 4226 C CA . LEU B 1 249 ? -19.859 -2.643 -10.203 1 97.38 249 LEU B CA 1
ATOM 4227 C C . LEU B 1 249 ? -21.281 -2.131 -10.008 1 97.38 249 LEU B C 1
ATOM 4229 O O . LEU B 1 249 ? -21.766 -2.062 -8.875 1 97.38 249 LEU B O 1
ATOM 4233 N N . GLU B 1 250 ? -21.922 -1.729 -11.117 1 96.81 250 GLU B N 1
ATOM 4234 C CA . GLU B 1 250 ? -23.297 -1.267 -11.055 1 96.81 250 GLU B CA 1
ATOM 4235 C C . GLU B 1 250 ? -24.219 -2.363 -10.539 1 96.81 250 GLU B C 1
ATOM 4237 O O . GLU B 1 250 ? -25.094 -2.104 -9.711 1 96.81 250 GLU B O 1
ATOM 4242 N N . LEU B 1 251 ? -24.062 -3.549 -11.031 1 97.19 251 LEU B N 1
ATOM 4243 C CA . LEU B 1 251 ? -24.844 -4.688 -10.586 1 97.19 251 LEU B CA 1
ATOM 4244 C C . LEU B 1 251 ? -24.625 -4.953 -9.102 1 97.19 251 LEU B C 1
ATOM 4246 O O . LEU B 1 251 ? -25.578 -5.254 -8.375 1 97.19 251 LEU B O 1
ATOM 4250 N N . GLU B 1 252 ? -23.406 -4.809 -8.641 1 95.62 252 GLU B N 1
ATOM 4251 C CA . GLU B 1 252 ? -23.109 -5.008 -7.23 1 95.62 252 GLU B CA 1
ATOM 4252 C C . GLU B 1 252 ? -23.75 -3.926 -6.367 1 95.62 252 GLU B C 1
ATOM 4254 O O . GLU B 1 252 ? -24.297 -4.215 -5.305 1 95.62 252 GLU B O 1
ATOM 4259 N N . ARG B 1 253 ? -23.656 -2.664 -6.781 1 90.88 253 ARG B N 1
ATOM 4260 C CA . ARG B 1 253 ? -24.25 -1.549 -6.055 1 90.88 253 ARG B CA 1
ATOM 4261 C C . ARG B 1 253 ? -25.766 -1.74 -5.906 1 90.88 253 ARG B C 1
ATOM 4263 O O . ARG B 1 253 ? -26.344 -1.351 -4.891 1 90.88 253 ARG B O 1
ATOM 4270 N N . ASN B 1 254 ? -26.344 -2.393 -6.949 1 91.56 254 ASN B N 1
ATOM 4271 C CA . ASN B 1 254 ? -27.797 -2.625 -6.953 1 91.56 254 ASN B CA 1
ATOM 4272 C C . ASN B 1 254 ? -28.156 -3.938 -6.262 1 91.56 254 ASN B C 1
ATOM 4274 O O . ASN B 1 254 ? -29.266 -4.426 -6.395 1 91.56 254 ASN B O 1
ATOM 4278 N N . GLN B 1 255 ? -27.234 -4.578 -5.691 1 88 255 GLN B N 1
ATOM 4279 C CA . GLN B 1 255 ? -27.422 -5.785 -4.891 1 88 255 GLN B CA 1
ATOM 4280 C C . GLN B 1 255 ? -28.031 -6.906 -5.723 1 88 255 GLN B C 1
ATOM 4282 O O . GLN B 1 255 ? -28.984 -7.562 -5.285 1 88 255 GLN B O 1
ATOM 4287 N N . ALA B 1 256 ? -27.641 -7.07 -7 1 87.06 256 ALA B N 1
ATOM 4288 C CA . ALA B 1 256 ? -28.188 -8.07 -7.926 1 87.06 256 ALA B CA 1
ATOM 4289 C C . ALA B 1 256 ? -27.984 -9.484 -7.383 1 87.06 256 ALA B C 1
ATOM 4291 O O . ALA B 1 256 ? -28.703 -10.406 -7.762 1 87.06 256 ALA B O 1
ATOM 4292 N N . GLY B 1 257 ? -27.047 -9.781 -6.496 1 90.25 257 GLY B N 1
ATOM 4293 C CA . GLY B 1 257 ? -26.766 -11.07 -5.891 1 90.25 257 GLY B CA 1
ATOM 4294 C C . GLY B 1 257 ? -25.922 -11.977 -6.773 1 90.25 257 GLY B C 1
ATOM 4295 O O . GLY B 1 257 ? -25.594 -11.609 -7.902 1 90.25 257 GLY B O 1
ATOM 4296 N N . PHE B 1 258 ? -25.625 -13.258 -6.426 1 93.31 258 PHE B N 1
ATOM 4297 C CA . PHE B 1 258 ? -24.703 -14.188 -7.078 1 93.31 258 PHE B CA 1
ATOM 4298 C C . PHE B 1 258 ? -25.297 -14.695 -8.383 1 93.31 258 PHE B C 1
ATOM 4300 O O . PHE B 1 258 ? -24.578 -14.844 -9.383 1 93.31 258 PHE B O 1
ATOM 4307 N N . ASP B 1 259 ? -26.516 -14.977 -8.406 1 94.88 259 ASP B N 1
ATOM 4308 C CA . ASP B 1 259 ? -27.156 -15.594 -9.562 1 94.88 259 ASP B CA 1
ATOM 4309 C C . ASP B 1 259 ? -27.031 -14.711 -10.805 1 94.88 259 ASP B C 1
ATOM 4311 O O . ASP B 1 259 ? -26.906 -15.211 -11.922 1 94.88 259 ASP B O 1
ATOM 4315 N N . VAL B 1 260 ? -27.047 -13.438 -10.562 1 95.5 260 VAL B N 1
ATOM 4316 C CA . VAL B 1 260 ? -26.922 -12.492 -11.664 1 95.5 260 VAL B CA 1
ATOM 4317 C C . VAL B 1 260 ? -25.438 -12.273 -11.984 1 95.5 260 VAL B C 1
ATOM 4319 O O . VAL B 1 260 ? -25.031 -12.312 -13.148 1 95.5 260 VAL B O 1
ATOM 4322 N N . LEU B 1 261 ? -24.594 -12.141 -11.023 1 96.94 261 LEU B N 1
ATOM 4323 C CA . LEU B 1 261 ? -23.203 -11.758 -11.172 1 96.94 261 LEU B CA 1
ATOM 4324 C C . LEU B 1 261 ? -22.375 -12.914 -11.734 1 96.94 261 LEU B C 1
ATOM 4326 O O . LEU B 1 261 ? -21.359 -12.695 -12.391 1 96.94 261 LEU B O 1
ATOM 4330 N N . LYS B 1 262 ? -22.828 -14.156 -11.477 1 95.62 262 LYS B N 1
ATOM 4331 C CA . LYS B 1 262 ? -22.016 -15.328 -11.805 1 95.62 262 LYS B CA 1
ATOM 4332 C C . LYS B 1 262 ? -21.656 -15.344 -13.281 1 95.62 262 LYS B C 1
ATOM 4334 O O . LYS B 1 262 ? -20.547 -15.758 -13.648 1 95.62 262 LYS B O 1
ATOM 4339 N N . ASP B 1 263 ? -22.469 -14.875 -14.141 1 95.94 263 ASP B N 1
ATOM 4340 C CA . ASP B 1 263 ? -22.219 -14.891 -15.586 1 95.94 263 ASP B CA 1
ATOM 4341 C C . ASP B 1 263 ? -21.234 -13.805 -15.984 1 95.94 263 ASP B C 1
ATOM 4343 O O . ASP B 1 263 ? -20.531 -13.922 -17 1 95.94 263 ASP B O 1
ATOM 4347 N N . TYR B 1 264 ? -21.141 -12.727 -15.195 1 97.5 264 TYR B N 1
ATOM 4348 C CA . TYR B 1 264 ? -20.266 -11.594 -15.492 1 97.5 264 TYR B CA 1
ATOM 4349 C C . TYR B 1 264 ? -18.859 -11.828 -14.969 1 97.5 264 TYR B C 1
ATOM 4351 O O . TYR B 1 264 ? -17.906 -11.195 -15.422 1 97.5 264 TYR B O 1
ATOM 4359 N N . ILE B 1 265 ? -18.75 -12.75 -14 1 97 265 ILE B N 1
ATOM 4360 C CA . ILE B 1 265 ? -17.469 -12.883 -13.328 1 97 265 ILE B CA 1
ATOM 4361 C C . ILE B 1 265 ? -16.906 -14.289 -13.547 1 97 265 ILE B C 1
ATOM 4363 O O . ILE B 1 265 ? -16.016 -14.734 -12.812 1 97 265 ILE B O 1
ATOM 4367 N N . SER B 1 266 ? -17.422 -15.07 -14.523 1 95.56 266 SER B N 1
ATOM 4368 C CA . SER B 1 266 ? -17.031 -16.453 -14.789 1 95.56 266 SER B CA 1
ATOM 4369 C C . SER B 1 266 ? -15.688 -16.516 -15.516 1 95.56 266 SER B C 1
ATOM 4371 O O . SER B 1 266 ? -15.227 -15.523 -16.078 1 95.56 266 SER B O 1
ATOM 4373 N N . GLY B 1 267 ? -15.078 -17.703 -15.445 1 95.31 267 GLY B N 1
ATOM 4374 C CA . GLY B 1 267 ? -13.883 -17.953 -16.234 1 95.31 267 GLY B CA 1
ATOM 4375 C C . GLY B 1 267 ? -14.109 -17.781 -17.734 1 95.31 267 GLY B C 1
ATOM 4376 O O . GLY B 1 267 ? -13.227 -17.297 -18.438 1 95.31 267 GLY B O 1
ATOM 4377 N N . GLU B 1 268 ? -15.281 -18.109 -18.172 1 96.56 268 GLU B N 1
ATOM 4378 C CA . GLU B 1 268 ? -15.617 -17.953 -19.578 1 96.56 268 GLU B CA 1
ATOM 4379 C C . GLU B 1 268 ? -15.625 -16.484 -19.984 1 96.56 268 GLU B C 1
ATOM 4381 O O . GLU B 1 268 ? -15.133 -16.125 -21.062 1 96.56 268 GLU B O 1
ATOM 4386 N N . THR B 1 269 ? -16.219 -15.672 -19.156 1 98.12 269 THR B N 1
ATOM 4387 C CA . THR B 1 269 ? -16.266 -14.242 -19.406 1 98.12 269 THR B CA 1
ATOM 4388 C C . THR B 1 269 ? -14.875 -13.633 -19.359 1 98.12 269 THR B C 1
ATOM 4390 O O . THR B 1 269 ? -14.547 -12.727 -20.141 1 98.12 269 THR B O 1
ATOM 4393 N N . ASN B 1 270 ? -14.055 -14.094 -18.438 1 98.19 270 ASN B N 1
ATOM 4394 C CA . ASN B 1 270 ? -12.648 -13.711 -18.406 1 98.19 270 ASN B CA 1
ATOM 4395 C C . ASN B 1 270 ? -11.945 -14.055 -19.703 1 98.19 270 ASN B C 1
ATOM 4397 O O . ASN B 1 270 ? -11.305 -13.188 -20.312 1 98.19 270 ASN B O 1
ATOM 4401 N N . LYS B 1 271 ? -12.133 -15.234 -20.219 1 98.19 271 LYS B N 1
ATOM 4402 C CA . LYS B 1 271 ? -11.461 -15.719 -21.422 1 98.19 271 LYS B CA 1
ATOM 4403 C C . LYS B 1 271 ? -11.898 -14.938 -22.656 1 98.19 271 LYS B C 1
ATOM 4405 O O . LYS B 1 271 ? -11.109 -14.734 -23.578 1 98.19 271 LYS B O 1
ATOM 4410 N N . LYS B 1 272 ? -13.164 -14.453 -22.688 1 98.31 272 LYS B N 1
ATOM 4411 C CA . LYS B 1 272 ? -13.625 -13.633 -23.812 1 98.31 272 LYS B CA 1
ATOM 4412 C C . LYS B 1 272 ? -12.727 -12.422 -24.016 1 98.31 272 LYS B C 1
ATOM 4414 O O . LYS B 1 272 ? -12.391 -12.078 -25.141 1 98.31 272 LYS B O 1
ATOM 4419 N N . TYR B 1 273 ? -12.312 -11.852 -22.953 1 98.56 273 TYR B N 1
ATOM 4420 C CA . TYR B 1 273 ? -11.453 -10.68 -23.078 1 98.56 273 TYR B CA 1
ATOM 4421 C C . TYR B 1 273 ? -9.992 -11.094 -23.266 1 98.56 273 TYR B C 1
ATOM 4423 O O . TYR B 1 273 ? -9.359 -10.719 -24.25 1 98.56 273 TYR B O 1
ATOM 4431 N N . ILE B 1 274 ? -9.453 -11.938 -22.391 1 98.62 274 ILE B N 1
ATOM 4432 C CA . ILE B 1 274 ? -8.008 -12.109 -22.297 1 98.62 274 ILE B CA 1
ATOM 4433 C C . ILE B 1 274 ? -7.52 -12.984 -23.453 1 98.62 274 ILE B C 1
ATOM 4435 O O . ILE B 1 274 ? -6.363 -12.883 -23.875 1 98.62 274 ILE B O 1
ATOM 4439 N N . TYR B 1 275 ? -8.414 -13.836 -24.047 1 98.56 275 TYR B N 1
ATOM 4440 C CA . TYR B 1 275 ? -8.031 -14.688 -25.156 1 98.56 275 TYR B CA 1
ATOM 4441 C C . TYR B 1 275 ? -8.492 -14.086 -26.484 1 98.56 275 TYR B C 1
ATOM 4443 O O . TYR B 1 275 ? -7.805 -14.203 -27.5 1 98.56 275 TYR B O 1
ATOM 4451 N N . GLU B 1 276 ? -9.688 -13.367 -26.469 1 98.31 276 GLU B N 1
ATOM 4452 C CA . GLU B 1 276 ? -10.312 -12.984 -27.734 1 98.31 276 GLU B CA 1
ATOM 4453 C C . GLU B 1 276 ? -10.281 -11.469 -27.922 1 98.31 276 GLU B C 1
ATOM 4455 O O . GLU B 1 276 ? -10.609 -10.969 -29 1 98.31 276 GLU B O 1
ATOM 4460 N N . GLY B 1 277 ? -9.977 -10.773 -26.906 1 97.81 277 GLY B N 1
ATOM 4461 C CA . GLY B 1 277 ? -9.852 -9.328 -27.016 1 97.81 277 GLY B CA 1
ATOM 4462 C C . GLY B 1 277 ? -11.195 -8.617 -27 1 97.81 277 GLY B C 1
ATOM 4463 O O . GLY B 1 277 ? -11.297 -7.465 -27.438 1 97.81 277 GLY B O 1
ATOM 4464 N N . LEU B 1 278 ? -12.211 -9.32 -26.516 1 97.44 278 LEU B N 1
ATOM 4465 C CA . LEU B 1 278 ? -13.547 -8.734 -26.484 1 97.44 278 LEU B CA 1
ATOM 4466 C C . LEU B 1 278 ? -13.781 -7.957 -25.203 1 97.44 278 LEU B C 1
ATOM 4468 O O . LEU B 1 278 ? -14.477 -8.438 -24.297 1 97.44 278 LEU B O 1
ATOM 4472 N N . GLY B 1 279 ? -13.328 -6.758 -25.125 1 95.38 279 GLY B N 1
ATOM 4473 C CA . GLY B 1 279 ? -13.32 -5.934 -23.938 1 95.38 279 GLY B CA 1
ATOM 4474 C C . GLY B 1 279 ? -14.711 -5.539 -23.484 1 95.38 279 GLY B C 1
ATOM 4475 O O . GLY B 1 279 ? -14.922 -5.227 -22.297 1 95.38 279 GLY B O 1
ATOM 4476 N N . GLU B 1 280 ? -15.672 -5.543 -24.359 1 97.06 280 GLU B N 1
ATOM 4477 C CA . GLU B 1 280 ? -17.047 -5.176 -24.016 1 97.06 280 GLU B CA 1
ATOM 4478 C C . GLU B 1 280 ? -17.828 -6.371 -23.484 1 97.06 280 GLU B C 1
ATOM 4480 O O . GLU B 1 280 ? -18.938 -6.219 -22.969 1 97.06 280 GLU B O 1
ATOM 4485 N N . GLU B 1 281 ? -17.156 -7.547 -23.516 1 97.88 281 GLU B N 1
ATOM 4486 C CA . GLU B 1 281 ? -17.891 -8.758 -23.156 1 97.88 281 GLU B CA 1
ATOM 4487 C C . GLU B 1 281 ? -17.203 -9.516 -22.031 1 97.88 281 GLU B C 1
ATOM 4489 O O . GLU B 1 281 ? -17.688 -10.555 -21.578 1 97.88 281 GLU B O 1
ATOM 4494 N N . GLY B 1 282 ? -16.078 -9 -21.641 1 98.5 282 GLY B N 1
ATOM 4495 C CA . GLY B 1 282 ? -15.336 -9.711 -20.609 1 98.5 282 GLY B CA 1
ATOM 4496 C C . GLY B 1 282 ? -14.43 -8.805 -19.797 1 98.5 282 GLY B C 1
ATOM 4497 O O . GLY B 1 282 ? -14.406 -7.59 -20.016 1 98.5 282 GLY B O 1
ATOM 4498 N N . PHE B 1 283 ? -13.719 -9.398 -18.828 1 98.75 283 PHE B N 1
ATOM 4499 C CA . PHE B 1 283 ? -12.82 -8.656 -17.953 1 98.75 283 PHE B CA 1
ATOM 4500 C C . PHE B 1 283 ? -11.445 -9.312 -17.891 1 98.75 283 PHE B C 1
ATOM 4502 O O . PHE B 1 283 ? -11.297 -10.484 -18.25 1 98.75 283 PHE B O 1
ATOM 4509 N N . GLY B 1 284 ? -10.453 -8.609 -17.547 1 98.75 284 GLY B N 1
ATOM 4510 C CA . GLY B 1 284 ? -9.102 -9.086 -17.328 1 98.75 284 GLY B CA 1
ATOM 4511 C C . GLY B 1 284 ? -8.523 -8.625 -15.992 1 98.75 284 GLY B C 1
ATOM 4512 O O . GLY B 1 284 ? -8.648 -7.461 -15.625 1 98.75 284 GLY B O 1
ATOM 4513 N N . TRP B 1 285 ? -7.906 -9.516 -15.32 1 98.69 285 TRP B N 1
ATOM 4514 C CA . TRP B 1 285 ? -7.316 -9.211 -14.023 1 98.69 285 TRP B CA 1
ATOM 4515 C C . TRP B 1 285 ? -6.102 -8.305 -14.172 1 98.69 285 TRP B C 1
ATOM 4517 O O . TRP B 1 285 ? -5.324 -8.453 -15.117 1 98.69 285 TRP B O 1
ATOM 4527 N N . ALA B 1 286 ? -5.93 -7.363 -13.266 1 98.88 286 ALA B N 1
ATOM 4528 C CA . ALA B 1 286 ? -4.75 -6.508 -13.188 1 98.88 286 ALA B CA 1
ATOM 4529 C C . ALA B 1 286 ? -4.707 -5.746 -11.867 1 98.88 286 ALA B C 1
ATOM 4531 O O . ALA B 1 286 ? -5.75 -5.344 -11.344 1 98.88 286 ALA B O 1
ATOM 4532 N N . GLY B 1 287 ? -3.525 -5.605 -11.367 1 98.81 287 GLY B N 1
ATOM 4533 C CA . GLY B 1 287 ? -3.344 -4.789 -10.18 1 98.81 287 GLY B CA 1
ATOM 4534 C C . GLY B 1 287 ? -3 -3.344 -10.5 1 98.81 287 GLY B C 1
ATOM 4535 O O . GLY B 1 287 ? -2.826 -2.982 -11.664 1 98.81 287 GLY B O 1
ATOM 4536 N N . GLN B 1 288 ? -2.887 -2.541 -9.477 1 98.88 288 GLN B N 1
ATOM 4537 C CA . GLN B 1 288 ? -2.602 -1.117 -9.625 1 98.88 288 GLN B CA 1
ATOM 4538 C C . GLN B 1 288 ? -1.193 -0.892 -10.172 1 98.88 288 GLN B C 1
ATOM 4540 O O . GLN B 1 288 ? -0.89 0.181 -10.695 1 98.88 288 GLN B O 1
ATOM 4545 N N . GLY B 1 289 ? -0.34 -1.916 -10.07 1 98.75 289 GLY B N 1
ATOM 4546 C CA . GLY B 1 289 ? 1.001 -1.831 -10.625 1 98.75 289 GLY B CA 1
ATOM 4547 C C . GLY B 1 289 ? 1.013 -1.614 -12.125 1 98.75 289 GLY B C 1
ATOM 4548 O O . GLY B 1 289 ? 2.041 -1.243 -12.695 1 98.75 289 GLY B O 1
ATOM 4549 N N . ALA B 1 290 ? -0.164 -1.83 -12.805 1 98.81 290 ALA B N 1
ATOM 4550 C CA . ALA B 1 290 ? -0.262 -1.597 -14.242 1 98.81 290 ALA B CA 1
ATOM 4551 C C . ALA B 1 290 ? 0.248 -0.206 -14.609 1 98.81 290 ALA B C 1
ATOM 4553 O O . ALA B 1 290 ? 0.83 -0.013 -15.68 1 98.81 290 ALA B O 1
ATOM 4554 N N . GLY B 1 291 ? 0.095 0.716 -13.711 1 98.25 291 GLY B N 1
ATOM 4555 C CA . GLY B 1 291 ? 0.523 2.086 -13.945 1 98.25 291 GLY B CA 1
ATOM 4556 C C . GLY B 1 291 ? 2.016 2.213 -14.188 1 98.25 291 GLY B C 1
ATOM 4557 O O . GLY B 1 291 ? 2.477 3.207 -14.75 1 98.25 291 GLY B O 1
ATOM 4558 N N . GLY B 1 292 ? 2.811 1.201 -13.789 1 98.31 292 GLY B N 1
ATOM 4559 C CA . GLY B 1 292 ? 4.258 1.226 -13.938 1 98.31 292 GLY B CA 1
ATOM 4560 C C . GLY B 1 292 ? 4.75 0.385 -15.102 1 98.31 292 GLY B C 1
ATOM 4561 O O . GLY B 1 292 ? 5.957 0.225 -15.289 1 98.31 292 GLY B O 1
ATOM 4562 N N . ILE B 1 293 ? 3.846 -0.211 -15.898 1 98.75 293 ILE B N 1
ATOM 4563 C CA . ILE B 1 293 ? 4.188 -1.07 -17.031 1 98.75 293 ILE B CA 1
ATOM 4564 C C . ILE B 1 293 ? 3.955 -0.319 -18.344 1 98.75 293 ILE B C 1
ATOM 4566 O O . ILE B 1 293 ? 2.824 0.058 -18.656 1 98.75 293 ILE B O 1
ATOM 4570 N N . ASN B 1 294 ? 4.996 -0.125 -19.141 1 97.88 294 ASN B N 1
ATOM 4571 C CA . ASN B 1 294 ? 4.84 0.794 -20.266 1 97.88 294 ASN B CA 1
ATOM 4572 C C . ASN B 1 294 ? 5.172 0.12 -21.594 1 97.88 294 ASN B C 1
ATOM 4574 O O . ASN B 1 294 ? 5.141 0.762 -22.641 1 97.88 294 ASN B O 1
ATOM 4578 N N . ALA B 1 295 ? 5.508 -1.183 -21.516 1 98.31 295 ALA B N 1
ATOM 4579 C CA . ALA B 1 295 ? 5.805 -1.902 -22.75 1 98.31 295 ALA B CA 1
ATOM 4580 C C . ALA B 1 295 ? 5.719 -3.412 -22.531 1 98.31 295 ALA B C 1
ATOM 4582 O O . ALA B 1 295 ? 5.832 -3.895 -21.406 1 98.31 295 ALA B O 1
ATOM 4583 N N . VAL B 1 296 ? 5.406 -4.109 -23.625 1 98.56 296 VAL B N 1
ATOM 4584 C CA . VAL B 1 296 ? 5.633 -5.551 -23.656 1 98.56 296 VAL B CA 1
ATOM 4585 C C . VAL B 1 296 ? 7.125 -5.836 -23.781 1 98.56 296 VAL B C 1
ATOM 4587 O O . VAL B 1 296 ? 7.805 -5.273 -24.641 1 98.56 296 VAL B O 1
ATOM 4590 N N . GLN B 1 297 ? 7.645 -6.633 -22.922 1 98.69 297 GLN B N 1
ATOM 4591 C CA . GLN B 1 297 ? 9.07 -6.949 -22.906 1 98.69 297 GLN B CA 1
ATOM 4592 C C . GLN B 1 297 ? 9.297 -8.445 -22.703 1 98.69 297 GLN B C 1
ATOM 4594 O O . GLN B 1 297 ? 8.422 -9.148 -22.188 1 98.69 297 GLN B O 1
ATOM 4599 N N . LYS B 1 298 ? 10.414 -8.953 -23.078 1 98.81 298 LYS B N 1
ATOM 4600 C CA . LYS B 1 298 ? 10.781 -10.328 -22.781 1 98.81 298 LYS B CA 1
ATOM 4601 C C . LYS B 1 298 ? 10.992 -10.531 -21.281 1 98.81 298 LYS B C 1
ATOM 4603 O O . LYS B 1 298 ? 11.43 -9.617 -20.594 1 98.81 298 LYS B O 1
ATOM 4608 N N . ALA B 1 299 ? 10.672 -11.711 -20.812 1 98.81 299 ALA B N 1
ATOM 4609 C CA . ALA B 1 299 ? 10.883 -12.047 -19.406 1 98.81 299 ALA B CA 1
ATOM 4610 C C . ALA B 1 299 ? 12.32 -11.758 -18.984 1 98.81 299 ALA B C 1
ATOM 4612 O O . ALA B 1 299 ? 12.562 -11.234 -17.891 1 98.81 299 ALA B O 1
ATOM 4613 N N . GLU B 1 300 ? 13.25 -12.062 -19.844 1 98.81 300 GLU B N 1
ATOM 4614 C CA . GLU B 1 300 ? 14.664 -11.828 -19.562 1 98.81 300 GLU B CA 1
ATOM 4615 C C . GLU B 1 300 ? 14.93 -10.344 -19.312 1 98.81 300 GLU B C 1
ATOM 4617 O O . GLU B 1 300 ? 15.641 -9.992 -18.359 1 98.81 300 GLU B O 1
ATOM 4622 N N . GLU B 1 301 ? 14.414 -9.477 -20.156 1 98.81 301 GLU B N 1
ATOM 4623 C CA . GLU B 1 301 ? 14.594 -8.031 -20 1 98.81 301 GLU B CA 1
ATOM 4624 C C . GLU B 1 301 ? 13.945 -7.535 -18.719 1 98.81 301 GLU B C 1
ATOM 4626 O O . GLU B 1 301 ? 14.523 -6.703 -18.016 1 98.81 301 GLU B O 1
ATOM 4631 N N . ILE B 1 302 ? 12.758 -8.016 -18.406 1 98.81 302 ILE B N 1
ATOM 4632 C CA . ILE B 1 302 ? 12.023 -7.633 -17.203 1 98.81 302 ILE B CA 1
ATOM 4633 C C . ILE B 1 302 ? 12.859 -7.953 -15.969 1 98.81 302 ILE B C 1
ATOM 4635 O O . ILE B 1 302 ? 13.109 -7.078 -15.133 1 98.81 302 ILE B O 1
ATOM 4639 N N . LEU B 1 303 ? 13.352 -9.188 -15.852 1 98.75 303 LEU B N 1
ATOM 4640 C CA . LEU B 1 303 ? 14.062 -9.625 -14.648 1 98.75 303 LEU B CA 1
ATOM 4641 C C . LEU B 1 303 ? 15.43 -8.953 -14.555 1 98.75 303 LEU B C 1
ATOM 4643 O O . LEU B 1 303 ? 15.867 -8.586 -13.461 1 98.75 303 LEU B O 1
ATOM 4647 N N . LYS B 1 304 ? 16.078 -8.805 -15.703 1 98.44 304 LYS B N 1
ATOM 4648 C CA . LYS B 1 304 ? 17.375 -8.125 -15.695 1 98.44 304 LYS B CA 1
ATOM 4649 C C . LYS B 1 304 ? 17.234 -6.688 -15.203 1 98.44 304 LYS B C 1
ATOM 4651 O O . LYS B 1 304 ? 18.047 -6.219 -14.406 1 98.44 304 LYS B O 1
ATOM 4656 N N . THR B 1 305 ? 16.234 -6.008 -15.695 1 98.44 305 THR B N 1
ATOM 4657 C CA . THR B 1 305 ? 15.992 -4.629 -15.289 1 98.44 305 THR B CA 1
ATOM 4658 C C . THR B 1 305 ? 15.672 -4.555 -13.797 1 98.44 305 THR B C 1
ATOM 4660 O O . THR B 1 305 ? 16.188 -3.686 -13.094 1 98.44 305 THR B O 1
ATOM 4663 N N . ILE B 1 306 ? 14.844 -5.434 -13.312 1 98.69 306 ILE B N 1
ATOM 4664 C CA . ILE B 1 306 ? 14.438 -5.445 -11.914 1 98.69 306 ILE B CA 1
ATOM 4665 C C . ILE B 1 306 ? 15.648 -5.699 -11.023 1 98.69 306 ILE B C 1
ATOM 4667 O O . ILE B 1 306 ? 15.859 -5 -10.031 1 98.69 306 ILE B O 1
ATOM 4671 N N . GLU B 1 307 ? 16.391 -6.688 -11.391 1 98.12 307 GLU B N 1
ATOM 4672 C CA . GLU B 1 307 ? 17.578 -7.031 -10.609 1 98.12 307 GLU B CA 1
ATOM 4673 C C . GLU B 1 307 ? 18.547 -5.852 -10.523 1 98.12 307 GLU B C 1
ATOM 4675 O O . GLU B 1 307 ? 19 -5.492 -9.438 1 98.12 307 GLU B O 1
ATOM 4680 N N . LYS B 1 308 ? 18.844 -5.246 -11.672 1 98 308 LYS B N 1
ATOM 4681 C CA . LYS B 1 308 ? 19.797 -4.141 -11.734 1 98 308 LYS B CA 1
ATOM 4682 C C . LYS B 1 308 ? 19.281 -2.93 -10.961 1 98 308 LYS B C 1
ATOM 4684 O O . LYS B 1 308 ? 20.047 -2.297 -10.219 1 98 308 LYS B O 1
ATOM 4689 N N . GLU B 1 309 ? 18.062 -2.643 -11.172 1 98.44 309 GLU B N 1
ATOM 4690 C CA . GLU B 1 309 ? 17.469 -1.486 -10.508 1 98.44 309 GLU B CA 1
ATOM 4691 C C . GLU B 1 309 ? 17.438 -1.67 -8.992 1 98.44 309 GLU B C 1
ATOM 4693 O O . GLU B 1 309 ? 17.797 -0.755 -8.25 1 98.44 309 GLU B O 1
ATOM 4698 N N . ALA B 1 310 ? 16.984 -2.812 -8.531 1 98.69 310 ALA B N 1
ATOM 4699 C CA . ALA B 1 310 ? 16.938 -3.08 -7.098 1 98.69 310 ALA B CA 1
ATOM 4700 C C . ALA B 1 310 ? 18.328 -2.996 -6.477 1 98.69 310 ALA B C 1
ATOM 4702 O O . ALA B 1 310 ? 18.5 -2.385 -5.422 1 98.69 310 ALA B O 1
ATOM 4703 N N . ALA B 1 311 ? 19.281 -3.609 -7.137 1 98.12 311 ALA B N 1
ATOM 4704 C CA . ALA B 1 311 ? 20.656 -3.588 -6.633 1 98.12 311 ALA B CA 1
ATOM 4705 C C . ALA B 1 311 ? 21.172 -2.158 -6.523 1 98.12 311 ALA B C 1
ATOM 4707 O O . ALA B 1 311 ? 21.812 -1.794 -5.531 1 98.12 311 ALA B O 1
ATOM 4708 N N . SER B 1 312 ? 20.938 -1.371 -7.555 1 98.12 312 SER B N 1
ATOM 4709 C CA . SER B 1 312 ? 21.359 0.023 -7.559 1 98.12 312 SER B CA 1
ATOM 4710 C C . SER B 1 312 ? 20.719 0.805 -6.422 1 98.12 312 SER B C 1
ATOM 4712 O O . SER B 1 312 ? 21.375 1.604 -5.754 1 98.12 312 SER B O 1
ATOM 4714 N N . ILE B 1 313 ? 19.469 0.582 -6.207 1 98.56 313 ILE B N 1
ATOM 4715 C CA . ILE B 1 313 ? 18.734 1.276 -5.156 1 98.56 313 ILE B CA 1
ATOM 4716 C C . ILE B 1 313 ? 19.297 0.882 -3.789 1 98.56 313 ILE B C 1
ATOM 4718 O O . ILE B 1 313 ? 19.5 1.737 -2.924 1 98.56 313 ILE B O 1
ATOM 4722 N N . MET B 1 314 ? 19.516 -0.395 -3.588 1 98.12 314 MET B N 1
ATOM 4723 C CA . MET B 1 314 ? 20.047 -0.878 -2.32 1 98.12 314 MET B CA 1
ATOM 4724 C C . MET B 1 314 ? 21.422 -0.265 -2.045 1 98.12 314 MET B C 1
ATOM 4726 O O . MET B 1 314 ? 21.719 0.089 -0.906 1 98.12 314 MET B O 1
ATOM 4730 N N . ASP B 1 315 ? 22.203 -0.121 -3.078 1 96.56 315 ASP B N 1
ATOM 4731 C CA . ASP B 1 315 ? 23.516 0.535 -2.955 1 96.56 315 ASP B CA 1
ATOM 4732 C C . ASP B 1 315 ? 23.344 2.006 -2.578 1 96.56 315 ASP B C 1
ATOM 4734 O O . ASP B 1 315 ? 24.047 2.504 -1.693 1 96.56 315 ASP B O 1
ATOM 4738 N N . LYS B 1 316 ? 22.484 2.672 -3.256 1 96.88 316 LYS B N 1
ATOM 4739 C CA . LYS B 1 316 ? 22.266 4.098 -3.031 1 96.88 316 LYS B CA 1
ATOM 4740 C C . LYS B 1 316 ? 21.734 4.359 -1.628 1 96.88 316 LYS B C 1
ATOM 4742 O O . LYS B 1 316 ? 22.047 5.383 -1.018 1 96.88 316 LYS B O 1
ATOM 4747 N N . LEU B 1 317 ? 20.844 3.471 -1.166 1 97.62 317 LEU B N 1
ATOM 4748 C CA . LEU B 1 317 ? 20.344 3.605 0.196 1 97.62 317 LEU B CA 1
ATOM 4749 C C . LEU B 1 317 ? 21.484 3.578 1.205 1 97.62 317 LEU B C 1
ATOM 4751 O O . LEU B 1 317 ? 21.484 4.348 2.17 1 97.62 317 LEU B O 1
ATOM 4755 N N . HIS B 1 318 ? 22.391 2.688 1.004 1 95.62 318 HIS B N 1
ATOM 4756 C CA . HIS B 1 318 ? 23.547 2.6 1.892 1 95.62 318 HIS B CA 1
ATOM 4757 C C . HIS B 1 318 ? 24.375 3.879 1.843 1 95.62 318 HIS B C 1
ATOM 4759 O O . HIS B 1 318 ? 24.922 4.312 2.863 1 95.62 318 HIS B O 1
ATOM 4765 N N . GLU B 1 319 ? 24.453 4.508 0.701 1 94.31 319 GLU B N 1
ATOM 4766 C CA . GLU B 1 319 ? 25.234 5.727 0.521 1 94.31 319 GLU B CA 1
ATOM 4767 C C . GLU B 1 319 ? 24.609 6.898 1.273 1 94.31 319 GLU B C 1
ATOM 4769 O O . GLU B 1 319 ? 25.281 7.891 1.555 1 94.31 319 GLU B O 1
ATOM 4774 N N . ARG B 1 320 ? 23.328 6.812 1.526 1 94 320 ARG B N 1
ATOM 4775 C CA . ARG B 1 320 ? 22.641 7.879 2.242 1 94 320 ARG B CA 1
ATOM 4776 C C . ARG B 1 320 ? 23.016 7.879 3.721 1 94 320 ARG B C 1
ATOM 4778 O O . ARG B 1 320 ? 22.734 8.844 4.438 1 94 320 ARG B O 1
ATOM 4785 N N . LEU B 1 321 ? 23.578 6.781 4.168 1 94 321 LEU B N 1
ATOM 4786 C CA . LEU B 1 321 ? 24 6.672 5.562 1 94 321 LEU B CA 1
ATOM 4787 C C . LEU B 1 321 ? 25.312 7.398 5.793 1 94 321 LEU B C 1
ATOM 4789 O O . LEU B 1 321 ? 26.312 7.125 5.117 1 94 321 LEU B O 1
ATOM 4793 N N . GLN B 1 322 ? 25.25 8.477 6.523 1 86.88 322 GLN B N 1
ATOM 4794 C CA . GLN B 1 322 ? 26.484 9.188 6.867 1 86.88 322 GLN B CA 1
ATOM 4795 C C . GLN B 1 322 ? 26.844 8.961 8.328 1 86.88 322 GLN B C 1
ATOM 4797 O O . GLN B 1 322 ? 26.016 9.102 9.219 1 86.88 322 GLN B O 1
ATOM 4802 N N . ARG B 1 323 ? 28.109 8.445 8.641 1 67.06 323 ARG B N 1
ATOM 4803 C CA . ARG B 1 323 ? 28.656 8.172 9.969 1 67.06 323 ARG B CA 1
ATOM 4804 C C . ARG B 1 323 ? 29.172 9.445 10.625 1 67.06 323 ARG B C 1
ATOM 4806 O O . ARG B 1 323 ? 29.688 10.328 9.945 1 67.06 323 ARG B O 1
#

Organism: NCBI:txid2021314

InterPro domains:
  IPR004136 Nitronate monooxygenase [cd04730] (13-240)
  IPR013785 Aldolase-type TIM barrel [G3DSA:3.20.20.70] (2-322)

Radius of gyration: 24.66 Å; Cα contacts (8 Å, |Δi|>4): 1596; chains: 2; bounding box: 58×75×54 Å

Solvent-accessible surface area (backbone atoms only — not comparable to full-atom values): 31061 Å² total; per-residue (Å²): 117,42,57,63,38,64,43,12,65,72,60,62,34,52,42,41,40,31,44,40,73,32,86,76,42,27,36,32,62,31,16,23,40,27,14,69,43,22,20,34,8,22,28,31,49,68,64,41,92,45,49,65,54,45,50,50,36,53,54,49,22,56,74,68,31,91,55,48,47,32,41,25,39,62,54,53,49,82,88,56,83,52,64,67,48,51,52,45,43,51,73,74,62,53,49,30,38,31,40,30,56,65,76,58,52,70,61,41,58,73,42,62,90,68,79,48,43,36,34,35,53,27,55,46,53,69,51,42,40,50,40,48,75,49,62,42,54,29,36,33,42,34,8,47,28,22,43,30,75,40,35,86,73,58,44,30,37,75,42,46,45,39,52,36,45,74,63,44,89,54,53,32,25,35,22,32,24,40,66,47,15,41,40,46,37,17,31,44,38,34,60,26,32,27,32,33,27,46,54,55,51,52,28,18,61,48,22,68,50,45,16,70,58,45,39,47,50,39,37,70,24,47,51,72,42,42,42,75,41,48,57,87,74,70,59,22,24,17,20,44,59,42,76,35,47,50,50,52,49,51,42,50,76,65,62,59,54,63,85,60,46,48,65,68,70,29,72,67,21,28,42,36,10,29,56,66,42,36,54,78,66,16,43,44,66,22,18,32,23,31,40,76,38,78,60,74,39,45,40,45,60,51,44,50,49,23,52,53,43,19,51,51,43,29,48,52,48,38,66,28,50,42,124,116,40,54,62,36,65,44,13,65,72,60,62,35,51,41,41,40,31,46,39,72,32,84,76,41,28,36,35,63,31,14,24,40,27,14,69,43,22,20,36,7,24,29,32,49,69,61,42,92,46,50,66,55,44,51,52,37,53,52,48,22,55,73,66,32,91,55,50,48,33,40,22,38,63,54,53,50,84,89,58,83,53,64,68,48,50,51,43,41,52,73,75,62,51,49,30,39,33,40,30,55,66,76,58,53,70,60,43,58,72,44,62,91,68,77,48,44,34,34,36,55,28,55,46,53,67,50,42,41,50,41,50,74,49,62,40,56,28,36,31,42,34,9,49,31,22,42,31,74,40,35,86,72,60,43,32,38,72,40,45,46,39,52,36,44,74,63,43,89,55,53,32,25,35,22,32,25,40,64,48,13,41,40,48,38,16,32,43,38,34,58,27,34,26,31,35,28,46,54,56,51,53,29,18,60,49,21,69,50,46,17,67,57,44,38,47,50,40,37,70,24,47,52,71,42,43,44,76,41,49,56,88,74,70,59,21,24,17,20,44,60,42,74,35,48,49,50,51,49,51,40,50,77,66,63,59,56,63,86,60,45,49,68,68,70,29,73,67,21,29,42,37,10,30,57,66,43,35,53,81,66,16,42,45,68,21,18,32,24,30,40,77,36,79,61,75,38,45,41,47,58,53,43,50,50,22,52,52,44,19,53,51,44,29,48,51,49,38,66,29,52,44,124

Foldseek 3Di:
DFDDFCQCVVQVFGAQEEADDDQPFAFQQLQLLLQVLGYAREAEQQNDPALVRLLVRLVSNVVSHPGAYEYEYEPQDPPDDCVRNLVSCLVSPHQEYEYEHDDCQVVLVSCPPSNRAYEYEDAALVSLLNCVVSPHQEYEHAALQFWFWHALVRHGQLRGLLSNLVSDDHAYAYHHLDQAQVSQLSSVVSPHRHYYHHQNSCLAPSSPQFDPLNNVLLQPDALPQKDWACSLVNTIGIWGHDPLVVVRVVCVVVVVDCVVNVLQADPVQQSCCGRVVPRNRHIGIGGSNSNVHNHRYHSSVSSVRNRVSNVVVVVVVVVVDDD/DFDDFCQCVVQVFGAQEAADDDQPFAFQQLQLLLQVLGYAREAEQQNDPDLVRLLVRLVSNVVSHPGAYEYEYEDQDPPDDCVRNLVSCLVSPHQEYEYEHDDCQVVLVSCPPSNRAYEYEDAALVSLLNCVVSPHQEYEHAALQFWFWHALVRHGQLRGLLSNLVSHDHAYAYHHLDQAQVSQLSSVVSPHRHYYHHQNSCLAPSSPQFDPLNNVLLQPDALVQKDWACSLVNTIGIWGHDPLVVVRVVCVVVVVDCVVNVLQADPVQQSCCGRVVPRNRHIGIGGSNSNVHNHRYHSSVSSVRNRVSNVVVVVVVVVVDDD

Sequence (646 aa):
MRIVTKVTEGLGIQVPVIQGGLAYLAYSRLAAAVSNAGGLGQITAMSLPDEEALRSEIREVHKLTEKPFGVNFAIGQHGRQYEHMLETAVEEGVKIVSVTGGNPAPFLKRLEGTGVKTLVLVASVRQAQKAEECGADFVMAVGQEGGGHIGRDDIGTVVLIPRVVEAVSIPVIASGGIVDGKGLAAALALGAEGIEMGTRFIAAAECEHAHPAYKQAIIDASEQDTVVIKRSLGAPGRAVYTPFTEKILELERNQAGFDVLKDYISGETNKKYIYEGLGEEGFGWAGQGAGGINAVQKAEEILKTIEKEAASIMDKLHERLQRMRIVTKVTEGLGIQVPVIQGGLAYLAYSRLAAAVSNAGGLGQITAMSLPDEEALRSEIREVHKLTEKPFGVNFAIGQHGRQYEHMLETAVEEGVKIVSVTGGNPAPFLKRLEGTGVKTLVLVASVRQAQKAEECGADFVMAVGQEGGGHIGRDDIGTVVLIPRVVEAVSIPVIASGGIVDGKGLAAALALGAEGIEMGTRFIAAAECEHAHPAYKQAIIDASEQDTVVIKRSLGAPGRAVYTPFTEKILELERNQAGFDVLKDYISGETNKKYIYEGLGEEGFGWAGQGAGGINAVQKAEEILKTIEKEAASIMDKLHERLQR

pLDDT: mean 97.15, std 4.37, range [63.62, 99.0]

Nearest PDB structures (foldseek):
  7l00-assembly1_B  TM=9.616E-01  e=1.275E-35  Clostridioides difficile
  6e2a-assembly1_A  TM=9.701E-01  e=5.422E-35  Pseudomonas aeruginosa PAO1
  2z6i-assembly1_A  TM=9.599E-01  e=2.967E-35  Streptococcus pneumoniae
  5gvj-assembly1_A-2  TM=9.651E-01  e=9.132E-33  Thermotoga maritima MSB8
  4iql-assembly1_B  TM=9.581E-01  e=2.986E-30  Porphyromonas gingivalis W83

Secondary structure (DSSP, 8-state):
-EE--HHHHHHT-SSSEEE---TTT--HHHHHHHHHTTSBEEEESTTSSSHHHHHHHHHHHHHH-SS-EEEEEE--STT---HHHHHHHHHTT--EEEEESS-HHHHHHHTTTS--EEEEEESSHHHHHHHHHTT-SEEEEE-TTSSEE--TT---HHHHHHHHHHH-SS-EEEESS--SHHHHHHHHHTT-S-EEESHHHHTBTT-TTS-HHHHHHHHH--TTSEEEE-TTTT--EEEE--HHHHHHHHHHHTT--HHHHTTTSSHHHHHHHHHH--TTT---B--GGGGG--S-B-HHHHHHHHHHHHHHHHHHHHHTEE-/-EE--HHHHHHT-SSSEEE---TTT--HHHHHHHHHTTSBEEEESTTSSSHHHHHHHHHHHHHH-SS-EEEEEE--STT---HHHHHHHHHTT--EEEEESS-HHHHHHHTTTS--EEEEEESSHHHHHHHHHTT-SEEEEE-TTSSEE--TT---HHHHHHHHHHH-SS-EEEESS--SHHHHHHHHHTT-S-EEESHHHHTBTT-TTS-HHHHHHHHH--TTSEEEE-TTTT--EEEE--HHHHHHHHHHHTT--HHHHTTTSSHHHHHHHHHH--TTT---B--GGGGG--S-B-HHHHHHHHHHHHHHHHHHHHHTEE-